Protein AF-0000000078515445 (afdb_homodimer)

Foldseek 3Di:
DPQPPPDPPDPPPCPPPDDDDDPPDPPPVPPDDDDDDAQLVLLLVQFVQSVCQQCVPDPNVVCCVVPVDGDDDDPDADPLLVVLLRCLSVVVVVPHDLEDELVSLLSNLQVCVVRVRLVSCLVSLVSHVVRYPDDQDLADDPSLLSLCLSCLSNVPFVSQFVSLFSCLQHPQFQDDSVPGPDPPLSSVVSLVLSQVLVVVVLVLLVVVLVCLVVPVDADDVCRSVQLNVQSQVLCVVVVCRPPHADPPRHRDGNLVVLVSQLPRDFDWDFDDDDPPCPPPPVTDTDDDCRRDSCNVSVPDDNIGGGDGSVVRVVD/DCPDCDDDPDPPPPPPPDDPDDPPDPPVVPPPDDDDDAQLVLLLVQFVQSVCQQCVPDPNVVCCVVPVDGDDDDPDADPLLVVLLRCLSVVVVVPHDLEDELVSLLSNLQVCVVRVRLVSCLVSLVSHVVRYPDDQDLADDPSLLSLCLSCLSNVPFVSQFVSLFSCLQHPQFQDDSVPRPDPPLSSVVSLVLSQVLVVVVLVLLVVVLVCLVVPVDADDVCRSVQLNVQSQVLCVVVVCRPPHADPPRHRDGNLVVLVSQLPRDFDWDFDDDDPPCPPPPVTDTDDDCRRDSCNVSVPDDNIGGGDGSVVRVVD

Structure (mmCIF, N/CA/C/O backbone):
data_AF-0000000078515445-model_v1
#
loop_
_entity.id
_entity.type
_entity.pdbx_description
1 polymer 'BTB domain-containing protein'
#
loop_
_atom_site.group_PDB
_atom_site.id
_atom_site.type_symbol
_atom_site.label_atom_id
_atom_site.label_alt_id
_atom_site.label_comp_id
_atom_site.label_asym_id
_atom_site.label_entity_id
_atom_site.label_seq_id
_atom_site.pdbx_PDB_ins_code
_atom_site.Cartn_x
_atom_site.Cartn_y
_atom_site.Cartn_z
_atom_site.occupancy
_atom_site.B_iso_or_equiv
_atom_site.auth_seq_id
_atom_site.auth_comp_id
_atom_site.auth_asym_id
_atom_site.auth_atom_id
_atom_site.pdbx_PDB_model_num
ATOM 1 N N . MET A 1 1 ? -31.531 -71.312 -23.906 1 16.8 1 MET A N 1
ATOM 2 C CA . MET A 1 1 ? -30.109 -71.25 -23.609 1 16.8 1 MET A CA 1
ATOM 3 C C . MET A 1 1 ? -29.281 -72 -24.641 1 16.8 1 MET A C 1
ATOM 5 O O . MET A 1 1 ? -28.094 -72.25 -24.438 1 16.8 1 MET A O 1
ATOM 9 N N . LYS A 1 2 ? -29.953 -72.25 -25.703 1 24.11 2 LYS A N 1
ATOM 10 C CA . LYS A 1 2 ? -29.422 -73.25 -26.609 1 24.11 2 LYS A CA 1
ATOM 11 C C . LYS A 1 2 ? -28.078 -72.812 -27.188 1 24.11 2 LYS A C 1
ATOM 13 O O . LYS A 1 2 ? -28.016 -71.875 -27.969 1 24.11 2 LYS A O 1
ATOM 18 N N . VAL A 1 3 ? -26.859 -72.688 -26.234 1 22.5 3 VAL A N 1
ATOM 19 C CA . VAL A 1 3 ? -25.594 -72.062 -26.547 1 22.5 3 VAL A CA 1
ATOM 20 C C . VAL A 1 3 ? -24.828 -72.875 -27.578 1 22.5 3 VAL A C 1
ATOM 22 O O . VAL A 1 3 ? -24.328 -73.938 -27.266 1 22.5 3 VAL A O 1
ATOM 25 N N . PRO A 1 4 ? -25.188 -73 -28.766 1 24.23 4 PRO A N 1
ATOM 26 C CA . PRO A 1 4 ? -24.453 -73.812 -29.734 1 24.23 4 PRO A CA 1
ATOM 27 C C . PRO A 1 4 ? -23.047 -73.25 -30.016 1 24.23 4 PRO A C 1
ATOM 29 O O . PRO A 1 4 ? -22.828 -72.062 -29.969 1 24.23 4 PRO A O 1
ATOM 32 N N . LEU A 1 5 ? -21.953 -74 -29.594 1 24.69 5 LEU A N 1
ATOM 33 C CA . LEU A 1 5 ? -20.516 -73.812 -29.656 1 24.69 5 LEU A CA 1
ATOM 34 C C . LEU A 1 5 ? -20.031 -73.688 -31.109 1 24.69 5 LEU A C 1
ATOM 36 O O . LEU A 1 5 ? -20.062 -74.688 -31.844 1 24.69 5 LEU A O 1
ATOM 40 N N . ILE A 1 6 ? -20.422 -72.625 -31.906 1 24.69 6 ILE A N 1
ATOM 41 C CA . ILE A 1 6 ? -19.984 -72.562 -33.312 1 24.69 6 ILE A CA 1
ATOM 42 C C . ILE A 1 6 ? -18.469 -72.5 -33.375 1 24.69 6 ILE A C 1
ATOM 44 O O . ILE A 1 6 ? -17.844 -71.75 -32.625 1 24.69 6 ILE A O 1
ATOM 48 N N . PRO A 1 7 ? -17.734 -73.438 -34.062 1 23.8 7 PRO A N 1
ATOM 49 C CA . PRO A 1 7 ? -16.266 -73.5 -34.188 1 23.8 7 PRO A CA 1
ATOM 50 C C . PRO A 1 7 ? -15.656 -72.188 -34.625 1 23.8 7 PRO A C 1
ATOM 52 O O . PRO A 1 7 ? -16.359 -71.312 -35.156 1 23.8 7 PRO A O 1
ATOM 55 N N . GLU A 1 8 ? -14.281 -71.938 -34.406 1 24.11 8 GLU A N 1
ATOM 56 C CA . GLU A 1 8 ? -13.297 -70.875 -34.5 1 24.11 8 GLU A CA 1
ATOM 57 C C . GLU A 1 8 ? -13.188 -70.312 -35.938 1 24.11 8 GLU A C 1
ATOM 59 O O . GLU A 1 8 ? -12.43 -70.812 -36.75 1 24.11 8 GLU A O 1
ATOM 64 N N . ALA A 1 9 ? -14.281 -70.188 -36.688 1 27.23 9 ALA A N 1
ATOM 65 C CA . ALA A 1 9 ? -14.055 -69.75 -38.062 1 27.23 9 ALA A CA 1
ATOM 66 C C . ALA A 1 9 ? -13.25 -68.438 -38.125 1 27.23 9 ALA A C 1
ATOM 68 O O . ALA A 1 9 ? -13.391 -67.562 -37.281 1 27.23 9 ALA A O 1
ATOM 69 N N . LEU A 1 10 ? -12.156 -68.375 -39.031 1 25.52 10 LEU A N 1
ATOM 70 C CA . LEU A 1 10 ? -11.086 -67.5 -39.438 1 25.52 10 LEU A CA 1
ATOM 71 C C . LEU A 1 10 ? -11.648 -66.125 -39.875 1 25.52 10 LEU A C 1
ATOM 73 O O . LEU A 1 10 ? -12.617 -66.062 -40.625 1 25.52 10 LEU A O 1
ATOM 77 N N . LEU A 1 11 ? -11.578 -65.062 -39.062 1 26.83 11 LEU A N 1
ATOM 78 C CA . LEU A 1 11 ? -11.891 -63.656 -39.25 1 26.83 11 LEU A CA 1
ATOM 79 C C . LEU A 1 11 ? -11.297 -63.125 -40.531 1 26.83 11 LEU A C 1
ATOM 81 O O . LEU A 1 11 ? -10.234 -62.5 -40.531 1 26.83 11 LEU A O 1
ATOM 85 N N . GLU A 1 12 ? -11.266 -64 -41.688 1 27.72 12 GLU A N 1
ATOM 86 C CA . GLU A 1 12 ? -10.594 -63.406 -42.844 1 27.72 12 GLU A CA 1
ATOM 87 C C . GLU A 1 12 ? -11.352 -62.188 -43.375 1 27.72 12 GLU A C 1
ATOM 89 O O . GLU A 1 12 ? -12.547 -62.281 -43.656 1 27.72 12 GLU A O 1
ATOM 94 N N . PRO A 1 13 ? -10.961 -60.969 -43.156 1 28.92 13 PRO A N 1
ATOM 95 C CA . PRO A 1 13 ? -11.594 -59.812 -43.812 1 28.92 13 PRO A CA 1
ATOM 96 C C . PRO A 1 13 ? -11.57 -59.875 -45.312 1 28.92 13 PRO A C 1
ATOM 98 O O . PRO A 1 13 ? -10.516 -60.094 -45.906 1 28.92 13 PRO A O 1
ATOM 101 N N . VAL A 1 14 ? -12.438 -60.469 -46 1 27.97 14 VAL A N 1
ATOM 102 C CA . VAL A 1 14 ? -12.492 -60.5 -47.469 1 27.97 14 VAL A CA 1
ATOM 103 C C . VAL A 1 14 ? -12.602 -59.094 -48.031 1 27.97 14 VAL A C 1
ATOM 105 O O . VAL A 1 14 ? -13.648 -58.438 -47.906 1 27.97 14 VAL A O 1
ATOM 108 N N . VAL A 1 15 ? -11.633 -58.25 -47.875 1 27.45 15 VAL A N 1
ATOM 109 C CA . VAL A 1 15 ? -11.719 -56.938 -48.5 1 27.45 15 VAL A CA 1
ATOM 110 C C . VAL A 1 15 ? -11.648 -57.062 -50 1 27.45 15 VAL A C 1
ATOM 112 O O . VAL A 1 15 ? -10.688 -57.625 -50.531 1 27.45 15 VAL A O 1
ATOM 115 N N . ALA A 1 16 ? -12.703 -57.281 -50.688 1 25.95 16 ALA A N 1
ATOM 116 C CA . ALA A 1 16 ? -12.836 -57.281 -52.125 1 25.95 16 ALA A CA 1
ATOM 117 C C . ALA A 1 16 ? -12.211 -56.031 -52.75 1 25.95 16 ALA A C 1
ATOM 119 O O . ALA A 1 16 ? -12.477 -54.906 -52.312 1 25.95 16 ALA A O 1
ATOM 120 N N . GLU A 1 17 ? -11.109 -56.125 -53.5 1 25.83 17 GLU A N 1
ATOM 121 C CA . GLU A 1 17 ? -10.32 -55.125 -54.219 1 25.83 17 GLU A CA 1
ATOM 122 C C . GLU A 1 17 ? -11.125 -54.5 -55.375 1 25.83 17 GLU A C 1
ATOM 124 O O . GLU A 1 17 ? -11.281 -55.125 -56.406 1 25.83 17 GLU A O 1
ATOM 129 N N . GLU A 1 18 ? -12.25 -53.906 -55.188 1 26.41 18 GLU A N 1
ATOM 130 C CA . GLU A 1 18 ? -12.891 -53.406 -56.375 1 26.41 18 GLU A CA 1
ATOM 131 C C . GLU A 1 18 ? -11.984 -52.438 -57.125 1 26.41 18 GLU A C 1
ATOM 133 O O . GLU A 1 18 ? -11.125 -51.781 -56.531 1 26.41 18 GLU A O 1
ATOM 138 N N . PRO A 1 19 ? -12.289 -52.156 -58.5 1 28.59 19 PRO A N 1
ATOM 139 C CA . PRO A 1 19 ? -11.453 -51.562 -59.531 1 28.59 19 PRO A CA 1
ATOM 140 C C . PRO A 1 19 ? -11.117 -50.094 -59.25 1 28.59 19 PRO A C 1
ATOM 142 O O . PRO A 1 19 ? -11.734 -49.469 -58.375 1 28.59 19 PRO A O 1
ATOM 145 N N . ALA A 1 20 ? -10.742 -49.25 -60.344 1 27.48 20 ALA A N 1
ATOM 146 C CA . ALA A 1 20 ? -9.758 -48.188 -60.594 1 27.48 20 ALA A CA 1
ATOM 147 C C . ALA A 1 20 ? -10.195 -46.875 -59.938 1 27.48 20 ALA A C 1
ATOM 149 O O . ALA A 1 20 ? -9.414 -46.25 -59.219 1 27.48 20 ALA A O 1
ATOM 150 N N . ALA A 1 21 ? -10.977 -45.969 -60.688 1 30.5 21 ALA A N 1
ATOM 151 C CA . ALA A 1 21 ? -10.688 -44.719 -61.375 1 30.5 21 ALA A CA 1
ATOM 152 C C . ALA A 1 21 ? -10.969 -43.5 -60.469 1 30.5 21 ALA A C 1
ATOM 154 O O . ALA A 1 21 ? -10.117 -42.625 -60.312 1 30.5 21 ALA A O 1
ATOM 155 N N . GLU A 1 22 ? -12.023 -42.625 -60.875 1 35.25 22 GLU A N 1
ATOM 156 C CA . GLU A 1 22 ? -12.18 -41.188 -60.75 1 35.25 22 GLU A CA 1
ATOM 157 C C . GLU A 1 22 ? -12.25 -40.75 -59.312 1 35.25 22 GLU A C 1
ATOM 159 O O . GLU A 1 22 ? -12.703 -41.5 -58.438 1 35.25 22 GLU A O 1
ATOM 164 N N . GLU A 1 23 ? -11.461 -39.562 -59.094 1 32.06 23 GLU A N 1
ATOM 165 C CA . GLU A 1 23 ? -11.227 -39.062 -57.75 1 32.06 23 GLU A CA 1
ATOM 166 C C . GLU A 1 23 ? -12.539 -38.875 -56.969 1 32.06 23 GLU A C 1
ATOM 168 O O . GLU A 1 23 ? -13.32 -37.969 -57.281 1 32.06 23 GLU A O 1
ATOM 173 N N . PRO A 1 24 ? -13.375 -39.781 -56.906 1 30.73 24 PRO A N 1
ATOM 174 C CA . PRO A 1 24 ? -14.688 -39.375 -56.375 1 30.73 24 PRO A CA 1
ATOM 175 C C . PRO A 1 24 ? -14.594 -38.406 -55.219 1 30.73 24 PRO A C 1
ATOM 177 O O . PRO A 1 24 ? -13.555 -38.312 -54.562 1 30.73 24 PRO A O 1
ATOM 180 N N . ALA A 1 25 ? -15.445 -37.344 -55.312 1 38.81 25 ALA A N 1
ATOM 181 C CA . ALA A 1 25 ? -15.773 -36.469 -54.188 1 38.81 25 ALA A CA 1
ATOM 182 C C . ALA A 1 25 ? -15.617 -37.219 -52.844 1 38.81 25 ALA A C 1
ATOM 184 O O . ALA A 1 25 ? -16.125 -38.312 -52.688 1 38.81 25 ALA A O 1
ATOM 185 N N . ALA A 1 26 ? -14.531 -36.656 -52.281 1 34.72 26 ALA A N 1
ATOM 186 C CA . ALA A 1 26 ? -14.188 -37.25 -50.969 1 34.72 26 ALA A CA 1
ATOM 187 C C . ALA A 1 26 ? -15.445 -37.656 -50.219 1 34.72 26 ALA A C 1
ATOM 189 O O . ALA A 1 26 ? -16.344 -36.875 -49.969 1 34.72 26 ALA A O 1
ATOM 190 N N . LYS A 1 27 ? -15.945 -38.844 -50.469 1 40.28 27 LYS A N 1
ATOM 191 C CA . LYS A 1 27 ? -17.078 -39.281 -49.688 1 40.28 27 LYS A CA 1
ATOM 192 C C . LYS A 1 27 ? -17 -38.75 -48.25 1 40.28 27 LYS A C 1
ATOM 194 O O . LYS A 1 27 ? -15.898 -38.594 -47.688 1 40.28 27 LYS A O 1
ATOM 199 N N . PRO A 1 28 ? -17.875 -37.75 -47.844 1 38.25 28 PRO A N 1
ATOM 200 C CA . PRO A 1 28 ? -17.766 -37.438 -46.438 1 38.25 28 PRO A CA 1
ATOM 201 C C . PRO A 1 28 ? -17.156 -38.562 -45.625 1 38.25 28 PRO A C 1
ATOM 203 O O . PRO A 1 28 ? -17.219 -39.75 -46 1 38.25 28 PRO A O 1
ATOM 206 N N . LEU A 1 29 ? -16 -38.375 -45.031 1 38.56 29 LEU A N 1
ATOM 207 C CA . LEU A 1 29 ? -15.516 -39.438 -44.125 1 38.56 29 LEU A CA 1
ATOM 208 C C . LEU A 1 29 ? -16.672 -40.312 -43.688 1 38.56 29 LEU A C 1
ATOM 210 O O . LEU A 1 29 ? -17.594 -39.875 -43 1 38.56 29 LEU A O 1
ATOM 214 N N . ASP A 1 30 ? -17.453 -40.969 -44.594 1 42.47 30 ASP A N 1
ATOM 215 C CA . ASP A 1 30 ? -18.453 -42 -44.375 1 42.47 30 ASP A CA 1
ATOM 216 C C . ASP A 1 30 ? -18.281 -42.656 -43.031 1 42.47 30 ASP A C 1
ATOM 218 O O . ASP A 1 30 ? -17.188 -43.125 -42.688 1 42.47 30 ASP A O 1
ATOM 222 N N . GLU A 1 31 ? -18.844 -42 -41.969 1 51.12 31 GLU A N 1
ATOM 223 C CA . GLU A 1 31 ? -18.938 -42.688 -40.688 1 51.12 31 GLU A CA 1
ATOM 224 C C . GLU A 1 31 ? -18.984 -44.188 -40.812 1 51.12 31 GLU A C 1
ATOM 226 O O . GLU A 1 31 ? -20.047 -44.75 -41.125 1 51.12 31 GLU A O 1
ATOM 231 N N . SER A 1 32 ? -18.031 -44.75 -41.562 1 64.5 32 SER A N 1
ATOM 232 C CA . SER A 1 32 ? -17.922 -46.188 -41.844 1 64.5 32 SER A CA 1
ATOM 233 C C . SER A 1 32 ? -18.281 -47 -40.594 1 64.5 32 SER A C 1
ATOM 235 O O . SER A 1 32 ? -17.812 -46.719 -39.5 1 64.5 32 SER A O 1
ATOM 237 N N . CYS A 1 33 ? -19.375 -47.469 -40.625 1 78.94 33 CYS A N 1
ATOM 238 C CA . CYS A 1 33 ? -19.844 -48.438 -39.625 1 78.94 33 CYS A CA 1
ATOM 239 C C . CYS A 1 33 ? -19.062 -49.719 -39.719 1 78.94 33 CYS A C 1
ATOM 241 O O . CYS A 1 33 ? -18.797 -50.219 -40.812 1 78.94 33 CYS A O 1
ATOM 243 N N . PHE A 1 34 ? -18.406 -50.031 -38.688 1 86.25 34 PHE A N 1
ATOM 244 C CA . PHE A 1 34 ? -17.688 -51.312 -38.562 1 86.25 34 PHE A CA 1
ATOM 245 C C . PHE A 1 34 ? -18.438 -52.281 -37.656 1 86.25 34 PHE A C 1
ATOM 247 O O . PHE A 1 34 ? -19.094 -51.844 -36.719 1 86.25 34 PHE A O 1
ATOM 254 N N . TYR A 1 35 ? -18.406 -53.5 -38.094 1 90.19 35 TYR A N 1
ATOM 255 C CA . TYR A 1 35 ? -18.984 -54.531 -37.25 1 90.19 35 TYR A CA 1
ATOM 256 C C . TYR A 1 35 ? -17.891 -55.5 -36.75 1 90.19 35 TYR A C 1
ATOM 258 O O . TYR A 1 35 ? -17.031 -55.938 -37.5 1 90.19 35 TYR A O 1
ATOM 266 N N . ILE A 1 36 ? -17.922 -55.688 -35.469 1 93.06 36 ILE A N 1
ATOM 267 C CA . ILE A 1 36 ? -16.953 -56.594 -34.844 1 93.06 36 ILE A CA 1
ATOM 268 C C . ILE A 1 36 ? -17.703 -57.688 -34.094 1 93.06 36 ILE A C 1
ATOM 270 O O . ILE A 1 36 ? -18.562 -57.406 -33.25 1 93.06 36 ILE A O 1
ATOM 274 N N . GLN A 1 37 ? -17.297 -58.906 -34.406 1 94.31 37 GLN A N 1
ATOM 275 C CA . GLN A 1 37 ? -17.891 -60 -33.688 1 94.31 37 GLN A CA 1
ATOM 276 C C . GLN A 1 37 ? -17.062 -60.375 -32.438 1 94.31 37 GLN A C 1
ATOM 278 O O . GLN A 1 37 ? -15.844 -60.562 -32.562 1 94.31 37 GLN A O 1
ATOM 283 N N . VAL A 1 38 ? -17.766 -60.469 -31.281 1 96.06 38 VAL A N 1
ATOM 284 C CA . VAL A 1 38 ? -17.078 -60.719 -30.031 1 96.06 38 VAL A CA 1
ATOM 285 C C . VAL A 1 38 ? -17.906 -61.688 -29.188 1 96.06 38 VAL A C 1
ATOM 287 O O . VAL A 1 38 ? -19.094 -61.875 -29.438 1 96.06 38 VAL A O 1
ATOM 290 N N . SER A 1 39 ? -17.172 -62.375 -28.234 1 96.12 39 SER A N 1
ATOM 291 C CA . SER A 1 39 ? -17.844 -63.25 -27.297 1 96.12 39 SER A CA 1
ATOM 292 C C . SER A 1 39 ? -18.531 -62.469 -26.188 1 96.12 39 SER A C 1
ATOM 294 O O . SER A 1 39 ? -17.875 -61.719 -25.453 1 96.12 39 SER A O 1
ATOM 296 N N . ALA A 1 40 ? -19.812 -62.656 -26.031 1 94.94 40 ALA A N 1
ATOM 297 C CA . ALA A 1 40 ? -20.562 -62 -24.953 1 94.94 40 ALA A CA 1
ATOM 298 C C . ALA A 1 40 ? -20.047 -62.469 -23.594 1 94.94 40 ALA A C 1
ATOM 300 O O . ALA A 1 40 ? -19.969 -61.656 -22.656 1 94.94 40 ALA A O 1
ATOM 301 N N . LYS A 1 41 ? -19.672 -63.656 -23.484 1 95.25 41 LYS A N 1
ATOM 302 C CA . LYS A 1 41 ? -19.203 -64.188 -22.219 1 95.25 41 LYS A CA 1
ATOM 303 C C . LYS A 1 41 ? -17.922 -63.5 -21.75 1 95.25 41 LYS A C 1
ATOM 305 O O . LYS A 1 41 ? -17.812 -63.125 -20.594 1 95.25 41 LYS A O 1
ATOM 310 N N . HIS A 1 42 ? -16.984 -63.375 -22.641 1 97.19 42 HIS A N 1
ATOM 311 C CA . HIS A 1 42 ? -15.734 -62.688 -22.312 1 97.19 42 HIS A CA 1
ATOM 312 C C . HIS A 1 42 ? -15.992 -61.25 -21.922 1 97.19 42 HIS A C 1
ATOM 314 O O . HIS A 1 42 ? -15.383 -60.719 -20.984 1 97.19 42 HIS A O 1
ATOM 320 N N . LEU A 1 43 ? -16.922 -60.625 -22.641 1 97.12 43 LEU A N 1
ATOM 321 C CA . LEU A 1 43 ? -17.266 -59.219 -22.344 1 97.12 43 LEU A CA 1
ATOM 322 C C . LEU A 1 43 ? -17.891 -59.094 -20.953 1 97.12 43 LEU A C 1
ATOM 324 O O . LEU A 1 43 ? -17.5 -58.25 -20.172 1 97.12 43 LEU A O 1
ATOM 328 N N . ILE A 1 44 ? -18.812 -59.969 -20.688 1 95.5 44 ILE A N 1
ATOM 329 C CA . ILE A 1 44 ? -19.531 -59.969 -19.406 1 95.5 44 ILE A CA 1
ATOM 330 C C . ILE A 1 44 ? -18.547 -60.188 -18.266 1 95.5 44 ILE A C 1
ATOM 332 O O . ILE A 1 44 ? -18.641 -59.531 -17.219 1 95.5 44 ILE A O 1
ATOM 336 N N . PHE A 1 45 ? -17.578 -61 -18.516 1 96.56 45 PHE A N 1
ATOM 337 C CA . PHE A 1 45 ? -16.625 -61.375 -17.484 1 96.56 45 PHE A CA 1
ATOM 338 C C . PHE A 1 45 ? -15.641 -60.25 -17.234 1 96.56 45 PHE A C 1
ATOM 340 O O . PHE A 1 45 ? -15.273 -59.969 -16.078 1 96.56 45 PHE A O 1
ATOM 347 N N . ALA A 1 46 ? -15.227 -59.562 -18.25 1 96.75 46 ALA A N 1
ATOM 348 C CA . ALA A 1 46 ? -14.125 -58.594 -18.188 1 96.75 46 ALA A CA 1
ATOM 349 C C . ALA A 1 46 ? -14.617 -57.219 -17.828 1 96.75 46 ALA A C 1
ATOM 351 O O . ALA A 1 46 ? -13.844 -56.375 -17.375 1 96.75 46 ALA A O 1
ATOM 352 N N . SER A 1 47 ? -15.875 -56.906 -18.016 1 97.5 47 SER A N 1
ATOM 353 C CA . SER A 1 47 ? -16.391 -55.531 -17.938 1 97.5 47 SER A CA 1
ATOM 354 C C . SER A 1 47 ? -17.719 -55.5 -17.203 1 97.5 47 SER A C 1
ATOM 356 O O . SER A 1 47 ? -18.688 -56.125 -17.609 1 97.5 47 SER A O 1
ATOM 358 N N . SER A 1 48 ? -17.812 -54.688 -16.188 1 95.94 48 SER A N 1
ATOM 359 C CA . SER A 1 48 ? -19.062 -54.531 -15.477 1 95.94 48 SER A CA 1
ATOM 360 C C . SER A 1 48 ? -20.094 -53.781 -16.344 1 95.94 48 SER A C 1
ATOM 362 O O . SER A 1 48 ? -21.297 -54 -16.203 1 95.94 48 SER A O 1
ATOM 364 N N . VAL A 1 49 ? -19.578 -52.969 -17.203 1 95.69 49 VAL A N 1
ATOM 365 C CA . VAL A 1 49 ? -20.469 -52.219 -18.094 1 95.69 49 VAL A CA 1
ATOM 366 C C . VAL A 1 49 ? -21.109 -53.156 -19.094 1 95.69 49 VAL A C 1
ATOM 368 O O . VAL A 1 49 ? -22.328 -53.156 -19.266 1 95.69 49 VAL A O 1
ATOM 371 N N . PHE A 1 50 ? -20.344 -53.938 -19.688 1 94.81 50 PHE A N 1
ATOM 372 C CA . PHE A 1 50 ? -20.875 -54.906 -20.641 1 94.81 50 PHE A CA 1
ATOM 373 C C . PHE A 1 50 ? -21.781 -55.938 -19.938 1 94.81 50 PHE A C 1
ATOM 375 O O . PHE A 1 50 ? -22.766 -56.406 -20.5 1 94.81 50 PHE A O 1
ATOM 382 N N . LYS A 1 51 ? -21.391 -56.25 -18.719 1 95.31 51 LYS A N 1
ATOM 383 C CA . LYS A 1 51 ? -22.266 -57.094 -17.938 1 95.31 51 LYS A CA 1
ATOM 384 C C . LYS A 1 51 ? -23.656 -56.5 -17.781 1 95.31 51 LYS A C 1
ATOM 386 O O . LYS A 1 51 ? -24.672 -57.156 -18 1 95.31 51 LYS A O 1
ATOM 391 N N . ARG A 1 52 ? -23.656 -55.281 -17.469 1 94.88 52 ARG A N 1
ATOM 392 C CA . ARG A 1 52 ? -24.922 -54.594 -17.297 1 94.88 52 ARG A CA 1
ATOM 393 C C . ARG A 1 52 ? -25.688 -54.5 -18.609 1 94.88 52 ARG A C 1
ATOM 395 O O . ARG A 1 52 ? -26.906 -54.719 -18.641 1 94.88 52 ARG A O 1
ATOM 402 N N . ILE A 1 53 ? -25.016 -54.219 -19.656 1 93.31 53 ILE A N 1
ATOM 403 C CA . ILE A 1 53 ? -25.641 -54.062 -20.969 1 93.31 53 ILE A CA 1
ATOM 404 C C . ILE A 1 53 ? -26.25 -55.406 -21.422 1 93.31 53 ILE A C 1
ATOM 406 O O . ILE A 1 53 ? -27.359 -55.438 -21.969 1 93.31 53 ILE A O 1
ATOM 410 N N . LEU A 1 54 ? -25.578 -56.531 -21.125 1 93.38 54 LEU A N 1
ATOM 411 C CA . LEU A 1 54 ? -25.922 -57.812 -21.734 1 93.38 54 LEU A CA 1
ATOM 412 C C . LEU A 1 54 ? -26.75 -58.656 -20.797 1 93.38 54 LEU A C 1
ATOM 414 O O . LEU A 1 54 ? -27.375 -59.656 -21.219 1 93.38 54 LEU A O 1
ATOM 418 N N . THR A 1 55 ? -26.734 -58.281 -19.516 1 91.12 55 THR A N 1
ATOM 419 C CA . THR A 1 55 ? -27.453 -59.125 -18.562 1 91.12 55 THR A CA 1
ATOM 420 C C . THR A 1 55 ? -28.422 -58.312 -17.734 1 91.12 55 THR A C 1
ATOM 422 O O . THR A 1 55 ? -29.219 -58.844 -16.969 1 91.12 55 THR A O 1
ATOM 425 N N . GLY A 1 56 ? -28.5 -56.969 -17.734 1 86.25 56 GLY A N 1
ATOM 426 C CA . GLY A 1 56 ? -29.203 -56.094 -16.812 1 86.25 56 GLY A CA 1
ATOM 427 C C . GLY A 1 56 ? -30.656 -55.875 -17.203 1 86.25 56 GLY A C 1
ATOM 428 O O . GLY A 1 56 ? -31.328 -55.031 -16.609 1 86.25 56 GLY A O 1
ATOM 429 N N . GLY A 1 57 ? -31.188 -56.5 -18.188 1 81.88 57 GLY A N 1
ATOM 430 C CA . GLY A 1 57 ? -32.594 -56.406 -18.484 1 81.88 57 GLY A CA 1
ATOM 431 C C . GLY A 1 57 ? -32.906 -55.406 -19.594 1 81.88 57 GLY A C 1
ATOM 432 O O . GLY A 1 57 ? -34.062 -55.219 -19.953 1 81.88 57 GLY A O 1
ATOM 433 N N . TRP A 1 58 ? -31.953 -54.812 -20.078 1 84.75 58 TRP A N 1
ATOM 434 C CA . TRP A 1 58 ? -32.125 -53.906 -21.188 1 84.75 58 TRP A CA 1
ATOM 435 C C . TRP A 1 58 ? -32.5 -54.625 -22.469 1 84.75 58 TRP A C 1
ATOM 437 O O . TRP A 1 58 ? -32.5 -55.875 -22.5 1 84.75 58 TRP A O 1
ATOM 447 N N . LYS A 1 59 ? -32.812 -53.812 -23.484 1 86.56 59 LYS A N 1
ATOM 448 C CA . LYS A 1 59 ? -33.219 -54.375 -24.766 1 86.56 59 LYS A CA 1
ATOM 449 C C . LYS A 1 59 ? -32.188 -55.344 -25.312 1 86.56 59 LYS A C 1
ATOM 451 O O . LYS A 1 59 ? -32.5 -56.406 -25.828 1 86.56 59 LYS A O 1
ATOM 456 N N . GLU A 1 60 ? -31.047 -54.969 -25.109 1 85.44 60 GLU A N 1
ATOM 457 C CA . GLU A 1 60 ? -29.953 -55.781 -25.594 1 85.44 60 GLU A CA 1
ATOM 458 C C . GLU A 1 60 ? -29.891 -57.125 -24.859 1 85.44 60 GLU A C 1
ATOM 460 O O . GLU A 1 60 ? -29.641 -58.156 -25.469 1 85.44 60 GLU A O 1
ATOM 465 N N . SER A 1 61 ? -30.094 -57.062 -23.562 1 86.81 61 SER A N 1
ATOM 466 C CA . SER A 1 61 ? -30.062 -58.281 -22.75 1 86.81 61 SER A CA 1
ATOM 467 C C . SER A 1 61 ? -31.156 -59.25 -23.156 1 86.81 61 SER A C 1
ATOM 469 O O . SER A 1 61 ? -30.922 -60.469 -23.25 1 86.81 61 SER A O 1
ATOM 471 N N . ILE A 1 62 ? -32.25 -58.719 -23.469 1 88.56 62 ILE A N 1
ATOM 472 C CA . ILE A 1 62 ? -33.375 -59.531 -23.875 1 88.56 62 ILE A CA 1
ATOM 473 C C . ILE A 1 62 ? -33.094 -60.219 -25.203 1 88.56 62 ILE A C 1
ATOM 475 O O . ILE A 1 62 ? -33.281 -61.406 -25.359 1 88.56 62 ILE A O 1
ATOM 479 N N . THR A 1 63 ? -32.625 -59.406 -26.094 1 89.25 63 THR A N 1
ATOM 480 C CA . THR A 1 63 ? -32.312 -59.938 -27.406 1 89.25 63 THR A CA 1
ATOM 481 C C . THR A 1 63 ? -31.234 -61.031 -27.312 1 89.25 63 THR A C 1
ATOM 483 O O . THR A 1 63 ? -31.328 -62.062 -27.969 1 89.25 63 THR A O 1
ATOM 486 N N . TYR A 1 64 ? -30.312 -60.781 -26.516 1 89.12 64 TYR A N 1
ATOM 487 C CA . TYR A 1 64 ? -29.219 -61.719 -26.344 1 89.12 64 TYR A CA 1
ATOM 488 C C . TYR A 1 64 ? -29.719 -63.031 -25.75 1 89.12 64 TYR A C 1
ATOM 490 O O . TYR A 1 64 ? -29.344 -64.125 -26.219 1 89.12 64 TYR A O 1
ATOM 498 N N . LEU A 1 65 ? -30.516 -62.969 -24.75 1 87.19 65 LEU A N 1
ATOM 499 C CA . LEU A 1 65 ? -31.062 -64.188 -24.125 1 87.19 65 LEU A CA 1
ATOM 500 C C . LEU A 1 65 ? -31.906 -65 -25.094 1 87.19 65 LEU A C 1
ATOM 502 O O . LEU A 1 65 ? -31.891 -66.188 -25.094 1 87.19 65 LEU A O 1
ATOM 506 N N . GLN A 1 66 ? -32.469 -64.25 -26 1 89.81 66 GLN A N 1
ATOM 507 C CA . GLN A 1 66 ? -33.406 -64.938 -26.922 1 89.81 66 GLN A CA 1
ATOM 508 C C . GLN A 1 66 ? -32.656 -65.5 -28.141 1 89.81 66 GLN A C 1
ATOM 510 O O . GLN A 1 66 ? -32.938 -66.625 -28.562 1 89.81 66 GLN A O 1
ATOM 515 N N . LYS A 1 67 ? -31.719 -64.75 -28.641 1 91.62 67 LYS A N 1
ATOM 516 C CA . LYS A 1 67 ? -31.141 -65.125 -29.938 1 91.62 67 LYS A CA 1
ATOM 517 C C . LYS A 1 67 ? -29.703 -65.625 -29.766 1 91.62 67 LYS A C 1
ATOM 519 O O . LYS A 1 67 ? -29.125 -66.188 -30.719 1 91.62 67 LYS A O 1
ATOM 524 N N . GLY A 1 68 ? -29.172 -65.438 -28.656 1 89.81 68 GLY A N 1
ATOM 525 C CA . GLY A 1 68 ? -27.797 -65.875 -28.422 1 89.81 68 GLY A CA 1
ATOM 526 C C . GLY A 1 68 ? -26.781 -64.812 -28.922 1 89.81 68 GLY A C 1
ATOM 527 O O . GLY A 1 68 ? -25.578 -65 -28.75 1 89.81 68 GLY A O 1
ATOM 528 N N . SER A 1 69 ? -27.266 -63.812 -29.703 1 91.69 69 SER A N 1
ATOM 529 C CA . SER A 1 69 ? -26.422 -62.719 -30.188 1 91.69 69 SER A CA 1
ATOM 530 C C . SER A 1 69 ? -27.172 -61.406 -30.188 1 91.69 69 SER A C 1
ATOM 532 O O . SER A 1 69 ? -28.406 -61.375 -30.25 1 91.69 69 SER A O 1
ATOM 534 N N . VAL A 1 70 ? -26.406 -60.344 -29.969 1 93.19 70 VAL A N 1
ATOM 535 C CA . VAL A 1 70 ? -27.016 -59.031 -29.984 1 93.19 70 VAL A CA 1
ATOM 536 C C . VAL A 1 70 ? -26.016 -58 -30.484 1 93.19 70 VAL A C 1
ATOM 538 O O . VAL A 1 70 ? -24.797 -58.188 -30.359 1 93.19 70 VAL A O 1
ATOM 541 N N . GLU A 1 71 ? -26.531 -56.938 -31.094 1 91.75 71 GLU A N 1
ATOM 542 C CA . GLU A 1 71 ? -25.688 -55.844 -31.547 1 91.75 71 GLU A CA 1
ATOM 543 C C . GLU A 1 71 ? -25.672 -54.688 -30.547 1 91.75 71 GLU A C 1
ATOM 545 O O . GLU A 1 71 ? -26.719 -54.25 -30.078 1 91.75 71 GLU A O 1
ATOM 550 N N . VAL A 1 72 ? -24.516 -54.406 -30.156 1 91.5 72 VAL A N 1
ATOM 551 C CA . VAL A 1 72 ? -24.297 -53.25 -29.297 1 91.5 72 VAL A CA 1
ATOM 552 C C . VAL A 1 72 ? -23.609 -52.156 -30.078 1 91.5 72 VAL A C 1
ATOM 554 O O . VAL A 1 72 ? -22.516 -52.375 -30.641 1 91.5 72 VAL A O 1
ATOM 557 N N . THR A 1 73 ? -24.156 -50.969 -30.094 1 90.44 73 THR A N 1
ATOM 558 C CA . THR A 1 73 ? -23.609 -49.844 -30.859 1 90.44 73 THR A CA 1
ATOM 559 C C . THR A 1 73 ? -22.672 -49 -30 1 90.44 73 THR A C 1
ATOM 561 O O . THR A 1 73 ? -22.953 -48.75 -28.828 1 90.44 73 THR A O 1
ATOM 564 N N . ALA A 1 74 ? -21.547 -48.719 -30.531 1 89.62 74 ALA A N 1
ATOM 565 C CA . ALA A 1 74 ? -20.594 -47.812 -29.922 1 89.62 74 ALA A CA 1
ATOM 566 C C . ALA A 1 74 ? -20.203 -46.688 -30.875 1 89.62 74 ALA A C 1
ATOM 568 O O . ALA A 1 74 ? -20.016 -46.906 -32.062 1 89.62 74 ALA A O 1
ATOM 569 N N . GLU A 1 75 ? -20.25 -45.469 -30.266 1 87.88 75 GLU A N 1
ATOM 570 C CA . GLU A 1 75 ? -19.938 -44.312 -31.094 1 87.88 75 GLU A CA 1
ATOM 571 C C . GLU A 1 75 ? -18.734 -43.531 -30.547 1 87.88 75 GLU A C 1
ATOM 573 O O . GLU A 1 75 ? -18.438 -43.625 -29.344 1 87.88 75 GLU A O 1
ATOM 578 N N . SER A 1 76 ? -17.953 -42.938 -31.406 1 87.38 76 SER A N 1
ATOM 579 C CA . SER A 1 76 ? -16.969 -41.906 -31.078 1 87.38 76 SER A CA 1
ATOM 580 C C . SER A 1 76 ? -15.648 -42.531 -30.625 1 87.38 76 SER A C 1
ATOM 582 O O . SER A 1 76 ? -14.727 -41.812 -30.234 1 87.38 76 SER A O 1
ATOM 584 N N . TRP A 1 77 ? -15.625 -43.938 -30.688 1 92.81 77 TRP A N 1
ATOM 585 C CA . TRP A 1 77 ? -14.367 -44.562 -30.281 1 92.81 77 TRP A CA 1
ATOM 586 C C . TRP A 1 77 ? -13.414 -44.688 -31.469 1 92.81 77 TRP A C 1
ATOM 588 O O . TRP A 1 77 ? -13.844 -44.906 -32.594 1 92.81 77 TRP A O 1
ATOM 598 N N . ASP A 1 78 ? -12.125 -44.5 -31.188 1 94.31 78 ASP A N 1
ATOM 599 C CA . ASP A 1 78 ? -11.102 -44.906 -32.156 1 94.31 78 ASP A CA 1
ATOM 600 C C . ASP A 1 78 ? -11.156 -46.438 -32.375 1 94.31 78 ASP A C 1
ATOM 602 O O . ASP A 1 78 ? -11.016 -47.219 -31.438 1 94.31 78 ASP A O 1
ATOM 606 N N . ILE A 1 79 ? -11.328 -46.812 -33.594 1 94.94 79 ILE A N 1
ATOM 607 C CA . ILE A 1 79 ? -11.609 -48.219 -33.906 1 94.94 79 ILE A CA 1
ATOM 608 C C . ILE A 1 79 ? -10.383 -49.094 -33.594 1 94.94 79 ILE A C 1
ATOM 610 O O . ILE A 1 79 ? -10.523 -50.188 -33.094 1 94.94 79 ILE A O 1
ATOM 614 N N . GLU A 1 80 ? -9.273 -48.594 -33.906 1 96 80 GLU A N 1
ATOM 615 C CA . GLU A 1 80 ? -8.07 -49.375 -33.625 1 96 80 GLU A CA 1
ATOM 616 C C . GLU A 1 80 ? -7.891 -49.594 -32.125 1 96 80 GLU A C 1
ATOM 618 O O . GLU A 1 80 ? -7.547 -50.688 -31.688 1 96 80 GLU A O 1
ATOM 623 N N . ALA A 1 81 ? -8.148 -48.594 -31.328 1 97.69 81 ALA A N 1
ATOM 624 C CA . ALA A 1 81 ? -8.055 -48.688 -29.875 1 97.69 81 ALA A CA 1
ATOM 625 C C . ALA A 1 81 ? -9.07 -49.656 -29.328 1 97.69 81 ALA A C 1
ATOM 627 O O . ALA A 1 81 ? -8.75 -50.469 -28.438 1 97.69 81 ALA A O 1
ATOM 628 N N . LEU A 1 82 ? -10.219 -49.594 -29.891 1 97.25 82 LEU A N 1
ATOM 629 C CA . LEU A 1 82 ? -11.266 -50.5 -29.453 1 97.25 82 LEU A CA 1
ATOM 630 C C . LEU A 1 82 ? -10.891 -51.969 -29.766 1 97.25 82 LEU A C 1
ATOM 632 O O . LEU A 1 82 ? -11.086 -52.844 -28.922 1 97.25 82 LEU A O 1
ATOM 636 N N . LEU A 1 83 ? -10.344 -52.156 -30.906 1 97.44 83 LEU A N 1
ATOM 637 C CA . LEU A 1 83 ? -9.945 -53.5 -31.312 1 97.44 83 LEU A CA 1
ATOM 638 C C . LEU A 1 83 ? -8.859 -54.062 -30.391 1 97.44 83 LEU A C 1
ATOM 640 O O . LEU A 1 83 ? -8.891 -55.219 -30.016 1 97.44 83 LEU A O 1
ATOM 644 N N . ILE A 1 84 ? -7.988 -53.25 -30.031 1 97.94 84 ILE A N 1
ATOM 645 C CA . ILE A 1 84 ? -6.926 -53.656 -29.109 1 97.94 84 ILE A CA 1
ATOM 646 C C . ILE A 1 84 ? -7.535 -54.094 -27.797 1 97.94 84 ILE A C 1
ATOM 648 O O . ILE A 1 84 ? -7.184 -55.156 -27.266 1 97.94 84 ILE A O 1
ATOM 652 N N . LEU A 1 85 ? -8.477 -53.344 -27.266 1 97.94 85 LEU A N 1
ATOM 653 C CA . LEU A 1 85 ? -9.117 -53.688 -26 1 97.94 85 LEU A CA 1
ATOM 654 C C . LEU A 1 85 ? -9.891 -54.969 -26.125 1 97.94 85 LEU A C 1
ATOM 656 O O . LEU A 1 85 ? -9.773 -55.844 -25.266 1 97.94 85 LEU A O 1
ATOM 660 N N . LEU A 1 86 ? -10.617 -55.125 -27.219 1 97.69 86 LEU A N 1
ATOM 661 C CA . LEU A 1 86 ? -11.43 -56.312 -27.406 1 97.69 86 LEU A CA 1
ATOM 662 C C . LEU A 1 86 ? -10.539 -57.562 -27.531 1 97.69 86 LEU A C 1
ATOM 664 O O . LEU A 1 86 ? -10.875 -58.625 -27 1 97.69 86 LEU A O 1
ATOM 668 N N . ARG A 1 87 ? -9.461 -57.375 -28.203 1 97.69 87 ARG A N 1
ATOM 669 C CA . ARG A 1 87 ? -8.523 -58.5 -28.328 1 97.69 87 ARG A CA 1
ATOM 670 C C . ARG A 1 87 ? -7.941 -58.844 -26.953 1 97.69 87 ARG A C 1
ATOM 672 O O . ARG A 1 87 ? -7.777 -60.031 -26.641 1 97.69 87 ARG A O 1
ATOM 679 N N . ALA A 1 88 ? -7.664 -57.906 -26.141 1 97.56 88 ALA A N 1
ATOM 680 C CA . ALA A 1 88 ? -7.152 -58.125 -24.797 1 97.56 88 ALA A CA 1
ATOM 681 C C . ALA A 1 88 ? -8.18 -58.875 -23.938 1 97.56 88 ALA A C 1
ATOM 683 O O . ALA A 1 88 ? -7.848 -59.812 -23.234 1 97.56 88 ALA A O 1
ATOM 684 N N . ILE A 1 89 ? -9.398 -58.438 -24.016 1 97.44 89 ILE A N 1
ATOM 685 C CA . ILE A 1 89 ? -10.492 -59.062 -23.266 1 97.44 89 ILE A CA 1
ATOM 686 C C . ILE A 1 89 ? -10.617 -60.531 -23.641 1 97.44 89 ILE A C 1
ATOM 688 O O . ILE A 1 89 ? -10.906 -61.375 -22.781 1 97.44 89 ILE A O 1
ATOM 692 N N . HIS A 1 90 ? -10.312 -60.844 -24.844 1 97.25 90 HIS A N 1
ATOM 693 C CA . HIS A 1 90 ? -10.469 -62.219 -25.359 1 97.25 90 HIS A CA 1
ATOM 694 C C . HIS A 1 90 ? -9.164 -63 -25.25 1 97.25 90 HIS A C 1
ATOM 696 O O . HIS A 1 90 ? -9.07 -64.125 -25.75 1 97.25 90 HIS A O 1
ATOM 702 N N . GLY A 1 91 ? -8.141 -62.375 -24.734 1 95.06 91 GLY A N 1
ATOM 703 C CA . GLY A 1 91 ? -6.875 -63.062 -24.516 1 95.06 91 GLY A CA 1
ATOM 704 C C . GLY A 1 91 ? -6.074 -63.25 -25.797 1 95.06 91 GLY A C 1
ATOM 705 O O . GLY A 1 91 ? -5.195 -64.125 -25.859 1 95.06 91 GLY A O 1
ATOM 706 N N . LYS A 1 92 ? -6.402 -62.5 -26.781 1 95.5 92 LYS A N 1
ATOM 707 C CA . LYS A 1 92 ? -5.695 -62.594 -28.062 1 95.5 92 LYS A CA 1
ATOM 708 C C . 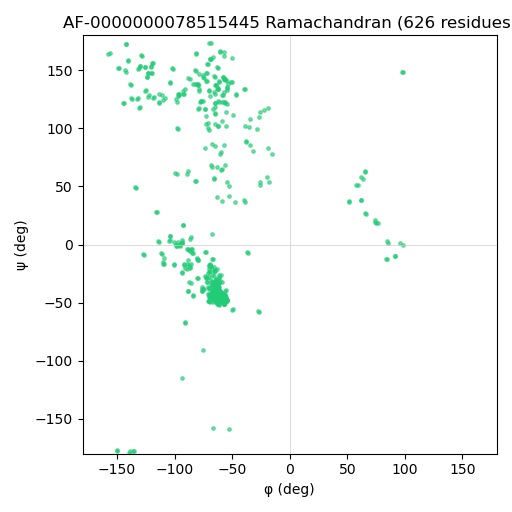LYS A 1 92 ? -4.496 -61.656 -28.094 1 95.5 92 LYS A C 1
ATOM 710 O O . LYS A 1 92 ? -4.359 -60.844 -29.016 1 95.5 92 LYS A O 1
ATOM 715 N N . TYR A 1 93 ? -3.58 -61.844 -27.234 1 93.12 93 TYR A N 1
ATOM 716 C CA . TYR A 1 93 ? -2.457 -60.938 -27.031 1 93.12 93 TYR A CA 1
ATOM 717 C C . TYR A 1 93 ? -1.489 -61 -28.219 1 93.12 93 TYR A C 1
ATOM 719 O O . TYR A 1 93 ? -0.792 -60.031 -28.5 1 93.12 93 TYR A O 1
ATOM 727 N N . TYR A 1 94 ? -1.512 -62.125 -28.953 1 93.44 94 TYR A N 1
ATOM 728 C CA . TYR A 1 94 ? -0.623 -62.25 -30.094 1 93.44 94 TYR A CA 1
ATOM 729 C C . TYR A 1 94 ? -1.016 -61.312 -31.219 1 93.44 94 TYR A C 1
ATOM 731 O O . TYR A 1 94 ? -0.206 -61.031 -32.094 1 93.44 94 TYR A O 1
ATOM 739 N N . GLU A 1 95 ? -2.215 -60.812 -31.188 1 95.25 95 GLU A N 1
ATOM 740 C CA . GLU A 1 95 ? -2.715 -59.938 -32.25 1 95.25 95 GLU A CA 1
ATOM 741 C C . GLU A 1 95 ? -2.604 -58.469 -31.828 1 95.25 95 GLU A C 1
ATOM 743 O O . GLU A 1 95 ? -2.926 -57.594 -32.625 1 95.25 95 GLU A O 1
ATOM 748 N N . ILE A 1 96 ? -2.145 -58.281 -30.672 1 96.69 96 ILE A N 1
ATOM 749 C CA . ILE A 1 96 ? -2.047 -56.906 -30.156 1 96.69 96 ILE A CA 1
ATOM 750 C C . ILE A 1 96 ? -0.636 -56.375 -30.375 1 96.69 96 ILE A C 1
ATOM 752 O O . ILE A 1 96 ? 0.348 -57.062 -30.062 1 96.69 96 ILE A O 1
ATOM 756 N N . PRO A 1 97 ? -0.571 -55.188 -30.969 1 97.19 97 PRO A N 1
ATOM 757 C CA . PRO A 1 97 ? 0.761 -54.594 -31.156 1 97.19 97 PRO A CA 1
ATOM 758 C C . PRO A 1 97 ? 1.521 -54.469 -29.828 1 97.19 97 PRO A C 1
ATOM 760 O O . PRO A 1 97 ? 0.942 -54.062 -28.812 1 97.19 97 PRO A O 1
ATOM 763 N N . ARG A 1 98 ? 2.797 -54.719 -29.859 1 96.56 98 ARG A N 1
ATOM 764 C CA . ARG A 1 98 ? 3.633 -54.656 -28.656 1 96.56 98 ARG A CA 1
ATOM 765 C C . ARG A 1 98 ? 4.133 -53.219 -28.422 1 96.56 98 ARG A C 1
ATOM 767 O O . ARG A 1 98 ? 4.641 -52.906 -27.344 1 96.56 98 ARG A O 1
ATOM 774 N N . LYS A 1 99 ? 4.102 -52.469 -29.469 1 97.06 99 LYS A N 1
ATOM 775 C CA . LYS A 1 99 ? 4.457 -51.062 -29.391 1 97.06 99 LYS A CA 1
ATOM 776 C C . LYS A 1 99 ? 3.273 -50.156 -29.766 1 97.06 99 LYS A C 1
ATOM 778 O O . LYS A 1 99 ? 2.629 -50.375 -30.797 1 97.06 99 LYS A O 1
ATOM 783 N N . LEU A 1 100 ? 2.979 -49.219 -28.844 1 97.75 100 LEU A N 1
ATOM 784 C CA . LEU A 1 100 ? 1.953 -48.219 -29.094 1 97.75 100 LEU A CA 1
ATOM 785 C C . LEU A 1 100 ? 2.521 -46.812 -28.953 1 97.75 100 LEU A C 1
ATOM 787 O O . LEU A 1 100 ? 3.48 -46.594 -28.203 1 97.75 100 LEU A O 1
ATOM 791 N N . THR A 1 101 ? 1.999 -45.906 -29.734 1 97.88 101 THR A N 1
ATOM 792 C CA . THR A 1 101 ? 2.275 -44.5 -29.438 1 97.88 101 THR A CA 1
ATOM 793 C C . THR A 1 101 ? 1.598 -44.062 -28.141 1 97.88 101 THR A C 1
ATOM 795 O O . THR A 1 101 ? 0.667 -44.75 -27.672 1 97.88 101 THR A O 1
ATOM 798 N N . LEU A 1 102 ? 2.088 -43.031 -27.609 1 98.31 102 LEU A N 1
ATOM 799 C CA . LEU A 1 102 ? 1.483 -42.469 -26.391 1 98.31 102 LEU A CA 1
ATOM 800 C C . LEU A 1 102 ? 0.009 -42.156 -26.609 1 98.31 102 LEU A C 1
ATOM 802 O O . LEU A 1 102 ? -0.832 -42.469 -25.766 1 98.31 102 LEU A O 1
ATOM 806 N N . GLU A 1 103 ? -0.339 -41.594 -27.703 1 98.19 103 GLU A N 1
ATOM 807 C CA . GLU A 1 103 ? -1.719 -41.25 -28.031 1 98.19 103 GLU A CA 1
ATOM 808 C C . GLU A 1 103 ? -2.6 -42.5 -28.109 1 98.19 103 GLU A C 1
ATOM 810 O O . GLU A 1 103 ? -3.695 -42.5 -27.547 1 98.19 103 GLU A O 1
ATOM 815 N N . MET A 1 104 ? -2.115 -43.5 -28.781 1 98.25 104 MET A N 1
ATOM 816 C CA . MET A 1 104 ? -2.881 -44.719 -28.891 1 98.25 104 MET A CA 1
ATOM 817 C C . MET A 1 104 ? -3.076 -45.375 -27.531 1 98.25 104 MET A C 1
ATOM 819 O O . MET A 1 104 ? -4.168 -45.844 -27.219 1 98.25 104 MET A O 1
ATOM 823 N N . LEU A 1 105 ? -2 -45.406 -26.844 1 98.38 105 LEU A N 1
ATOM 824 C CA . LEU A 1 105 ? -2.076 -45.969 -25.484 1 98.38 105 LEU A CA 1
ATOM 825 C C . LEU A 1 105 ? -3.117 -45.219 -24.656 1 98.38 105 LEU A C 1
ATOM 827 O O . LEU A 1 105 ? -3.904 -45.844 -23.938 1 98.38 105 LEU A O 1
ATOM 831 N N . ALA A 1 106 ? -3.131 -43.938 -24.719 1 98.19 106 ALA A N 1
ATOM 832 C CA . ALA A 1 106 ? -4.109 -43.094 -24.016 1 98.19 106 ALA A CA 1
ATOM 833 C C . ALA A 1 106 ? -5.531 -43.438 -24.453 1 98.19 106 ALA A C 1
ATOM 835 O O . ALA A 1 106 ? -6.438 -43.531 -23.625 1 98.19 106 ALA A O 1
ATOM 836 N N . LYS A 1 107 ? -5.738 -43.594 -25.688 1 98.12 107 LYS A N 1
ATOM 837 C CA . LYS A 1 107 ? -7.051 -43.906 -26.234 1 98.12 107 LYS A CA 1
ATOM 838 C C . LYS A 1 107 ? -7.531 -45.281 -25.703 1 98.12 107 LYS A C 1
ATOM 840 O O . LYS A 1 107 ? -8.688 -45.406 -25.297 1 98.12 107 LYS A O 1
ATOM 845 N N . VAL A 1 108 ? -6.664 -46.25 -25.75 1 98.38 108 VAL A N 1
ATOM 846 C CA . VAL A 1 108 ? -6.992 -47.562 -25.234 1 98.38 108 VAL A CA 1
ATOM 847 C C . VAL A 1 108 ? -7.395 -47.469 -23.766 1 98.38 108 VAL A C 1
ATOM 849 O O . VAL A 1 108 ? -8.391 -48.062 -23.344 1 98.38 108 VAL A O 1
ATOM 852 N N . ALA A 1 109 ? -6.605 -46.688 -23.062 1 98.06 109 ALA A N 1
ATOM 853 C CA . ALA A 1 109 ? -6.875 -46.5 -21.625 1 98.06 109 ALA A CA 1
ATOM 854 C C . ALA A 1 109 ? -8.234 -45.875 -21.406 1 98.06 109 ALA A C 1
ATOM 856 O O . ALA A 1 109 ? -8.961 -46.25 -20.484 1 98.06 109 ALA A O 1
ATOM 857 N N . VAL A 1 110 ? -8.625 -44.906 -22.188 1 98.06 110 VAL A N 1
ATOM 858 C CA . VAL A 1 110 ? -9.914 -44.219 -22.062 1 98.06 110 VAL A CA 1
ATOM 859 C C . VAL A 1 110 ? -11.047 -45.219 -22.25 1 98.06 110 VAL A C 1
ATOM 861 O O . VAL A 1 110 ? -12 -45.25 -21.453 1 98.06 110 VAL A O 1
ATOM 864 N N . ILE A 1 111 ? -10.953 -46 -23.219 1 97.88 111 ILE A N 1
ATOM 865 C CA . ILE A 1 111 ? -11.992 -46.969 -23.531 1 97.88 111 ILE A CA 1
ATOM 866 C C . ILE A 1 111 ? -12.07 -48 -22.406 1 97.88 111 ILE A C 1
ATOM 868 O O . ILE A 1 111 ? -13.164 -48.375 -21.953 1 97.88 111 ILE A O 1
ATOM 872 N N . ALA A 1 112 ? -10.969 -48.469 -22.031 1 98 112 ALA A N 1
ATOM 873 C CA . ALA A 1 112 ? -10.93 -49.469 -20.938 1 98 112 ALA A CA 1
ATOM 874 C C . ALA A 1 112 ? -11.547 -48.906 -19.672 1 98 112 ALA A C 1
ATOM 876 O O . ALA A 1 112 ? -12.258 -49.594 -18.953 1 98 112 ALA A O 1
ATOM 877 N N . ASP A 1 113 ? -11.227 -47.656 -19.391 1 96.94 113 ASP A N 1
ATOM 878 C CA . ASP A 1 113 ? -11.797 -46.969 -18.234 1 96.94 113 ASP A CA 1
ATOM 879 C C . ASP A 1 113 ? -13.32 -46.875 -18.344 1 96.94 113 ASP A C 1
ATOM 881 O O . ASP A 1 113 ? -14.039 -47.188 -17.391 1 96.94 113 ASP A O 1
ATOM 885 N N . TYR A 1 114 ? -13.781 -46.531 -19.469 1 96.56 114 TYR A N 1
ATOM 886 C CA . TYR A 1 114 ? -15.211 -46.375 -19.734 1 96.56 114 TYR A CA 1
ATOM 887 C C . TYR A 1 114 ? -15.93 -47.688 -19.531 1 96.56 114 TYR A C 1
ATOM 889 O O . TYR A 1 114 ? -17 -47.75 -18.906 1 96.56 114 TYR A O 1
ATOM 897 N N . TYR A 1 115 ? -15.344 -48.75 -19.984 1 96.88 115 TYR A N 1
ATOM 898 C CA . TYR A 1 115 ? -15.992 -50.031 -19.922 1 96.88 115 TYR A CA 1
ATOM 899 C C . TYR A 1 115 ? -15.578 -50.781 -18.656 1 96.88 115 TYR A C 1
ATOM 901 O O . TYR A 1 115 ? -15.945 -51.969 -18.469 1 96.88 115 TYR A O 1
ATOM 909 N N . GLU A 1 116 ? -14.773 -50.188 -17.844 1 97.25 116 GLU A N 1
ATOM 910 C CA . GLU A 1 116 ? -14.375 -50.719 -16.547 1 97.25 116 GLU A CA 1
ATOM 911 C C . GLU A 1 116 ? -13.695 -52.094 -16.703 1 97.25 116 GLU A C 1
ATOM 913 O O . GLU A 1 116 ? -14.062 -53.031 -16.031 1 97.25 116 GLU A O 1
ATOM 918 N N . CYS A 1 117 ? -12.781 -52.125 -17.516 1 96.56 117 CYS A N 1
ATOM 919 C CA . CYS A 1 117 ? -12.07 -53.406 -17.734 1 96.56 117 CYS A CA 1
ATOM 920 C C . CYS A 1 117 ? -10.562 -53.156 -17.75 1 96.56 117 CYS A C 1
ATOM 922 O O . CYS A 1 117 ? -9.852 -53.719 -18.594 1 96.56 117 CYS A O 1
ATOM 924 N N . ASN A 1 118 ? -10.078 -52.5 -16.828 1 95.19 118 ASN A N 1
ATOM 925 C CA . ASN A 1 118 ? -8.664 -52.125 -16.703 1 95.19 118 ASN A CA 1
ATOM 926 C C . ASN A 1 118 ? -7.793 -53.375 -16.547 1 95.19 118 ASN A C 1
ATOM 928 O O . ASN A 1 118 ? -6.66 -53.406 -17.047 1 95.19 118 ASN A O 1
ATOM 932 N N . GLU A 1 119 ? -8.336 -54.375 -15.984 1 94.81 119 GLU A N 1
ATOM 933 C CA . GLU A 1 119 ? -7.578 -55.594 -15.695 1 94.81 119 GLU A CA 1
ATOM 934 C C . GLU A 1 119 ? -7.176 -56.312 -16.984 1 94.81 119 GLU A C 1
ATOM 936 O O . GLU A 1 119 ? -6.156 -57 -17.016 1 94.81 119 GLU A O 1
ATOM 941 N N . ALA A 1 120 ? -7.984 -56.062 -18 1 95.44 120 ALA A N 1
ATOM 942 C CA . ALA A 1 120 ? -7.715 -56.719 -19.281 1 95.44 120 ALA A CA 1
ATOM 943 C C . ALA A 1 120 ? -6.391 -56.219 -19.875 1 95.44 120 ALA A C 1
ATOM 945 O O . ALA A 1 120 ? -5.777 -56.938 -20.688 1 95.44 120 ALA A O 1
ATOM 946 N N . LEU A 1 121 ? -5.977 -55.125 -19.422 1 96.44 121 LEU A N 1
ATOM 947 C CA . LEU A 1 121 ? -4.789 -54.531 -20 1 96.44 121 LEU A CA 1
ATOM 948 C C . LEU A 1 121 ? -3.557 -54.812 -19.156 1 96.44 121 LEU A C 1
ATOM 950 O O . LEU A 1 121 ? -2.447 -54.375 -19.5 1 96.44 121 LEU A O 1
ATOM 954 N N . TYR A 1 122 ? -3.656 -55.5 -18.109 1 94 122 TYR A N 1
ATOM 955 C CA . TYR A 1 122 ? -2.625 -55.688 -17.094 1 94 122 TYR A CA 1
ATOM 956 C C . TYR A 1 122 ? -1.383 -56.344 -17.703 1 94 122 TYR A C 1
ATOM 958 O O . TYR A 1 122 ? -0.259 -55.906 -17.438 1 94 122 TYR A O 1
ATOM 966 N N . ILE A 1 123 ? -1.594 -57.281 -18.547 1 92.69 123 ILE A N 1
ATOM 967 C CA . ILE A 1 123 ? -0.51 -58.062 -19.109 1 92.69 123 ILE A CA 1
ATOM 968 C C . ILE A 1 123 ? 0.319 -57.219 -20.062 1 92.69 123 ILE A C 1
ATOM 970 O O . ILE A 1 123 ? 1.548 -57.312 -20.094 1 92.69 123 ILE A O 1
ATOM 974 N N . MET A 1 124 ? -0.363 -56.406 -20.766 1 96.31 124 MET A N 1
ATOM 975 C CA . MET A 1 124 ? 0.305 -55.656 -21.828 1 96.31 124 MET A CA 1
ATOM 976 C C . MET A 1 124 ? 0.896 -54.375 -21.281 1 96.31 124 MET A C 1
ATOM 978 O O . MET A 1 124 ? 1.766 -53.75 -21.906 1 96.31 124 MET A O 1
ATOM 982 N N . LYS A 1 125 ? 0.466 -53.969 -20.156 1 95.75 125 LYS A N 1
ATOM 983 C CA . LYS A 1 125 ? 0.815 -52.688 -19.578 1 95.75 125 LYS A CA 1
ATOM 984 C C . LYS A 1 125 ? 2.324 -52.438 -19.594 1 95.75 125 LYS A C 1
ATOM 986 O O . LYS A 1 125 ? 2.809 -51.5 -20.188 1 95.75 125 LYS A O 1
ATOM 991 N N . ASP A 1 126 ? 3.096 -53.344 -19.016 1 95.44 126 ASP A N 1
ATOM 992 C CA . ASP A 1 126 ? 4.539 -53.188 -18.875 1 95.44 126 ASP A CA 1
ATOM 993 C C . ASP A 1 126 ? 5.227 -53.219 -20.234 1 95.44 126 ASP A C 1
ATOM 995 O O . ASP A 1 126 ? 6.191 -52.469 -20.469 1 95.44 126 ASP A O 1
ATOM 999 N N . ILE A 1 127 ? 4.68 -54.031 -21.109 1 96.69 127 ILE A N 1
ATOM 1000 C CA . ILE A 1 127 ? 5.234 -54.125 -22.453 1 96.69 127 ILE A CA 1
ATOM 1001 C C . ILE A 1 127 ? 5.09 -52.781 -23.156 1 96.69 127 ILE A C 1
ATOM 1003 O O . ILE A 1 127 ? 6.055 -52.25 -23.734 1 96.69 127 ILE A O 1
ATOM 1007 N N . TRP A 1 128 ? 3.887 -52.219 -23.109 1 97.69 128 TRP A N 1
ATOM 1008 C CA . TRP A 1 128 ? 3.617 -50.969 -23.781 1 97.69 128 TRP A CA 1
ATOM 1009 C C . TRP A 1 128 ? 4.426 -49.812 -23.156 1 97.69 128 TRP A C 1
ATOM 1011 O O . TRP A 1 128 ? 5.043 -49.031 -23.875 1 97.69 128 TRP A O 1
ATOM 1021 N N . ILE A 1 129 ? 4.531 -49.781 -21.828 1 96.81 129 ILE A N 1
ATOM 1022 C CA . ILE A 1 129 ? 5.195 -48.688 -21.109 1 96.81 129 ILE A CA 1
ATOM 1023 C C . ILE A 1 129 ? 6.695 -48.75 -21.391 1 96.81 129 ILE A C 1
ATOM 1025 O O . ILE A 1 129 ? 7.312 -47.719 -21.672 1 96.81 129 ILE A O 1
ATOM 1029 N N . ASN A 1 130 ? 7.246 -49.875 -21.375 1 95.62 130 ASN A N 1
ATOM 1030 C CA . ASN A 1 130 ? 8.68 -50.031 -21.594 1 95.62 130 ASN A CA 1
ATOM 1031 C C . ASN A 1 130 ? 9.078 -49.75 -23.031 1 95.62 130 ASN A C 1
ATOM 1033 O O . ASN A 1 130 ? 10.227 -49.406 -23.312 1 95.62 130 ASN A O 1
ATOM 1037 N N . ASN A 1 131 ? 8.117 -49.844 -23.922 1 96.25 131 ASN A N 1
ATOM 1038 C CA . ASN A 1 131 ? 8.438 -49.656 -25.328 1 96.25 131 ASN A CA 1
ATOM 1039 C C . ASN A 1 131 ? 7.969 -48.281 -25.844 1 96.25 131 ASN A C 1
ATOM 1041 O O . ASN A 1 131 ? 8.07 -48 -27.031 1 96.25 131 ASN A O 1
ATOM 1045 N N . LEU A 1 132 ? 7.426 -47.5 -24.938 1 95.81 132 LEU A N 1
ATOM 1046 C CA . LEU A 1 132 ? 7.016 -46.156 -25.328 1 95.81 132 LEU A CA 1
ATOM 1047 C C . LEU A 1 132 ? 8.227 -45.312 -25.719 1 95.81 132 LEU A C 1
ATOM 1049 O O . LEU A 1 132 ? 9.188 -45.219 -24.953 1 95.81 132 LEU A O 1
ATOM 1053 N N . GLU A 1 133 ? 8.172 -44.688 -26.859 1 93.88 133 GLU A N 1
ATOM 1054 C CA . GLU A 1 133 ? 9.266 -43.844 -27.344 1 93.88 133 GLU A CA 1
ATOM 1055 C C . GLU A 1 133 ? 9.148 -42.438 -26.797 1 93.88 133 GLU A C 1
ATOM 1057 O O . GLU A 1 133 ? 10.156 -41.75 -26.609 1 93.88 133 GLU A O 1
ATOM 1062 N N . GLU A 1 134 ? 7.934 -41.969 -26.609 1 95.38 134 GLU A N 1
ATOM 1063 C CA . GLU A 1 134 ? 7.691 -40.594 -26.125 1 95.38 134 GLU A CA 1
ATOM 1064 C C . GLU A 1 134 ? 8.016 -40.469 -24.641 1 95.38 134 GLU A C 1
ATOM 1066 O O . GLU A 1 134 ? 7.414 -41.156 -23.812 1 95.38 134 GLU A O 1
ATOM 1071 N N . ASN A 1 135 ? 8.977 -39.656 -24.359 1 96.19 135 ASN A N 1
ATOM 1072 C CA . ASN A 1 135 ? 9.297 -39.344 -22.969 1 96.19 135 ASN A CA 1
ATOM 1073 C C . ASN A 1 135 ? 8.367 -38.281 -22.406 1 96.19 135 ASN A C 1
ATOM 1075 O O . ASN A 1 135 ? 7.617 -37.656 -23.156 1 96.19 135 ASN A O 1
ATOM 1079 N N . ILE A 1 136 ? 8.414 -38.219 -21.078 1 97.19 136 ILE A N 1
ATOM 1080 C CA . ILE A 1 136 ? 7.652 -37.156 -20.438 1 97.19 136 ILE A CA 1
ATOM 1081 C C . ILE A 1 136 ? 8.242 -35.781 -20.844 1 97.19 136 ILE A C 1
ATOM 1083 O O . ILE A 1 136 ? 9.414 -35.531 -20.578 1 97.19 136 ILE A O 1
ATOM 1087 N N . PRO A 1 137 ? 7.422 -34.938 -21.438 1 97.12 137 PRO A N 1
ATOM 1088 C CA . PRO A 1 137 ? 7.961 -33.688 -21.922 1 97.12 137 PRO A CA 1
ATOM 1089 C C . PRO A 1 137 ? 8.32 -32.719 -20.781 1 97.12 137 PRO A C 1
ATOM 1091 O O . PRO A 1 137 ? 7.695 -32.75 -19.719 1 97.12 137 PRO A O 1
ATOM 1094 N N . ALA A 1 138 ? 9.219 -31.859 -21.094 1 95 138 ALA A N 1
ATOM 1095 C CA . ALA A 1 138 ? 9.617 -30.812 -20.156 1 95 138 ALA A CA 1
ATOM 1096 C C . ALA A 1 138 ? 8.812 -29.531 -20.391 1 95 138 ALA A C 1
ATOM 1098 O O . ALA A 1 138 ? 9.039 -28.516 -19.734 1 95 138 ALA A O 1
ATOM 1099 N N . THR A 1 139 ? 7.898 -29.594 -21.328 1 95.5 139 THR A N 1
ATOM 1100 C CA . THR A 1 139 ? 7.039 -28.453 -21.641 1 95.5 139 THR A CA 1
ATOM 1101 C C . THR A 1 139 ? 5.57 -28.812 -21.438 1 95.5 139 THR A C 1
ATOM 1103 O O . THR A 1 139 ? 5.203 -29.984 -21.422 1 95.5 139 THR A O 1
ATOM 1106 N N . TYR A 1 140 ? 4.871 -27.781 -21.156 1 95.31 140 TYR A N 1
ATOM 1107 C CA . TYR A 1 140 ? 3.43 -27.984 -21.047 1 95.31 140 TYR A CA 1
ATOM 1108 C C . TYR A 1 140 ? 2.805 -28.234 -22.422 1 95.31 140 TYR A C 1
ATOM 1110 O O . TYR A 1 140 ? 2.662 -27.312 -23.219 1 95.31 140 TYR A O 1
ATOM 1118 N N . SER A 1 141 ? 2.486 -29.469 -22.672 1 95.56 141 SER A N 1
ATOM 1119 C CA . SER A 1 141 ? 2.057 -29.891 -24 1 95.56 141 SER A CA 1
ATOM 1120 C C . SER A 1 141 ? 0.952 -30.938 -23.922 1 95.56 141 SER A C 1
ATOM 1122 O O . SER A 1 141 ? 0.608 -31.406 -22.828 1 95.56 141 SER A O 1
ATOM 1124 N N . ARG A 1 142 ? 0.432 -31.219 -25.094 1 95.19 142 ARG A N 1
ATOM 1125 C CA . ARG A 1 142 ? -0.571 -32.281 -25.188 1 95.19 142 ARG A CA 1
ATOM 1126 C C . ARG A 1 142 ? -0.018 -33.594 -24.688 1 95.19 142 ARG A C 1
ATOM 1128 O O . ARG A 1 142 ? -0.69 -34.312 -23.938 1 95.19 142 ARG A O 1
ATOM 1135 N N . ASP A 1 143 ? 1.21 -33.875 -25.078 1 96.94 143 ASP A N 1
ATOM 1136 C CA . ASP A 1 143 ? 1.84 -35.125 -24.672 1 96.94 143 ASP A CA 1
ATOM 1137 C C . ASP A 1 143 ? 1.976 -35.188 -23.141 1 96.94 143 ASP A C 1
ATOM 1139 O O . ASP A 1 143 ? 1.879 -36.281 -22.562 1 96.94 143 ASP A O 1
ATOM 1143 N N . LEU A 1 144 ? 2.184 -34.094 -22.547 1 98 144 LEU A N 1
ATOM 1144 C CA . LEU A 1 144 ? 2.291 -34.062 -21.094 1 98 144 LEU A CA 1
ATOM 1145 C C . LEU A 1 144 ? 0.979 -34.5 -20.453 1 98 144 LEU A C 1
ATOM 1147 O O . LEU A 1 144 ? 0.979 -35.281 -19.516 1 98 144 LEU A O 1
ATOM 1151 N N . VAL A 1 145 ? -0.093 -34.031 -20.984 1 97.31 145 VAL A N 1
ATOM 1152 C CA . VAL A 1 145 ? -1.409 -34.375 -20.438 1 97.31 145 VAL A CA 1
ATOM 1153 C C . VAL A 1 145 ? -1.717 -35.844 -20.703 1 97.31 145 VAL A C 1
ATOM 1155 O O . VAL A 1 145 ? -2.309 -36.5 -19.859 1 97.31 145 VAL A O 1
ATOM 1158 N N . LEU A 1 146 ? -1.321 -36.312 -21.844 1 98.12 146 LEU A N 1
ATOM 1159 C CA . LEU A 1 146 ? -1.498 -37.75 -22.141 1 98.12 146 LEU A CA 1
ATOM 1160 C C . LEU A 1 146 ? -0.729 -38.594 -21.141 1 98.12 146 LEU A C 1
ATOM 1162 O O . LEU A 1 146 ? -1.242 -39.625 -20.672 1 98.12 146 LEU A O 1
ATOM 1166 N N . TRP A 1 147 ? 0.431 -38.188 -20.875 1 98.12 147 TRP A N 1
ATOM 1167 C CA . TRP A 1 147 ? 1.224 -38.906 -19.891 1 98.12 147 TRP A CA 1
ATOM 1168 C C . TRP A 1 147 ? 0.548 -38.875 -18.516 1 98.12 147 TRP A C 1
ATOM 1170 O O . TRP A 1 147 ? 0.609 -39.844 -17.766 1 98.12 147 TRP A O 1
ATOM 1180 N N . LEU A 1 148 ? -0.039 -37.719 -18.172 1 98.19 148 LEU A N 1
ATOM 1181 C CA . LEU A 1 148 ? -0.769 -37.625 -16.922 1 98.19 148 LEU A CA 1
ATOM 1182 C C . LEU A 1 148 ? -1.878 -38.656 -16.844 1 98.19 148 LEU A C 1
ATOM 1184 O O . LEU A 1 148 ? -1.991 -39.406 -15.852 1 98.19 148 LEU A O 1
ATOM 1188 N N . TRP A 1 149 ? -2.621 -38.781 -17.875 1 97.88 149 TRP A N 1
ATOM 1189 C CA . TRP A 1 149 ? -3.701 -39.75 -17.953 1 97.88 149 TRP A CA 1
ATOM 1190 C C . TRP A 1 149 ? -3.152 -41.188 -17.875 1 97.88 149 TRP A C 1
ATOM 1192 O O . TRP A 1 149 ? -3.605 -41.969 -17.062 1 97.88 149 TRP A O 1
ATOM 1202 N N . VAL A 1 150 ? -2.18 -41.469 -18.656 1 97.81 150 VAL A N 1
ATOM 1203 C CA . VAL A 1 150 ? -1.618 -42.812 -18.781 1 97.81 150 VAL A CA 1
ATOM 1204 C C . VAL A 1 150 ? -1.006 -43.25 -17.453 1 97.81 150 VAL A C 1
ATOM 1206 O O . VAL A 1 150 ? -1.222 -44.375 -16.984 1 97.81 150 VAL A O 1
ATOM 1209 N N . SER A 1 151 ? -0.31 -42.344 -16.844 1 97.38 151 SER A N 1
ATOM 1210 C CA . SER A 1 151 ? 0.342 -42.688 -15.586 1 97.38 151 SER A CA 1
ATOM 1211 C C . SER A 1 151 ? -0.677 -42.844 -14.461 1 97.38 151 SER A C 1
ATOM 1213 O O . SER A 1 151 ? -0.487 -43.656 -13.562 1 97.38 151 SER A O 1
ATOM 1215 N N . TRP A 1 152 ? -1.754 -42.094 -14.5 1 97.06 152 TRP A N 1
ATOM 1216 C CA . TRP A 1 152 ? -2.83 -42.25 -13.523 1 97.06 152 TRP A CA 1
ATOM 1217 C C . TRP A 1 152 ? -3.594 -43.562 -13.742 1 97.06 152 TRP A C 1
ATOM 1219 O O . TRP A 1 152 ? -3.764 -44.344 -12.805 1 97.06 152 TRP A O 1
ATOM 1229 N N . PHE A 1 153 ? -3.969 -43.812 -14.953 1 96.94 153 PHE A N 1
ATOM 1230 C CA . PHE A 1 153 ? -4.773 -44.969 -15.289 1 96.94 153 PHE A CA 1
ATOM 1231 C C . PHE A 1 153 ? -4.02 -46.25 -14.984 1 96.94 153 PHE A C 1
ATOM 1233 O O . PHE A 1 153 ? -4.559 -47.156 -14.336 1 96.94 153 PHE A O 1
ATOM 1240 N N . PHE A 1 154 ? -2.738 -46.312 -15.43 1 97 154 PHE A N 1
ATOM 1241 C CA . PHE A 1 154 ? -1.959 -47.562 -15.305 1 97 154 PHE A CA 1
ATOM 1242 C C . PHE A 1 154 ? -1.238 -47.594 -13.961 1 97 154 PHE A C 1
ATOM 1244 O O . PHE A 1 154 ? -0.505 -48.531 -13.68 1 97 154 PHE A O 1
ATOM 1251 N N . GLN A 1 155 ? -1.331 -46.531 -13.148 1 95.5 155 GLN A N 1
ATOM 1252 C CA . GLN A 1 155 ? -0.756 -46.5 -11.812 1 95.5 155 GLN A CA 1
ATOM 1253 C C . GLN A 1 155 ? 0.763 -46.625 -11.859 1 95.5 155 GLN A C 1
ATOM 1255 O O . GLN A 1 155 ? 1.335 -47.5 -11.195 1 95.5 155 GLN A O 1
ATOM 1260 N N . LEU A 1 156 ? 1.328 -45.688 -12.609 1 96.38 156 LEU A N 1
ATOM 1261 C CA . LEU A 1 156 ? 2.779 -45.594 -12.734 1 96.38 156 LEU A CA 1
ATOM 1262 C C . LEU A 1 156 ? 3.35 -44.562 -11.797 1 96.38 156 LEU A C 1
ATOM 1264 O O . LEU A 1 156 ? 3.367 -43.375 -12.125 1 96.38 156 LEU A O 1
ATOM 1268 N N . PRO A 1 157 ? 3.885 -44.938 -10.664 1 96.62 157 PRO A N 1
ATOM 1269 C CA . PRO A 1 157 ? 4.195 -43.969 -9.609 1 96.62 157 PRO A CA 1
ATOM 1270 C C . PRO A 1 157 ? 5.23 -42.938 -10.039 1 96.62 157 PRO A C 1
ATOM 1272 O O . PRO A 1 157 ? 5.023 -41.75 -9.852 1 96.62 157 PRO A O 1
ATOM 1275 N N . SER A 1 158 ? 6.379 -43.375 -10.594 1 96.81 158 SER A N 1
ATOM 1276 C CA . SER A 1 158 ? 7.453 -42.469 -10.961 1 96.81 158 SER A CA 1
ATOM 1277 C C . SER A 1 158 ? 7.004 -41.5 -12.047 1 96.81 158 SER A C 1
ATOM 1279 O O . SER A 1 158 ? 7.25 -40.281 -11.953 1 96.81 158 SER A O 1
ATOM 1281 N N . GLN A 1 159 ? 6.309 -42.062 -13.078 1 97.5 159 GLN A N 1
ATOM 1282 C CA . GLN A 1 159 ? 5.844 -41.219 -14.18 1 97.5 159 GLN A CA 1
ATOM 1283 C C . GLN A 1 159 ? 4.758 -40.25 -13.719 1 97.5 159 GLN A C 1
ATOM 1285 O O . GLN A 1 159 ? 4.703 -39.094 -14.172 1 97.5 159 GLN A O 1
ATOM 1290 N N . PHE A 1 160 ? 3.941 -40.719 -12.789 1 97.94 160 PHE A N 1
ATOM 1291 C CA . PHE A 1 160 ? 2.871 -39.875 -12.258 1 97.94 160 PHE A CA 1
ATOM 1292 C C . PHE A 1 160 ? 3.441 -38.688 -11.469 1 97.94 160 PHE A C 1
ATOM 1294 O O . PHE A 1 160 ? 3.02 -37.562 -11.656 1 97.94 160 PHE A O 1
ATOM 1301 N N . GLU A 1 161 ? 4.355 -39 -10.664 1 98.19 161 GLU A N 1
ATOM 1302 C CA . GLU A 1 161 ? 5.012 -37.938 -9.875 1 98.19 161 GLU A CA 1
ATOM 1303 C C . GLU A 1 161 ? 5.691 -36.906 -10.773 1 98.19 161 GLU A C 1
ATOM 1305 O O . GLU A 1 161 ? 5.527 -35.719 -10.578 1 98.19 161 GLU A O 1
ATOM 1310 N N . ALA A 1 162 ? 6.434 -37.406 -11.719 1 98.12 162 ALA A N 1
ATOM 1311 C CA . ALA A 1 162 ? 7.148 -36.531 -12.633 1 98.12 162 ALA A CA 1
ATOM 1312 C C . ALA A 1 162 ? 6.176 -35.688 -13.453 1 98.12 162 ALA A C 1
ATOM 1314 O O . ALA A 1 162 ? 6.379 -34.5 -13.617 1 98.12 162 ALA A O 1
ATOM 1315 N N . THR A 1 163 ? 5.125 -36.281 -13.922 1 98.38 163 THR A N 1
ATOM 1316 C CA . THR A 1 163 ? 4.176 -35.594 -14.789 1 98.38 163 THR A CA 1
ATOM 1317 C C . THR A 1 163 ? 3.381 -34.562 -14.008 1 98.38 163 THR A C 1
ATOM 1319 O O . THR A 1 163 ? 3.213 -33.438 -14.461 1 98.38 163 THR A O 1
ATOM 1322 N N . THR A 1 164 ? 2.932 -34.906 -12.805 1 98.38 164 THR A N 1
ATOM 1323 C CA . THR A 1 164 ? 2.186 -33.969 -12 1 98.38 164 THR A CA 1
ATOM 1324 C C . THR A 1 164 ? 3.07 -32.781 -11.609 1 98.38 164 THR A C 1
ATOM 1326 O O . THR A 1 164 ? 2.617 -31.641 -11.594 1 98.38 164 THR A O 1
ATOM 1329 N N . SER A 1 165 ? 4.297 -33.062 -11.289 1 98.69 165 SER A N 1
ATOM 1330 C CA . SER A 1 165 ? 5.242 -31.984 -10.992 1 98.69 165 SER A CA 1
ATOM 1331 C C . SER A 1 165 ? 5.344 -30.984 -12.141 1 98.69 165 SER A C 1
ATOM 1333 O O . SER A 1 165 ? 5.211 -29.781 -11.945 1 98.69 165 SER A O 1
ATOM 1335 N N . THR A 1 166 ? 5.547 -31.531 -13.305 1 98.69 166 THR A N 1
ATOM 1336 C CA . THR A 1 166 ? 5.719 -30.688 -14.484 1 98.69 166 THR A CA 1
ATOM 1337 C C . THR A 1 166 ? 4.438 -29.922 -14.797 1 98.69 166 THR A C 1
ATOM 1339 O O . THR A 1 166 ? 4.477 -28.719 -15.062 1 98.69 166 THR A O 1
ATOM 1342 N N . VAL A 1 167 ? 3.293 -30.547 -14.711 1 98.56 167 VAL A N 1
ATOM 1343 C CA . VAL A 1 167 ? 2.014 -29.906 -14.992 1 98.56 167 VAL A CA 1
ATOM 1344 C C . VAL A 1 167 ? 1.78 -28.766 -14.008 1 98.56 167 VAL A C 1
ATOM 1346 O O . VAL A 1 167 ? 1.468 -27.641 -14.414 1 98.56 167 VAL A O 1
ATOM 1349 N N . MET A 1 168 ? 2.006 -29 -12.695 1 98.62 168 MET A N 1
ATOM 1350 C CA . MET A 1 168 ? 1.76 -28 -11.656 1 98.62 168 MET A CA 1
ATOM 1351 C C . MET A 1 168 ? 2.709 -26.812 -11.812 1 98.62 168 MET A C 1
ATOM 1353 O O . MET A 1 168 ? 2.324 -25.672 -11.562 1 98.62 168 MET A O 1
ATOM 1357 N N . SER A 1 169 ? 3.918 -27.094 -12.234 1 98.75 169 SER A N 1
ATOM 1358 C CA . SER A 1 169 ? 4.953 -26.078 -12.289 1 98.75 169 SER A CA 1
ATOM 1359 C C . SER A 1 169 ? 4.809 -25.203 -13.539 1 98.75 169 SER A C 1
ATOM 1361 O O . SER A 1 169 ? 5.152 -24.031 -13.523 1 98.75 169 SER A O 1
ATOM 1363 N N . LEU A 1 170 ? 4.23 -25.828 -14.617 1 98.5 170 LEU A N 1
ATOM 1364 C CA . LEU A 1 170 ? 4.309 -25.141 -15.906 1 98.5 170 LEU A CA 1
ATOM 1365 C C . LEU A 1 170 ? 2.936 -24.625 -16.328 1 98.5 170 LEU A C 1
ATOM 1367 O O . LEU A 1 170 ? 2.836 -23.781 -17.219 1 98.5 170 LEU A O 1
ATOM 1371 N N . SER A 1 171 ? 1.877 -25.125 -15.719 1 97.88 171 SER A N 1
ATOM 1372 C CA . SER A 1 171 ? 0.561 -24.625 -16.109 1 97.88 171 SER A CA 1
ATOM 1373 C C . SER A 1 171 ? 0.424 -23.141 -15.812 1 97.88 171 SER A C 1
ATOM 1375 O O . SER A 1 171 ? 0.763 -22.672 -14.727 1 97.88 171 SER A O 1
ATOM 1377 N N . GLU A 1 172 ? -0.096 -22.359 -16.75 1 97 172 GLU A N 1
ATOM 1378 C CA . GLU A 1 172 ? -0.247 -20.922 -16.594 1 97 172 GLU A CA 1
ATOM 1379 C C . GLU A 1 172 ? -1.622 -20.562 -16.031 1 97 172 GLU A C 1
ATOM 1381 O O . GLU A 1 172 ? -1.839 -19.438 -15.57 1 97 172 GLU A O 1
ATOM 1386 N N . ASN A 1 173 ? -2.469 -21.516 -16.141 1 97.44 173 ASN A N 1
ATOM 1387 C CA . ASN A 1 173 ? -3.844 -21.359 -15.672 1 97.44 173 ASN A CA 1
ATOM 1388 C C . ASN A 1 173 ? -4.324 -22.562 -14.891 1 97.44 173 ASN A C 1
ATOM 1390 O O . ASN A 1 173 ? -3.551 -23.5 -14.633 1 97.44 173 ASN A O 1
ATOM 1394 N N . VAL A 1 174 ? -5.57 -22.469 -14.508 1 97.69 174 VAL A N 1
ATOM 1395 C CA . VAL A 1 174 ? -6.18 -23.594 -13.797 1 97.69 174 VAL A CA 1
ATOM 1396 C C . VAL A 1 174 ? -6.023 -24.875 -14.609 1 97.69 174 VAL A C 1
ATOM 1398 O O . VAL A 1 174 ? -6.246 -24.875 -15.82 1 97.69 174 VAL A O 1
ATOM 1401 N N . ILE A 1 175 ? -5.641 -25.922 -13.922 1 97.88 175 ILE A N 1
ATOM 1402 C CA . ILE A 1 175 ? -5.414 -27.203 -14.555 1 97.88 175 ILE A CA 1
ATOM 1403 C C . ILE A 1 175 ? -6.754 -27.906 -14.812 1 97.88 175 ILE A C 1
ATOM 1405 O O . ILE A 1 175 ? -7.609 -27.953 -13.93 1 97.88 175 ILE A O 1
ATOM 1409 N N . HIS A 1 176 ? -6.863 -28.391 -16.031 1 95.25 176 HIS A N 1
ATOM 1410 C CA . HIS A 1 176 ? -8.055 -29.125 -16.422 1 95.25 176 HIS A CA 1
ATOM 1411 C C . HIS A 1 176 ? -7.695 -30.469 -17.031 1 95.25 176 HIS A C 1
ATOM 1413 O O . HIS A 1 176 ? -6.531 -30.719 -17.359 1 95.25 176 HIS A O 1
ATOM 1419 N N . ALA A 1 177 ? -8.656 -31.359 -17.094 1 92.44 177 ALA A N 1
ATOM 1420 C CA . ALA A 1 177 ? -8.438 -32.719 -17.562 1 92.44 177 ALA A CA 1
ATOM 1421 C C . ALA A 1 177 ? -8.492 -32.812 -19.078 1 92.44 177 ALA A C 1
ATOM 1423 O O . ALA A 1 177 ? -8.18 -33.844 -19.672 1 92.44 177 ALA A O 1
ATOM 1424 N N . TRP A 1 178 ? -8.859 -31.766 -19.828 1 91.25 178 TRP A N 1
ATOM 1425 C CA . TRP A 1 178 ? -8.898 -31.641 -21.281 1 91.25 178 TRP A CA 1
ATOM 1426 C C . TRP A 1 178 ? -9.664 -32.781 -21.906 1 91.25 178 TRP A C 1
ATOM 1428 O O . TRP A 1 178 ? -9.203 -33.406 -22.875 1 91.25 178 TRP A O 1
ATOM 1438 N N . GLY A 1 179 ? -10.711 -33.25 -21.297 1 91.75 179 GLY A N 1
ATOM 1439 C CA . GLY A 1 179 ? -11.57 -34.281 -21.859 1 91.75 179 GLY A CA 1
ATOM 1440 C C . GLY A 1 179 ? -11.156 -35.688 -21.469 1 91.75 179 GLY A C 1
ATOM 1441 O O . GLY A 1 179 ? -11.859 -36.656 -21.75 1 91.75 179 GLY A O 1
ATOM 1442 N N . LEU A 1 180 ? -10.047 -35.875 -20.875 1 96.25 180 LEU A N 1
ATOM 1443 C CA . LEU A 1 180 ? -9.602 -37.156 -20.406 1 96.25 180 LEU A CA 1
ATOM 1444 C C . LEU A 1 180 ? -10.227 -37.5 -19.047 1 96.25 180 LEU A C 1
ATOM 1446 O O . LEU A 1 180 ? -10.531 -36.594 -18.266 1 96.25 180 LEU A O 1
ATOM 1450 N N . PRO A 1 181 ? -10.438 -38.781 -18.797 1 96.38 181 PRO A N 1
ATOM 1451 C CA . PRO A 1 181 ? -11.109 -39.156 -17.562 1 96.38 181 PRO A CA 1
ATOM 1452 C C . PRO A 1 181 ? -10.164 -39.188 -16.359 1 96.38 181 PRO A C 1
ATOM 1454 O O . PRO A 1 181 ? -10.125 -40.188 -15.633 1 96.38 181 PRO A O 1
ATOM 1457 N N . ILE A 1 182 ? -9.523 -38.156 -16.156 1 95.5 182 ILE A N 1
ATOM 1458 C CA . ILE A 1 182 ? -8.711 -38.031 -14.945 1 95.5 182 ILE A CA 1
ATOM 1459 C C . ILE A 1 182 ? -9.609 -37.656 -13.758 1 95.5 182 ILE A C 1
ATOM 1461 O O . ILE A 1 182 ? -10.492 -36.812 -13.891 1 95.5 182 ILE A O 1
ATOM 1465 N N . SER A 1 183 ? -9.328 -38.281 -12.688 1 93.81 183 SER A N 1
ATOM 1466 C CA . SER A 1 183 ? -10.164 -38.094 -11.508 1 93.81 183 SER A CA 1
ATOM 1467 C C . SER A 1 183 ? -10.203 -36.625 -11.094 1 93.81 183 SER A C 1
ATOM 1469 O O . SER A 1 183 ? -9.188 -35.938 -11.133 1 93.81 183 SER A O 1
ATOM 1471 N N . ASP A 1 184 ? -11.383 -36.125 -10.586 1 94.75 184 ASP A N 1
ATOM 1472 C CA . ASP A 1 184 ? -11.539 -34.781 -10.07 1 94.75 184 ASP A CA 1
ATOM 1473 C C . ASP A 1 184 ? -10.664 -34.562 -8.836 1 94.75 184 ASP A C 1
ATOM 1475 O O . ASP A 1 184 ? -10.203 -33.438 -8.594 1 94.75 184 ASP A O 1
ATOM 1479 N N . LYS A 1 185 ? -10.477 -35.562 -8.172 1 95.38 185 LYS A N 1
ATOM 1480 C CA . LYS A 1 185 ? -9.633 -35.469 -6.984 1 95.38 185 LYS A CA 1
ATOM 1481 C C . LYS A 1 185 ? -8.195 -35.125 -7.355 1 95.38 185 LYS A C 1
ATOM 1483 O O . LYS A 1 185 ? -7.582 -34.25 -6.727 1 95.38 185 LYS A O 1
ATOM 1488 N N . VAL A 1 186 ? -7.703 -35.781 -8.383 1 97.06 186 VAL A N 1
ATOM 1489 C CA . VAL A 1 186 ? -6.34 -35.531 -8.844 1 97.06 186 VAL A CA 1
ATOM 1490 C C . VAL A 1 186 ? -6.215 -34.094 -9.359 1 97.06 186 VAL A C 1
ATOM 1492 O O . VAL A 1 186 ? -5.293 -33.375 -8.984 1 97.06 186 VAL A O 1
ATOM 1495 N N . ILE A 1 187 ? -7.168 -33.688 -10.164 1 97.5 187 ILE A N 1
ATOM 1496 C CA . ILE A 1 187 ? -7.172 -32.375 -10.742 1 97.5 187 ILE A CA 1
ATOM 1497 C C . ILE A 1 187 ? -7.266 -31.312 -9.641 1 97.5 187 ILE A C 1
ATOM 1499 O O . ILE A 1 187 ? -6.531 -30.328 -9.648 1 97.5 187 ILE A O 1
ATOM 1503 N N . GLY A 1 188 ? -8.148 -31.562 -8.727 1 97.25 188 GLY A N 1
ATOM 1504 C CA . GLY A 1 188 ? -8.305 -30.656 -7.602 1 97.25 188 GLY A CA 1
ATOM 1505 C C . GLY A 1 188 ? -7.051 -30.516 -6.766 1 97.25 188 GLY A C 1
ATOM 1506 O O . GLY A 1 188 ? -6.668 -29.406 -6.387 1 97.25 188 GLY A O 1
ATOM 1507 N N . LEU A 1 189 ? -6.434 -31.609 -6.488 1 97.75 189 LEU A N 1
ATOM 1508 C CA . LEU A 1 189 ? -5.215 -31.594 -5.691 1 97.75 189 LEU A CA 1
ATOM 1509 C C . LEU A 1 189 ? -4.09 -30.875 -6.414 1 97.75 189 LEU A C 1
ATOM 1511 O O . LEU A 1 189 ? -3.328 -30.125 -5.793 1 97.75 189 LEU A O 1
ATOM 1515 N N . MET A 1 190 ? -3.945 -31.062 -7.656 1 98.25 190 MET A N 1
ATOM 1516 C CA . MET A 1 190 ? -2.92 -30.375 -8.43 1 98.25 190 MET A CA 1
ATOM 1517 C C . MET A 1 190 ? -3.127 -28.859 -8.383 1 98.25 190 MET A C 1
ATOM 1519 O O . MET A 1 190 ? -2.174 -28.109 -8.188 1 98.25 190 MET A O 1
ATOM 1523 N N . ASN A 1 191 ? -4.355 -28.484 -8.57 1 98.56 191 ASN A N 1
ATOM 1524 C CA . ASN A 1 191 ? -4.648 -27.047 -8.523 1 98.56 191 ASN A CA 1
ATOM 1525 C C . ASN A 1 191 ? -4.371 -26.469 -7.145 1 98.56 191 ASN A C 1
ATOM 1527 O O . ASN A 1 191 ? -3.836 -25.359 -7.027 1 98.56 191 ASN A O 1
ATOM 1531 N N . LYS A 1 192 ? -4.738 -27.172 -6.137 1 98.31 192 LYS A N 1
ATOM 1532 C CA . LYS A 1 192 ? -4.461 -26.719 -4.773 1 98.31 192 LYS A CA 1
ATOM 1533 C C . LYS A 1 192 ? -2.961 -26.547 -4.547 1 98.31 192 LYS A C 1
ATOM 1535 O O . LYS A 1 192 ? -2.527 -25.516 -4.02 1 98.31 192 LYS A O 1
ATOM 1540 N N . ARG A 1 193 ? -2.17 -27.516 -4.98 1 98.5 193 ARG A N 1
ATOM 1541 C CA . ARG A 1 193 ? -0.722 -27.469 -4.801 1 98.5 193 ARG A CA 1
ATOM 1542 C C . ARG A 1 193 ? -0.104 -26.344 -5.621 1 98.5 193 ARG A C 1
ATOM 1544 O O . ARG A 1 193 ? 0.79 -25.641 -5.145 1 98.5 193 ARG A O 1
ATOM 1551 N N . ARG A 1 194 ? -0.529 -26.219 -6.789 1 98.69 194 ARG A N 1
ATOM 1552 C CA . ARG A 1 194 ? -0.065 -25.141 -7.648 1 98.69 194 ARG A CA 1
ATOM 1553 C C . ARG A 1 194 ? -0.322 -23.781 -7.004 1 98.69 194 ARG A C 1
ATOM 1555 O O . ARG A 1 194 ? 0.584 -22.953 -6.91 1 98.69 194 ARG A O 1
ATOM 1562 N N . GLU A 1 195 ? -1.531 -23.578 -6.586 1 98.69 195 GLU A N 1
ATOM 1563 C CA . GLU A 1 195 ? -1.913 -22.312 -5.977 1 98.69 195 GLU A CA 1
ATOM 1564 C C . GLU A 1 195 ? -1.12 -22.047 -4.703 1 98.69 195 GLU A C 1
ATOM 1566 O O . GLU A 1 195 ? -0.668 -20.922 -4.465 1 98.69 195 GLU A O 1
ATOM 1571 N N . GLU A 1 196 ? -0.984 -23.078 -3.908 1 98.5 196 GLU A N 1
ATOM 1572 C CA . GLU A 1 196 ? -0.23 -22.953 -2.666 1 98.5 196 GLU A CA 1
ATOM 1573 C C . GLU A 1 196 ? 1.224 -22.578 -2.939 1 98.5 196 GLU A C 1
ATOM 1575 O O . GLU A 1 196 ? 1.787 -21.719 -2.262 1 98.5 196 GLU A O 1
ATOM 1580 N N . ALA A 1 197 ? 1.804 -23.234 -3.885 1 98.62 197 ALA A N 1
ATOM 1581 C CA . ALA A 1 197 ? 3.205 -22.984 -4.211 1 98.62 197 ALA A CA 1
ATOM 1582 C C . ALA A 1 197 ? 3.412 -21.547 -4.68 1 98.62 197 ALA A C 1
ATOM 1584 O O . ALA A 1 197 ? 4.324 -20.859 -4.215 1 98.62 197 ALA A O 1
ATOM 1585 N N . ILE A 1 198 ? 2.619 -21.078 -5.551 1 98.56 198 ILE A N 1
ATOM 1586 C CA . ILE A 1 198 ? 2.729 -19.719 -6.074 1 98.56 198 ILE A CA 1
ATOM 1587 C C . ILE A 1 198 ? 2.453 -18.703 -4.957 1 98.56 198 ILE A C 1
ATOM 1589 O O . ILE A 1 198 ? 3.197 -17.734 -4.789 1 98.56 198 ILE A O 1
ATOM 1593 N N . ASN A 1 199 ? 1.378 -18.969 -4.223 1 98.38 199 ASN A N 1
ATOM 1594 C CA . ASN A 1 199 ? 1.036 -18.094 -3.105 1 98.38 199 ASN A CA 1
ATOM 1595 C C . ASN A 1 199 ? 2.191 -17.969 -2.117 1 98.38 199 ASN A C 1
ATOM 1597 O O . ASN A 1 199 ? 2.5 -16.875 -1.651 1 98.38 199 ASN A O 1
ATOM 1601 N N . ASN A 1 200 ? 2.77 -19.094 -1.795 1 98.25 200 ASN A N 1
ATOM 1602 C CA . ASN A 1 200 ? 3.881 -19.109 -0.851 1 98.25 200 ASN A CA 1
ATOM 1603 C C . ASN A 1 200 ? 5.051 -18.266 -1.357 1 98.25 200 ASN A C 1
ATOM 1605 O O . ASN A 1 200 ? 5.695 -17.562 -0.58 1 98.25 200 ASN A O 1
ATOM 1609 N N . LEU A 1 201 ? 5.324 -18.375 -2.6 1 98.25 201 LEU A N 1
ATOM 1610 C CA . LEU A 1 201 ? 6.41 -17.594 -3.186 1 98.25 201 LEU A CA 1
ATOM 1611 C C . LEU A 1 201 ? 6.094 -16.109 -3.137 1 98.25 201 LEU A C 1
ATOM 1613 O O . LEU A 1 201 ? 6.953 -15.297 -2.775 1 98.25 201 LEU A O 1
ATOM 1617 N N . VAL A 1 202 ? 4.898 -15.719 -3.477 1 98.25 202 VAL A N 1
ATOM 1618 C CA . VAL A 1 202 ? 4.465 -14.32 -3.441 1 98.25 202 VAL A CA 1
ATOM 1619 C C . VAL A 1 202 ? 4.547 -13.789 -2.014 1 98.25 202 VAL A C 1
ATOM 1621 O O . VAL A 1 202 ? 5.055 -12.695 -1.781 1 98.25 202 VAL A O 1
ATOM 1624 N N . ILE A 1 203 ? 4.09 -14.57 -1.086 1 98 203 ILE A N 1
ATOM 1625 C CA . ILE A 1 203 ? 4.125 -14.203 0.324 1 98 203 ILE A CA 1
ATOM 1626 C C . ILE A 1 203 ? 5.57 -14.016 0.773 1 98 203 ILE A C 1
ATOM 1628 O O . ILE A 1 203 ? 5.887 -13.062 1.491 1 98 203 ILE A O 1
ATOM 1632 N N . LEU A 1 204 ? 6.406 -14.922 0.359 1 98.19 204 LEU A N 1
ATOM 1633 C CA . LEU A 1 204 ? 7.82 -14.844 0.708 1 98.19 204 LEU A CA 1
ATOM 1634 C C . LEU A 1 204 ? 8.414 -13.508 0.277 1 98.19 204 LEU A C 1
ATOM 1636 O O . LEU A 1 204 ? 9.133 -12.867 1.047 1 98.19 204 LEU A O 1
ATOM 1640 N N . LEU A 1 205 ? 8.172 -13.07 -0.904 1 98.31 205 LEU A N 1
ATOM 1641 C CA . LEU A 1 205 ? 8.688 -11.812 -1.424 1 98.31 205 LEU A CA 1
ATOM 1642 C C . LEU A 1 205 ? 8.188 -10.633 -0.595 1 98.31 205 LEU A C 1
ATOM 1644 O O . LEU A 1 205 ? 8.969 -9.773 -0.19 1 98.31 205 LEU A O 1
ATOM 1648 N N . HIS A 1 206 ? 6.926 -10.617 -0.35 1 98.06 206 HIS A N 1
ATOM 1649 C CA . HIS A 1 206 ? 6.328 -9.523 0.409 1 98.06 206 HIS A CA 1
ATOM 1650 C C . HIS A 1 206 ? 6.824 -9.523 1.852 1 98.06 206 HIS A C 1
ATOM 1652 O O . HIS A 1 206 ? 7.062 -8.461 2.428 1 98.06 206 HIS A O 1
ATOM 1658 N N . GLN A 1 207 ? 6.949 -10.688 2.445 1 98 207 GLN A N 1
ATOM 1659 C CA . GLN A 1 207 ? 7.461 -10.789 3.809 1 98 207 GLN A CA 1
ATOM 1660 C C . GLN A 1 207 ? 8.914 -10.328 3.885 1 98 207 GLN A C 1
ATOM 1662 O O . GLN A 1 207 ? 9.328 -9.719 4.871 1 98 207 GLN A O 1
ATOM 1667 N N . THR A 1 208 ? 9.648 -10.719 2.906 1 98 208 THR A N 1
ATOM 1668 C CA . THR A 1 208 ? 11.039 -10.273 2.844 1 98 208 THR A CA 1
ATOM 1669 C C . THR A 1 208 ? 11.117 -8.758 2.756 1 98 208 THR A C 1
ATOM 1671 O O . THR A 1 208 ? 11.93 -8.133 3.447 1 98 208 THR A O 1
ATOM 1674 N N . ARG A 1 209 ? 10.336 -8.133 1.933 1 97.19 209 ARG A N 1
ATOM 1675 C CA . ARG A 1 209 ? 10.242 -6.684 1.841 1 97.19 209 ARG A CA 1
ATOM 1676 C C . ARG A 1 209 ? 9.93 -6.066 3.199 1 97.19 209 ARG A C 1
ATOM 1678 O O . ARG A 1 209 ? 10.57 -5.094 3.609 1 97.19 209 ARG A O 1
ATOM 1685 N N . GLU A 1 210 ? 8.938 -6.648 3.865 1 96.88 210 GLU A N 1
ATOM 1686 C CA . GLU A 1 210 ? 8.516 -6.148 5.172 1 96.88 210 GLU A CA 1
ATOM 1687 C C . GLU A 1 210 ? 9.641 -6.258 6.195 1 96.88 210 GLU A C 1
ATOM 1689 O O . GLU A 1 210 ? 9.789 -5.395 7.059 1 96.88 210 GLU A O 1
ATOM 1694 N N . ALA A 1 211 ? 10.359 -7.285 6.082 1 97.5 211 ALA A N 1
ATOM 1695 C CA . ALA A 1 211 ? 11.477 -7.484 7.004 1 97.5 211 ALA A CA 1
ATOM 1696 C C . ALA A 1 211 ? 12.539 -6.406 6.828 1 97.5 211 ALA A C 1
ATOM 1698 O O . ALA A 1 211 ? 13.156 -5.965 7.801 1 97.5 211 ALA A O 1
ATOM 1699 N N . PHE A 1 212 ? 12.773 -5.977 5.629 1 97.38 212 PHE A N 1
ATOM 1700 C CA . PHE A 1 212 ? 13.758 -4.934 5.367 1 97.38 212 PHE A CA 1
ATOM 1701 C C . PHE A 1 212 ? 13.273 -3.588 5.898 1 97.38 212 PHE A C 1
ATOM 1703 O O . PHE A 1 212 ? 14.031 -2.85 6.523 1 97.38 212 PHE A O 1
ATOM 1710 N N . ILE A 1 213 ? 12.031 -3.229 5.656 1 95.31 213 ILE A N 1
ATOM 1711 C CA . ILE A 1 213 ? 11.523 -1.922 6.062 1 95.31 213 ILE A CA 1
ATOM 1712 C C . ILE A 1 213 ? 11.453 -1.849 7.586 1 95.31 213 ILE A C 1
ATOM 1714 O O . ILE A 1 213 ? 11.648 -0.782 8.172 1 95.31 213 ILE A O 1
ATOM 1718 N N . SER A 1 214 ? 11.195 -2.947 8.281 1 95 214 SER A N 1
ATOM 1719 C CA . SER A 1 214 ? 11.148 -2.982 9.742 1 95 214 SER A CA 1
ATOM 1720 C C . SER A 1 214 ? 12.547 -3.068 10.336 1 95 214 SER A C 1
ATOM 1722 O O . SER A 1 214 ? 12.711 -2.994 11.562 1 95 214 SER A O 1
ATOM 1724 N N . ARG A 1 215 ? 13.469 -3.33 9.531 1 93.62 215 ARG A N 1
ATOM 1725 C CA . ARG A 1 215 ? 14.875 -3.404 9.906 1 93.62 215 ARG A CA 1
ATOM 1726 C C . ARG A 1 215 ? 15.172 -4.68 10.688 1 93.62 215 ARG A C 1
ATOM 1728 O O . ARG A 1 215 ? 16.141 -4.738 11.445 1 93.62 215 ARG A O 1
ATOM 1735 N N . SER A 1 216 ? 14.32 -5.652 10.57 1 95.31 216 SER A N 1
ATOM 1736 C CA . SER A 1 216 ? 14.609 -6.969 11.133 1 95.31 216 SER A CA 1
ATOM 1737 C C . SER A 1 216 ? 15.547 -7.758 10.227 1 95.31 216 SER A C 1
ATOM 1739 O O . SER A 1 216 ? 16.125 -8.766 10.648 1 95.31 216 SER A O 1
ATOM 1741 N N . ARG A 1 217 ? 15.719 -7.273 8.984 1 94.75 217 ARG A N 1
ATOM 1742 C CA . ARG A 1 217 ? 16.688 -7.797 8.023 1 94.75 217 ARG A CA 1
ATOM 1743 C C . ARG A 1 217 ? 17.594 -6.691 7.5 1 94.75 217 ARG A C 1
ATOM 1745 O O . ARG A 1 217 ? 17.188 -5.527 7.43 1 94.75 217 ARG A O 1
ATOM 1752 N N . GLY A 1 218 ? 18.75 -7.074 7.125 1 93.5 218 GLY A N 1
ATOM 1753 C CA . GLY A 1 218 ? 19.766 -6.102 6.758 1 93.5 218 GLY A CA 1
ATOM 1754 C C . GLY A 1 218 ? 20.75 -5.816 7.883 1 93.5 218 GLY A C 1
ATOM 1755 O O . GLY A 1 218 ? 20.375 -5.805 9.055 1 93.5 218 GLY A O 1
ATOM 1756 N N . CYS A 1 219 ? 21.938 -5.512 7.621 1 94.38 219 CYS A N 1
ATOM 1757 C CA . CYS A 1 219 ? 22.969 -5.387 8.641 1 94.38 219 CYS A CA 1
ATOM 1758 C C . CYS A 1 219 ? 23.094 -3.947 9.117 1 94.38 219 CYS A C 1
ATOM 1760 O O . CYS A 1 219 ? 23.594 -3.691 10.211 1 94.38 219 CYS A O 1
ATOM 1762 N N . ASN A 1 220 ? 22.734 -2.963 8.383 1 94.75 220 ASN A N 1
ATOM 1763 C CA . ASN A 1 220 ? 22.703 -1.552 8.75 1 94.75 220 ASN A CA 1
ATOM 1764 C C . ASN A 1 220 ? 21.609 -0.805 7.992 1 94.75 220 ASN A C 1
ATOM 1766 O O . ASN A 1 220 ? 20.844 -1.41 7.238 1 94.75 220 ASN A O 1
ATOM 1770 N N . PHE A 1 221 ? 21.547 0.431 8.211 1 96.25 221 PHE A N 1
ATOM 1771 C CA . PHE A 1 221 ? 20.5 1.255 7.629 1 96.25 221 PHE A CA 1
ATOM 1772 C C . PHE A 1 221 ? 20.578 1.243 6.109 1 96.25 221 PHE A C 1
ATOM 1774 O O . PHE A 1 221 ? 19.562 1.069 5.434 1 96.25 221 PHE A O 1
ATOM 1781 N N . GLU A 1 222 ? 21.719 1.404 5.52 1 96.12 222 GLU A N 1
ATOM 1782 C CA . GLU A 1 222 ? 21.922 1.447 4.074 1 96.12 222 GLU A CA 1
ATOM 1783 C C . GLU A 1 222 ? 21.578 0.105 3.432 1 96.12 222 GLU A C 1
ATOM 1785 O O . GLU A 1 222 ? 20.969 0.059 2.365 1 96.12 222 GLU A O 1
ATOM 1790 N N . CYS A 1 223 ? 22 -0.91 4.121 1 96.69 223 CYS A N 1
ATOM 1791 C CA . CYS A 1 223 ? 21.719 -2.246 3.604 1 96.69 223 CYS A CA 1
ATOM 1792 C C . CYS A 1 223 ? 20.219 -2.496 3.518 1 96.69 223 CYS A C 1
ATOM 1794 O O . CYS A 1 223 ? 19.703 -2.9 2.469 1 96.69 223 CYS A O 1
ATOM 1796 N N . SER A 1 224 ? 19.484 -2.258 4.641 1 97.5 224 SER A N 1
ATOM 1797 C CA . SER A 1 224 ? 18.031 -2.436 4.656 1 97.5 224 SER A CA 1
ATOM 1798 C C . SER A 1 224 ? 17.359 -1.555 3.613 1 97.5 224 SER A C 1
ATOM 1800 O O . SER A 1 224 ? 16.453 -2.008 2.895 1 97.5 224 SER A O 1
ATOM 1802 N N . SER A 1 225 ? 17.812 -0.33 3.545 1 97.69 225 SER A N 1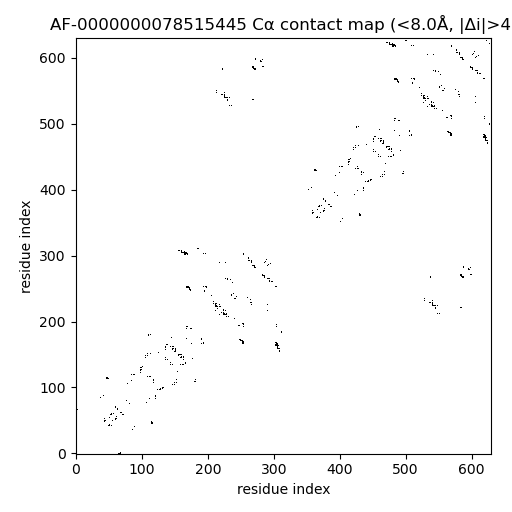
ATOM 1803 C CA . SER A 1 225 ? 17.25 0.619 2.594 1 97.69 225 SER A CA 1
ATOM 1804 C C . SER A 1 225 ? 17.453 0.153 1.157 1 97.69 225 SER A C 1
ATOM 1806 O O . SER A 1 225 ? 16.5 0.1 0.373 1 97.69 225 SER A O 1
ATOM 1808 N N . MET A 1 226 ? 18.672 -0.231 0.835 1 97.69 226 MET A N 1
ATOM 1809 C CA . MET A 1 226 ? 19.047 -0.623 -0.519 1 97.69 226 MET A CA 1
ATOM 1810 C C . MET A 1 226 ? 18.281 -1.861 -0.964 1 97.69 226 MET A C 1
ATOM 1812 O O . MET A 1 226 ? 17.719 -1.887 -2.059 1 97.69 226 MET A O 1
ATOM 1816 N N . MET A 1 227 ? 18.219 -2.797 -0.074 1 98.19 227 MET A N 1
ATOM 1817 C CA . MET A 1 227 ? 17.625 -4.074 -0.443 1 98.19 227 MET A CA 1
ATOM 1818 C C . MET A 1 227 ? 16.109 -3.963 -0.513 1 98.19 227 MET A C 1
ATOM 1820 O O . MET A 1 227 ? 15.469 -4.574 -1.377 1 98.19 227 MET A O 1
ATOM 1824 N N . TYR A 1 228 ? 15.523 -3.223 0.391 1 98.25 228 TYR A N 1
ATOM 1825 C CA . TYR A 1 228 ? 14.094 -2.953 0.296 1 98.25 228 TYR A CA 1
ATOM 1826 C C . TYR A 1 228 ? 13.75 -2.293 -1.034 1 98.25 228 TYR A C 1
ATOM 1828 O O . TYR A 1 228 ? 12.82 -2.719 -1.725 1 98.25 228 TYR A O 1
ATOM 1836 N N . GLY A 1 229 ? 14.461 -1.281 -1.3 1 98.19 229 GLY A N 1
ATOM 1837 C CA . GLY A 1 229 ? 14.203 -0.558 -2.533 1 98.19 229 GLY A CA 1
ATOM 1838 C C . GLY A 1 229 ? 14.391 -1.407 -3.775 1 98.19 229 GLY A C 1
ATOM 1839 O O . GLY A 1 229 ? 13.531 -1.438 -4.656 1 98.19 229 GLY A O 1
ATOM 1840 N N . ALA A 1 230 ? 15.484 -2.078 -3.859 1 98.25 230 ALA A N 1
ATOM 1841 C CA . ALA A 1 230 ? 15.797 -2.908 -5.02 1 98.25 230 ALA A CA 1
ATOM 1842 C C . ALA A 1 230 ? 14.742 -3.998 -5.215 1 98.25 230 ALA A C 1
ATOM 1844 O O . ALA A 1 230 ? 14.273 -4.223 -6.332 1 98.25 230 ALA A O 1
ATOM 1845 N N . LEU A 1 231 ? 14.445 -4.648 -4.102 1 98.31 231 LEU A N 1
ATOM 1846 C CA . LEU A 1 231 ? 13.453 -5.711 -4.188 1 98.31 231 LEU A CA 1
ATOM 1847 C C . LEU A 1 231 ? 12.109 -5.16 -4.664 1 98.31 231 LEU A C 1
ATOM 1849 O O . LEU A 1 231 ? 11.453 -5.766 -5.516 1 98.31 231 LEU A O 1
ATOM 1853 N N . THR A 1 232 ? 11.734 -4.047 -4.117 1 98.06 232 THR A N 1
ATOM 1854 C CA . THR A 1 232 ? 10.469 -3.424 -4.48 1 98.06 232 THR A CA 1
ATOM 1855 C C . THR A 1 232 ? 10.445 -3.062 -5.961 1 98.06 232 THR A C 1
ATOM 1857 O O . THR A 1 232 ? 9.461 -3.318 -6.656 1 98.06 232 THR A O 1
ATOM 1860 N N . ILE A 1 233 ? 11.477 -2.506 -6.449 1 97.69 233 ILE A N 1
ATOM 1861 C CA . ILE A 1 233 ? 11.57 -2.107 -7.848 1 97.69 233 ILE A CA 1
ATOM 1862 C C . ILE A 1 233 ? 11.477 -3.342 -8.742 1 97.69 233 ILE A C 1
ATOM 1864 O O . ILE A 1 233 ? 10.75 -3.34 -9.742 1 97.69 233 ILE A O 1
ATOM 1868 N N . GLN A 1 234 ? 12.164 -4.406 -8.406 1 97.81 234 GLN A N 1
ATOM 1869 C CA . GLN A 1 234 ? 12.133 -5.645 -9.172 1 97.81 234 GLN A CA 1
ATOM 1870 C C . GLN A 1 234 ? 10.734 -6.254 -9.172 1 97.81 234 GLN A C 1
ATOM 1872 O O . GLN A 1 234 ? 10.234 -6.691 -10.211 1 97.81 234 GLN A O 1
ATOM 1877 N N . MET A 1 235 ? 10.125 -6.254 -8.023 1 97.69 235 MET A N 1
ATOM 1878 C CA . MET A 1 235 ? 8.773 -6.789 -7.906 1 97.69 235 MET A CA 1
ATOM 1879 C C . MET A 1 235 ? 7.789 -5.969 -8.734 1 97.69 235 MET A C 1
ATOM 1881 O O . MET A 1 235 ? 6.883 -6.523 -9.359 1 97.69 235 MET A O 1
ATOM 1885 N N . GLN A 1 236 ? 7.969 -4.68 -8.68 1 95.94 236 GLN A N 1
ATOM 1886 C CA . GLN A 1 236 ? 7.102 -3.807 -9.461 1 95.94 236 GLN A CA 1
ATOM 1887 C C . GLN A 1 236 ? 7.25 -4.082 -10.953 1 95.94 236 GLN A C 1
ATOM 1889 O O . GLN A 1 236 ? 6.258 -4.211 -11.672 1 95.94 236 GLN A O 1
ATOM 1894 N N . SER A 1 237 ? 8.406 -4.203 -11.438 1 94.94 237 SER A N 1
ATOM 1895 C CA . SER A 1 237 ? 8.688 -4.434 -12.852 1 94.94 237 SER A CA 1
ATOM 1896 C C . SER A 1 237 ? 8.172 -5.797 -13.305 1 94.94 237 SER A C 1
ATOM 1898 O O . SER A 1 237 ? 7.938 -6.02 -14.492 1 94.94 237 SER A O 1
ATOM 1900 N N . SER A 1 238 ? 7.984 -6.711 -12.367 1 95.94 238 SER A N 1
ATOM 1901 C CA . SER A 1 238 ? 7.559 -8.07 -12.68 1 95.94 238 SER A CA 1
ATOM 1902 C C . SER A 1 238 ? 6.086 -8.281 -12.344 1 95.94 238 SER A C 1
ATOM 1904 O O . SER A 1 238 ? 5.613 -9.414 -12.289 1 95.94 238 SER A O 1
ATOM 1906 N N . ASP A 1 239 ? 5.367 -7.195 -11.969 1 95.44 239 ASP A N 1
ATOM 1907 C CA . ASP A 1 239 ? 3.943 -7.211 -11.656 1 95.44 239 ASP A CA 1
ATOM 1908 C C . ASP A 1 239 ? 3.648 -8.117 -10.469 1 95.44 239 ASP A C 1
ATOM 1910 O O . ASP A 1 239 ? 2.674 -8.875 -10.484 1 95.44 239 ASP A O 1
ATOM 1914 N N . LEU A 1 240 ? 4.555 -8.07 -9.516 1 97.12 240 LEU A N 1
ATOM 1915 C CA . LEU A 1 240 ? 4.41 -8.906 -8.328 1 97.12 240 LEU A CA 1
ATOM 1916 C C . LEU A 1 240 ? 4.113 -8.055 -7.102 1 97.12 240 LEU A C 1
ATOM 1918 O O . LEU A 1 240 ? 3.826 -8.586 -6.027 1 97.12 240 LEU A O 1
ATOM 1922 N N . LEU A 1 241 ? 4.199 -6.723 -7.277 1 96 241 LEU A N 1
ATOM 1923 C CA . LEU A 1 241 ? 4.078 -5.812 -6.145 1 96 241 LEU A CA 1
ATOM 1924 C C . LEU A 1 241 ? 2.627 -5.395 -5.934 1 96 241 LEU A C 1
ATOM 1926 O O . LEU A 1 241 ? 2.031 -5.699 -4.898 1 96 241 LEU A O 1
ATOM 1930 N N . SER A 1 242 ? 2.064 -4.637 -6.867 1 92.56 242 SER A N 1
ATOM 1931 C CA . SER A 1 242 ? 0.689 -4.152 -6.801 1 92.56 242 SER A CA 1
ATOM 1932 C C . SER A 1 242 ? 0.044 -4.129 -8.18 1 92.56 242 SER A C 1
ATOM 1934 O O . SER A 1 242 ? 0.592 -3.541 -9.117 1 92.56 242 SER A O 1
ATOM 1936 N N . PRO A 1 243 ? -1.097 -4.863 -8.328 1 94.31 243 PRO A N 1
ATOM 1937 C CA . PRO A 1 243 ? -1.757 -5.668 -7.297 1 94.31 243 PRO A CA 1
ATOM 1938 C C . PRO A 1 243 ? -1.02 -6.973 -7.004 1 94.31 243 PRO A C 1
ATOM 1940 O O . PRO A 1 243 ? -0.384 -7.539 -7.895 1 94.31 243 PRO A O 1
ATOM 1943 N N . LYS A 1 244 ? -1.051 -7.32 -5.742 1 95.94 244 LYS A N 1
ATOM 1944 C CA . LYS A 1 244 ? -0.524 -8.625 -5.352 1 95.94 244 LYS A CA 1
ATOM 1945 C C . LYS A 1 244 ? -1.243 -9.75 -6.086 1 95.94 244 LYS A C 1
ATOM 1947 O O . LYS A 1 244 ? -2.475 -9.781 -6.141 1 95.94 244 LYS A O 1
ATOM 1952 N N . PRO A 1 245 ? -0.51 -10.625 -6.691 1 96.75 245 PRO A N 1
ATOM 1953 C CA . PRO A 1 245 ? -1.178 -11.75 -7.348 1 96.75 245 PRO A CA 1
ATOM 1954 C C . PRO A 1 245 ? -2.059 -12.555 -6.395 1 96.75 245 PRO A C 1
ATOM 1956 O O . PRO A 1 245 ? -1.689 -12.766 -5.234 1 96.75 245 PRO A O 1
ATOM 1959 N N . GLU A 1 246 ? -3.207 -12.984 -6.996 1 97 246 GLU A N 1
ATOM 1960 C CA . GLU A 1 246 ? -4.152 -13.75 -6.184 1 97 246 GLU A CA 1
ATOM 1961 C C . GLU A 1 246 ? -4.578 -15.031 -6.891 1 97 246 GLU A C 1
ATOM 1963 O O . GLU A 1 246 ? -4.555 -15.109 -8.117 1 97 246 GLU A O 1
ATOM 1968 N N . ALA A 1 247 ? -4.945 -16 -6.055 1 96.88 247 ALA A N 1
ATOM 1969 C CA . ALA A 1 247 ? -5.473 -17.25 -6.605 1 96.88 247 ALA A CA 1
ATOM 1970 C C . ALA A 1 247 ? -6.672 -16.984 -7.508 1 96.88 247 ALA A C 1
ATOM 1972 O O . ALA A 1 247 ? -7.477 -16.094 -7.238 1 96.88 247 ALA A O 1
ATOM 1973 N N . PRO A 1 248 ? -6.855 -17.766 -8.703 1 97.5 248 PRO A N 1
ATOM 1974 C CA . PRO A 1 248 ? -6.129 -19 -9.023 1 97.5 248 PRO A CA 1
ATOM 1975 C C . PRO A 1 248 ? -4.879 -18.75 -9.859 1 97.5 248 PRO A C 1
ATOM 1977 O O . PRO A 1 248 ? -4.371 -19.656 -10.516 1 97.5 248 PRO A O 1
ATOM 1980 N N . PHE A 1 249 ? -4.379 -17.422 -9.898 1 97.81 249 PHE A N 1
ATOM 1981 C CA . PHE A 1 249 ? -3.121 -16.984 -10.5 1 97.81 249 PHE A CA 1
ATOM 1982 C C . PHE A 1 249 ? -3.143 -17.188 -12.008 1 97.81 249 PHE A C 1
ATOM 1984 O O . PHE A 1 249 ? -2.291 -17.891 -12.555 1 97.81 249 PHE A O 1
ATOM 1991 N N . PRO A 1 250 ? -4.086 -16.469 -12.656 1 96.88 250 PRO A N 1
ATOM 1992 C CA . PRO A 1 250 ? -4.156 -16.562 -14.109 1 96.88 250 PRO A CA 1
ATOM 1993 C C . PRO A 1 250 ? -2.9 -16.016 -14.797 1 96.88 250 PRO A C 1
ATOM 1995 O O . PRO A 1 250 ? -2.348 -15 -14.375 1 96.88 250 PRO A O 1
ATOM 1998 N N . ASN A 1 251 ? -2.432 -16.75 -15.82 1 96.25 251 ASN A N 1
ATOM 1999 C CA . ASN A 1 251 ? -1.305 -16.359 -16.656 1 96.25 251 ASN A CA 1
ATOM 2000 C C . ASN A 1 251 ? -0.001 -16.328 -15.867 1 96.25 251 ASN A C 1
ATOM 2002 O O . ASN A 1 251 ? 0.862 -15.477 -16.125 1 96.25 251 ASN A O 1
ATOM 2006 N N . LEU A 1 252 ? 0.036 -17.109 -14.836 1 97.12 252 LEU A N 1
ATOM 2007 C CA . LEU A 1 252 ? 1.227 -17.203 -14 1 97.12 252 LEU A CA 1
ATOM 2008 C C . LEU A 1 252 ? 1.592 -18.672 -13.75 1 97.12 252 LEU A C 1
ATOM 2010 O O . LEU A 1 252 ? 0.733 -19.469 -13.383 1 97.12 252 LEU A O 1
ATOM 2014 N N . ASN A 1 253 ? 2.76 -19.062 -14.016 1 96.88 253 ASN A N 1
ATOM 2015 C CA . ASN A 1 253 ? 3.189 -20.406 -13.656 1 96.88 253 ASN A CA 1
ATOM 2016 C C . ASN A 1 253 ? 4.383 -20.375 -12.703 1 96.88 253 ASN A C 1
ATOM 2018 O O . ASN A 1 253 ? 5.137 -19.406 -12.672 1 96.88 253 ASN A O 1
ATOM 2022 N N . TYR A 1 254 ? 4.547 -21.406 -11.977 1 98.5 254 TYR A N 1
ATOM 2023 C CA . TYR A 1 254 ? 5.473 -21.453 -10.852 1 98.5 254 TYR A CA 1
ATOM 2024 C C . TYR A 1 254 ? 6.918 -21.422 -11.328 1 98.5 254 TYR A C 1
ATOM 2026 O O . TYR A 1 254 ? 7.746 -20.703 -10.781 1 98.5 254 TYR A O 1
ATOM 2034 N N . LYS A 1 255 ? 7.219 -22.156 -12.305 1 98.25 255 LYS A N 1
ATOM 2035 C CA . LYS A 1 255 ? 8.594 -22.281 -12.773 1 98.25 255 LYS A CA 1
ATOM 2036 C C . LYS A 1 255 ? 9.117 -20.938 -13.266 1 98.25 255 LYS A C 1
ATOM 2038 O O . LYS A 1 255 ? 10.195 -20.484 -12.852 1 98.25 255 LYS A O 1
ATOM 2043 N N . TYR A 1 256 ? 8.398 -20.312 -14.109 1 96.31 256 TYR A N 1
ATOM 2044 C CA . TYR A 1 256 ? 8.852 -19.047 -14.672 1 96.31 256 TYR A CA 1
ATOM 2045 C C . TYR A 1 256 ? 8.906 -17.953 -13.594 1 96.31 256 TYR A C 1
ATOM 2047 O O . TYR A 1 256 ? 9.781 -17.094 -13.617 1 96.31 256 TYR A O 1
ATOM 2055 N N . LEU A 1 257 ? 7.918 -17.969 -12.727 1 97.81 257 LEU A N 1
ATOM 2056 C CA . LEU A 1 257 ? 7.938 -17.047 -11.602 1 97.81 257 LEU A CA 1
ATOM 2057 C C . LEU A 1 257 ? 9.219 -17.203 -10.789 1 97.81 257 LEU A C 1
ATOM 2059 O O . LEU A 1 257 ? 9.875 -16.203 -10.469 1 97.81 257 LEU A O 1
ATOM 2063 N N . THR A 1 258 ? 9.562 -18.422 -10.469 1 97.81 258 THR A N 1
ATOM 2064 C CA . THR A 1 258 ? 10.781 -18.703 -9.711 1 97.81 258 THR A CA 1
ATOM 2065 C C . THR A 1 258 ? 12.008 -18.219 -10.461 1 97.81 258 THR A C 1
ATOM 2067 O O . THR A 1 258 ? 12.883 -17.562 -9.883 1 97.81 258 THR A O 1
ATOM 2070 N N . GLN A 1 259 ? 12.039 -18.5 -11.68 1 96.75 259 GLN A N 1
ATOM 2071 C CA . GLN A 1 259 ? 13.172 -18.094 -12.492 1 96.75 259 GLN A CA 1
ATOM 2072 C C . GLN A 1 259 ? 13.281 -16.578 -12.562 1 96.75 259 GLN A C 1
ATOM 2074 O O . GLN A 1 259 ? 14.375 -16.016 -12.531 1 96.75 259 GLN A O 1
ATOM 2079 N N . ASN A 1 260 ? 12.156 -15.977 -12.766 1 97 260 ASN A N 1
ATOM 2080 C CA . ASN A 1 260 ? 12.117 -14.516 -12.766 1 97 260 ASN A CA 1
ATOM 2081 C C . ASN A 1 260 ? 12.695 -13.938 -11.477 1 97 260 ASN A C 1
ATOM 2083 O O . ASN A 1 260 ? 13.555 -13.055 -11.516 1 97 260 ASN A O 1
ATOM 2087 N N . VAL A 1 261 ? 12.281 -14.445 -10.32 1 97.69 261 VAL A N 1
ATOM 2088 C CA . VAL A 1 261 ? 12.719 -13.969 -9.016 1 97.69 261 VAL A CA 1
ATOM 2089 C C . VAL A 1 261 ? 14.219 -14.203 -8.859 1 97.69 261 VAL A C 1
ATOM 2091 O O . VAL A 1 261 ? 14.945 -13.32 -8.383 1 97.69 261 VAL A O 1
ATOM 2094 N N . LEU A 1 262 ? 14.656 -15.312 -9.312 1 96.38 262 LEU A N 1
ATOM 2095 C CA . LEU A 1 262 ? 16.078 -15.648 -9.203 1 96.38 262 LEU A CA 1
ATOM 2096 C C . LEU A 1 262 ? 16.906 -14.773 -10.133 1 96.38 262 LEU A C 1
ATOM 2098 O O . LEU A 1 262 ? 18.125 -14.672 -9.969 1 96.38 262 LEU A O 1
ATOM 2102 N N . SER A 1 263 ? 16.297 -14.156 -11.078 1 96.12 263 SER A N 1
ATOM 2103 C CA . SER A 1 263 ? 16.984 -13.305 -12.031 1 96.12 263 SER A CA 1
ATOM 2104 C C . SER A 1 263 ? 16.938 -11.836 -11.602 1 96.12 263 SER A C 1
ATOM 2106 O O . SER A 1 263 ? 17.422 -10.961 -12.32 1 96.12 263 SER A O 1
ATOM 2108 N N . PHE A 1 264 ? 16.312 -11.547 -10.508 1 97.38 264 PHE A N 1
ATOM 2109 C CA . PHE A 1 264 ? 16.297 -10.188 -10 1 97.38 264 PHE A CA 1
ATOM 2110 C C . PHE A 1 264 ? 17.703 -9.617 -9.93 1 97.38 264 PHE A C 1
ATOM 2112 O O . PHE A 1 264 ? 18.641 -10.312 -9.531 1 97.38 264 PHE A O 1
ATOM 2119 N N . THR A 1 265 ?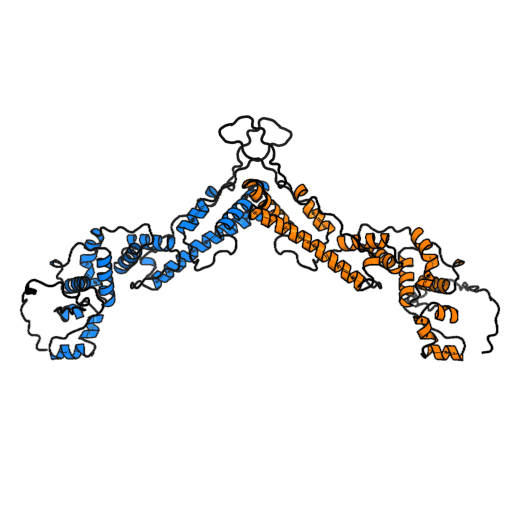 17.828 -8.375 -10.281 1 96.62 265 THR A N 1
ATOM 2120 C CA . THR A 1 265 ? 19.109 -7.695 -10.195 1 96.62 265 THR A CA 1
ATOM 2121 C C . THR A 1 265 ? 19.406 -7.258 -8.758 1 96.62 265 THR A C 1
ATOM 2123 O O . THR A 1 265 ? 18.656 -6.473 -8.18 1 96.62 265 THR A O 1
ATOM 2126 N N . SER A 1 266 ? 20.484 -7.832 -8.219 1 96.44 266 SER A N 1
ATOM 2127 C CA . SER A 1 266 ? 20.938 -7.363 -6.918 1 96.44 266 SER A CA 1
ATOM 2128 C C . SER A 1 266 ? 21.734 -6.066 -7.047 1 96.44 266 SER A C 1
ATOM 2130 O O . SER A 1 266 ? 22.578 -5.93 -7.941 1 96.44 266 SER A O 1
ATOM 2132 N N . PRO A 1 267 ? 21.469 -5.141 -6.145 1 96.06 267 PRO A N 1
ATOM 2133 C CA . PRO A 1 267 ? 22.203 -3.877 -6.219 1 96.06 267 PRO A CA 1
ATOM 2134 C C . PRO A 1 267 ? 23.672 -4.02 -5.793 1 96.06 267 PRO A C 1
ATOM 2136 O O . PRO A 1 267 ? 23.984 -4.848 -4.934 1 96.06 267 PRO A O 1
ATOM 2139 N N . ARG A 1 268 ? 24.531 -3.229 -6.406 1 94.25 268 ARG A N 1
ATOM 2140 C CA . ARG A 1 268 ? 25.938 -3.18 -6.066 1 94.25 268 ARG A CA 1
ATOM 2141 C C . ARG A 1 268 ? 26.312 -1.829 -5.465 1 94.25 268 ARG A C 1
ATOM 2143 O O . ARG A 1 268 ? 26.094 -0.787 -6.086 1 94.25 268 ARG A O 1
ATOM 2150 N N . TRP A 1 269 ? 26.875 -1.828 -4.23 1 92.25 269 TRP A N 1
ATOM 2151 C CA . TRP A 1 269 ? 27.25 -0.595 -3.547 1 92.25 269 TRP A CA 1
ATOM 2152 C C . TRP A 1 269 ? 28.312 -0.865 -2.482 1 92.25 269 TRP A C 1
ATOM 2154 O O . TRP A 1 269 ? 28.625 -2.021 -2.184 1 92.25 269 TRP A O 1
ATOM 2164 N N . SER A 1 270 ? 28.938 0.202 -2.055 1 90.69 270 SER A N 1
ATOM 2165 C CA . SER A 1 270 ? 29.969 0.098 -1.031 1 90.69 270 SER A CA 1
ATOM 2166 C C . SER A 1 270 ? 29.75 1.112 0.086 1 90.69 270 SER A C 1
ATOM 2168 O O . SER A 1 270 ? 29.031 2.102 -0.1 1 90.69 270 SER A O 1
ATOM 2170 N N . VAL A 1 271 ? 30.234 0.733 1.268 1 83.56 271 VAL A N 1
ATOM 2171 C CA . VAL A 1 271 ? 30.234 1.668 2.389 1 83.56 271 VAL A CA 1
ATOM 2172 C C . VAL A 1 271 ? 31.375 2.68 2.207 1 83.56 271 VAL A C 1
ATOM 2174 O O . VAL A 1 271 ? 32.531 2.301 1.986 1 83.56 271 VAL A O 1
ATOM 2177 N N . PRO A 1 272 ? 30.969 3.916 2.213 1 80.19 272 PRO A N 1
ATOM 2178 C CA . PRO A 1 272 ? 32.031 4.898 2.039 1 80.19 272 PRO A CA 1
ATOM 2179 C C . PRO A 1 272 ? 33.031 4.902 3.199 1 80.19 272 PRO A C 1
ATOM 2181 O O . PRO A 1 272 ? 32.688 4.555 4.324 1 80.19 272 PRO A O 1
ATOM 2184 N N . PRO A 1 273 ? 34.344 5.148 2.807 1 69.25 273 PRO A N 1
ATOM 2185 C CA . PRO A 1 273 ? 35.344 5.23 3.875 1 69.25 273 PRO A CA 1
ATOM 2186 C C . PRO A 1 273 ? 35.062 6.371 4.852 1 69.25 273 PRO A C 1
ATOM 2188 O O . PRO A 1 273 ? 34.406 7.348 4.5 1 69.25 273 PRO A O 1
ATOM 2191 N N . ILE A 1 274 ? 35.281 6.129 6.152 1 60.84 274 ILE A N 1
ATOM 2192 C CA . ILE A 1 274 ? 35.188 7.199 7.141 1 60.84 274 ILE A CA 1
ATOM 2193 C C . ILE A 1 274 ? 36.125 8.336 6.773 1 60.84 274 ILE A C 1
ATOM 2195 O O . ILE A 1 274 ? 37.219 8.094 6.227 1 60.84 274 ILE A O 1
ATOM 2199 N N . GLU A 1 275 ? 35.625 9.531 6.598 1 57.53 275 GLU A N 1
ATOM 2200 C CA . GLU A 1 275 ? 36.344 10.727 6.152 1 57.53 275 GLU A CA 1
ATOM 2201 C C . GLU A 1 275 ? 37.812 10.664 6.539 1 57.53 275 GLU A C 1
ATOM 2203 O O . GLU A 1 275 ? 38.688 11.102 5.781 1 57.53 275 GLU A O 1
ATOM 2208 N N . HIS A 1 276 ? 38.062 10.516 7.824 1 52.81 276 HIS A N 1
ATOM 2209 C CA . HIS A 1 276 ? 39.438 10.875 8.219 1 52.81 276 HIS A CA 1
ATOM 2210 C C . HIS A 1 276 ? 40.438 9.938 7.574 1 52.81 276 HIS A C 1
ATOM 2212 O O . HIS A 1 276 ? 41.656 10.219 7.59 1 52.81 276 HIS A O 1
ATOM 2218 N N . PHE A 1 277 ? 40.125 8.773 7.371 1 50.16 277 PHE A N 1
ATOM 2219 C CA . PHE A 1 277 ? 41.219 7.973 6.848 1 50.16 277 PHE A CA 1
ATOM 2220 C C . PHE A 1 277 ? 41.125 7.836 5.332 1 50.16 277 PHE A C 1
ATOM 2222 O O . PHE A 1 277 ? 40.406 6.973 4.828 1 50.16 277 PHE A O 1
ATOM 2229 N N . ARG A 1 278 ? 41.188 8.953 4.707 1 47.81 278 ARG A N 1
ATOM 2230 C CA . ARG A 1 278 ? 41.281 9.023 3.252 1 47.81 278 ARG A CA 1
ATOM 2231 C C . ARG A 1 278 ? 42.125 7.898 2.691 1 47.81 278 ARG A C 1
ATOM 2233 O O . ARG A 1 278 ? 42.531 7.938 1.526 1 47.81 278 ARG A O 1
ATOM 2240 N N . GLY A 1 279 ? 42.719 7.172 3.537 1 43.09 279 GLY A N 1
ATOM 2241 C CA . GLY A 1 279 ? 43.625 6.254 2.861 1 43.09 279 GLY A CA 1
ATOM 2242 C C . GLY A 1 279 ? 42.906 5.32 1.896 1 43.09 279 GLY A C 1
ATOM 2243 O O . GLY A 1 279 ? 41.688 5.285 1.851 1 43.09 279 GLY A O 1
ATOM 2244 N N . TYR A 1 280 ? 43.656 4.66 1.038 1 46.94 280 TYR A N 1
ATOM 2245 C CA . TYR A 1 280 ? 43.438 3.633 0.03 1 46.94 280 TYR A CA 1
ATOM 2246 C C . TYR A 1 280 ? 42.406 2.613 0.527 1 46.94 280 TYR A C 1
ATOM 2248 O O . TYR A 1 280 ? 42.781 1.618 1.157 1 46.94 280 TYR A O 1
ATOM 2256 N N . ALA A 1 281 ? 41.406 3.143 1.253 1 48.62 281 ALA A N 1
ATOM 2257 C CA . ALA A 1 281 ? 40.594 2.006 1.691 1 48.62 281 ALA A CA 1
ATOM 2258 C C . ALA A 1 281 ? 40 1.271 0.5 1 48.62 281 ALA A C 1
ATOM 2260 O O . ALA A 1 281 ? 39.469 1.899 -0.426 1 48.62 281 ALA A O 1
ATOM 2261 N N . THR A 1 282 ? 40.5 0.217 0.105 1 51.84 282 THR A N 1
ATOM 2262 C CA . THR A 1 282 ? 39.938 -0.722 -0.857 1 51.84 282 THR A CA 1
ATOM 2263 C C . THR A 1 282 ? 38.406 -0.852 -0.664 1 51.84 282 THR A C 1
ATOM 2265 O O . THR A 1 282 ? 37.938 -1.208 0.421 1 51.84 282 THR A O 1
ATOM 2268 N N . THR A 1 283 ? 37.594 0.007 -1.339 1 60 283 THR A N 1
ATOM 2269 C CA . THR A 1 283 ? 36.156 -0.078 -1.16 1 60 283 THR A CA 1
ATOM 2270 C C . THR A 1 283 ? 35.594 -1.342 -1.812 1 60 283 THR A C 1
ATOM 2272 O O . THR A 1 283 ? 35.844 -1.604 -2.988 1 60 283 THR A O 1
ATOM 2275 N N . TYR A 1 284 ? 35.344 -2.334 -1.031 1 74.5 284 TYR A N 1
ATOM 2276 C CA . TYR A 1 284 ? 34.719 -3.57 -1.477 1 74.5 284 TYR A CA 1
ATOM 2277 C C . TYR A 1 284 ? 33.188 -3.428 -1.505 1 74.5 284 TYR A C 1
ATOM 2279 O O . TYR A 1 284 ? 32.625 -2.605 -0.782 1 74.5 284 TYR A O 1
ATOM 2287 N N . THR A 1 285 ? 32.688 -4.008 -2.623 1 86.12 285 THR A N 1
ATOM 2288 C CA . THR A 1 285 ? 31.25 -4.121 -2.684 1 86.12 285 THR A CA 1
ATOM 2289 C C . THR A 1 285 ? 30.688 -4.66 -1.367 1 86.12 285 THR A C 1
ATOM 2291 O O . THR A 1 285 ? 31.266 -5.574 -0.772 1 86.12 285 THR A O 1
ATOM 2294 N N . HIS A 1 286 ? 29.75 -3.996 -0.846 1 90.06 286 HIS A N 1
ATOM 2295 C CA . HIS A 1 286 ? 29.094 -4.465 0.372 1 90.06 286 HIS A CA 1
ATOM 2296 C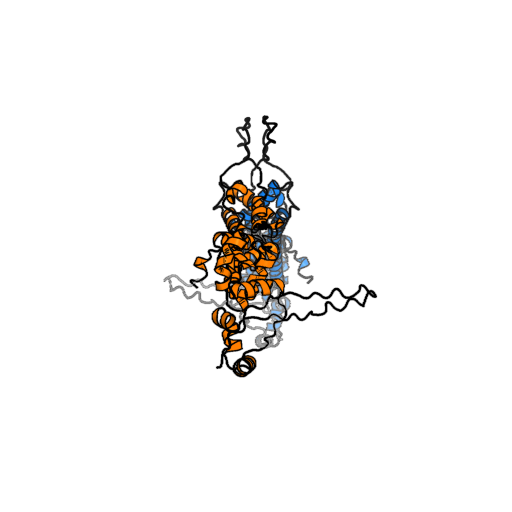 C . HIS A 1 286 ? 28.562 -5.883 0.204 1 90.06 286 HIS A C 1
ATOM 2298 O O . HIS A 1 286 ? 27.844 -6.176 -0.755 1 90.06 286 HIS A O 1
ATOM 2304 N N . GLU A 1 287 ? 29.062 -6.73 1.074 1 90.31 287 GLU A N 1
ATOM 2305 C CA . GLU A 1 287 ? 28.609 -8.117 1.052 1 90.31 287 GLU A CA 1
ATOM 2306 C C . GLU A 1 287 ? 28.188 -8.586 2.443 1 90.31 287 GLU A C 1
ATOM 2308 O O . GLU A 1 287 ? 28.922 -8.383 3.418 1 90.31 287 GLU A O 1
ATOM 2313 N N . CYS A 1 288 ? 26.969 -8.938 2.604 1 92.62 288 CYS A N 1
ATOM 2314 C CA . CYS A 1 288 ? 26.422 -9.602 3.785 1 92.62 288 CYS A CA 1
ATOM 2315 C C . CYS A 1 288 ? 25.422 -10.68 3.393 1 92.62 288 CYS A C 1
ATOM 2317 O O . CYS A 1 288 ? 25.25 -10.969 2.209 1 92.62 288 CYS A O 1
ATOM 2319 N N . SER A 1 289 ? 24.828 -11.352 4.336 1 91.5 289 SER A N 1
ATOM 2320 C CA . SER A 1 289 ? 23.922 -12.453 4.051 1 91.5 289 SER A CA 1
ATOM 2321 C C . SER A 1 289 ? 22.656 -11.961 3.348 1 91.5 289 SER A C 1
ATOM 2323 O O . SER A 1 289 ? 21.922 -12.758 2.756 1 91.5 289 SER A O 1
ATOM 2325 N N . ASN A 1 290 ? 22.438 -10.656 3.334 1 93.88 290 ASN A N 1
ATOM 2326 C CA . ASN A 1 290 ? 21.203 -10.094 2.781 1 93.88 290 ASN A CA 1
ATOM 2327 C C . ASN A 1 290 ? 21.469 -9.273 1.524 1 93.88 290 ASN A C 1
ATOM 2329 O O . ASN A 1 290 ? 20.547 -8.703 0.94 1 93.88 290 ASN A O 1
ATOM 2333 N N . SER A 1 291 ? 22.656 -9.188 1.075 1 91.62 291 SER A N 1
ATOM 2334 C CA . SER A 1 291 ? 23.047 -8.18 0.087 1 91.62 291 SER A CA 1
ATOM 2335 C C . SER A 1 291 ? 22.75 -8.664 -1.331 1 91.62 291 SER A C 1
ATOM 2337 O O . SER A 1 291 ? 22.938 -7.922 -2.295 1 91.62 291 SER A O 1
ATOM 2339 N N . SER A 1 292 ? 22.266 -9.945 -1.474 1 94.31 292 SER A N 1
ATOM 2340 C CA . SER A 1 292 ? 22.031 -10.508 -2.801 1 94.31 292 SER A CA 1
ATOM 2341 C C . SER A 1 292 ? 20.719 -11.289 -2.84 1 94.31 292 SER A C 1
ATOM 2343 O O . SER A 1 292 ? 20.453 -12.109 -1.963 1 94.31 292 SER A O 1
ATOM 2345 N N . PHE A 1 293 ? 19.969 -11.078 -3.959 1 96.31 293 PHE A N 1
ATOM 2346 C CA . PHE A 1 293 ? 18.703 -11.789 -4.105 1 96.31 293 PHE A CA 1
ATOM 2347 C C . PHE A 1 293 ? 18.938 -13.266 -4.402 1 96.31 293 PHE A C 1
ATOM 2349 O O . PHE A 1 293 ? 18.141 -14.117 -4.004 1 96.31 293 PHE A O 1
ATOM 2356 N N . THR A 1 294 ? 20.078 -13.516 -5.047 1 92.81 294 THR A N 1
ATOM 2357 C CA . THR A 1 294 ? 20.438 -14.898 -5.328 1 92.81 294 THR A CA 1
ATOM 2358 C C . THR A 1 294 ? 20.609 -15.688 -4.031 1 92.81 294 THR A C 1
ATOM 2360 O O . THR A 1 294 ? 20.188 -16.844 -3.934 1 92.81 294 THR A O 1
ATOM 2363 N N . SER A 1 295 ? 21.203 -15.023 -3.074 1 92.81 295 SER A N 1
ATOM 2364 C CA . SER A 1 295 ? 21.406 -15.672 -1.783 1 92.81 295 SER A CA 1
ATOM 2365 C C . SER A 1 295 ? 20.125 -15.727 -0.977 1 92.81 295 SER A C 1
ATOM 2367 O O . SER A 1 295 ? 19.797 -16.75 -0.368 1 92.81 295 SER A O 1
ATOM 2369 N N . LEU A 1 296 ? 19.359 -14.727 -0.986 1 95.56 296 LEU A N 1
ATOM 2370 C CA . LEU A 1 296 ? 18.125 -14.617 -0.198 1 95.56 296 LEU A CA 1
ATOM 2371 C C . LEU A 1 296 ? 17.094 -15.641 -0.651 1 95.56 296 LEU A C 1
ATOM 2373 O O . LEU A 1 296 ? 16.344 -16.172 0.169 1 95.56 296 LEU A O 1
ATOM 2377 N N . PHE A 1 297 ? 17.094 -15.922 -1.967 1 96.81 297 PHE A N 1
ATOM 2378 C CA . PHE A 1 297 ? 16.047 -16.797 -2.518 1 96.81 297 PHE A CA 1
ATOM 2379 C C . PHE A 1 297 ? 16.656 -18.078 -3.072 1 96.81 297 PHE A C 1
ATOM 2381 O O . PHE A 1 297 ? 16.094 -18.703 -3.971 1 96.81 297 PHE A O 1
ATOM 2388 N N . ALA A 1 298 ? 17.797 -18.422 -2.461 1 93.69 298 ALA A N 1
ATOM 2389 C CA . ALA A 1 298 ? 18.578 -19.547 -2.943 1 93.69 298 ALA A CA 1
ATOM 2390 C C . ALA A 1 298 ? 17.828 -20.859 -2.779 1 93.69 298 ALA A C 1
ATOM 2392 O O . ALA A 1 298 ? 18.047 -21.812 -3.529 1 93.69 298 ALA A O 1
ATOM 2393 N N . ASP A 1 299 ? 16.859 -20.984 -1.897 1 94.69 299 ASP A N 1
ATOM 2394 C CA . ASP A 1 299 ? 16.172 -22.234 -1.565 1 94.69 299 ASP A CA 1
ATOM 2395 C C . ASP A 1 299 ? 14.992 -22.484 -2.498 1 94.69 299 ASP A C 1
ATOM 2397 O O . ASP A 1 299 ? 14.375 -23.547 -2.453 1 94.69 299 ASP A O 1
ATOM 2401 N N . LEU A 1 300 ? 14.703 -21.562 -3.35 1 96.56 300 LEU A N 1
ATOM 2402 C CA . LEU A 1 300 ? 13.586 -21.75 -4.273 1 96.56 300 LEU A CA 1
ATOM 2403 C C . LEU A 1 300 ? 13.906 -22.812 -5.312 1 96.56 300 LEU A C 1
ATOM 2405 O O . LEU A 1 300 ? 15 -22.828 -5.875 1 96.56 300 LEU A O 1
ATOM 2409 N N . LYS A 1 301 ? 12.922 -23.688 -5.461 1 96 301 LYS A N 1
ATOM 2410 C CA . LYS A 1 301 ? 13.055 -24.734 -6.469 1 96 301 LYS A CA 1
ATOM 2411 C C . LYS A 1 301 ? 12.242 -24.406 -7.715 1 96 301 LYS A C 1
ATOM 2413 O O . LYS A 1 301 ? 11.164 -23.812 -7.625 1 96 301 LYS A O 1
ATOM 2418 N N . ASP A 1 302 ? 12.688 -24.891 -8.805 1 95.62 302 ASP A N 1
ATOM 2419 C CA . ASP A 1 302 ? 12.047 -24.594 -10.078 1 95.62 302 ASP A CA 1
ATOM 2420 C C . ASP A 1 302 ? 10.727 -25.344 -10.219 1 95.62 302 ASP A C 1
ATOM 2422 O O . ASP A 1 302 ? 9.82 -24.891 -10.93 1 95.62 302 ASP A O 1
ATOM 2426 N N . TYR A 1 303 ? 10.711 -26.484 -9.516 1 97.94 303 TYR A N 1
ATOM 2427 C CA . TYR A 1 303 ? 9.547 -27.328 -9.742 1 97.94 303 TYR A CA 1
ATOM 2428 C C . TYR A 1 303 ? 8.82 -27.625 -8.438 1 97.94 303 TYR A C 1
ATOM 2430 O O . TYR A 1 303 ? 9.461 -27.797 -7.395 1 97.94 303 TYR A O 1
ATOM 2438 N N . ILE A 1 304 ? 7.547 -27.688 -8.57 1 98.44 304 ILE A N 1
ATOM 2439 C CA . ILE A 1 304 ? 6.711 -28.188 -7.48 1 98.44 304 ILE A CA 1
ATOM 2440 C C . ILE A 1 304 ? 6.879 -29.703 -7.352 1 98.44 304 ILE A C 1
ATOM 2442 O O . ILE A 1 304 ? 6.965 -30.422 -8.359 1 98.44 304 ILE A O 1
ATOM 2446 N N . GLY A 1 305 ? 6.914 -30.172 -6.145 1 98.06 305 GLY A N 1
ATOM 2447 C CA . GLY A 1 305 ? 6.977 -31.625 -5.953 1 98.06 305 GLY A CA 1
ATOM 2448 C C . GLY A 1 305 ? 5.758 -32.344 -6.496 1 98.06 305 GLY A C 1
ATOM 2449 O O . GLY A 1 305 ? 4.625 -31.891 -6.305 1 98.06 305 GLY A O 1
ATOM 2450 N N . GLY A 1 306 ? 5.988 -33.406 -7.207 1 98.19 306 GLY A N 1
ATOM 2451 C CA . GLY A 1 306 ? 4.906 -34.188 -7.809 1 98.19 306 GLY A CA 1
ATOM 2452 C C . GLY A 1 306 ? 4.031 -34.875 -6.789 1 98.19 306 GLY A C 1
ATOM 2453 O O . GLY A 1 306 ? 4.434 -35.062 -5.637 1 98.19 306 GLY A O 1
ATOM 2454 N N . LEU A 1 307 ? 2.859 -35.25 -7.242 1 97.75 307 LEU A N 1
ATOM 2455 C CA . LEU A 1 307 ? 1.934 -35.969 -6.383 1 97.75 307 LEU A CA 1
ATOM 2456 C C . LEU A 1 307 ? 2.334 -37.438 -6.277 1 97.75 307 LEU A C 1
ATOM 2458 O O . LEU A 1 307 ? 2.814 -38.031 -7.25 1 97.75 307 LEU A O 1
ATOM 2462 N N . GLU A 1 308 ? 2.076 -38 -5.129 1 96.75 308 GLU A N 1
ATOM 2463 C CA . GLU A 1 308 ? 2.271 -39.438 -4.918 1 96.75 308 GLU A CA 1
ATOM 2464 C C . GLU A 1 308 ? 0.964 -40.188 -5.094 1 96.75 308 GLU A C 1
ATOM 2466 O O . GLU A 1 308 ? -0.035 -39.875 -4.441 1 96.75 308 GLU A O 1
ATOM 2471 N N . LEU A 1 309 ? 1.006 -41.25 -5.918 1 93.56 309 LEU A N 1
ATOM 2472 C CA . LEU A 1 309 ? -0.185 -42 -6.262 1 93.56 309 LEU A CA 1
ATOM 2473 C C . LEU A 1 309 ? -0.846 -42.562 -5.008 1 93.56 309 LEU A C 1
ATOM 2475 O O . LEU A 1 309 ? -2.07 -42.531 -4.871 1 93.56 309 LEU A O 1
ATOM 2479 N N . ASN A 1 310 ? -0.033 -43.125 -4.09 1 87 310 ASN A N 1
ATOM 2480 C CA . ASN A 1 310 ? -0.533 -43.812 -2.902 1 87 310 ASN A CA 1
ATOM 2481 C C . ASN A 1 310 ? -1.184 -42.812 -1.928 1 87 310 ASN A C 1
ATOM 2483 O O . ASN A 1 310 ? -1.939 -43.25 -1.044 1 87 310 ASN A O 1
ATOM 2487 N N . SER A 1 311 ? -0.872 -41.562 -2.092 1 81.62 311 SER A N 1
ATOM 2488 C CA . SER A 1 311 ? -1.396 -40.562 -1.17 1 81.62 311 SER A CA 1
ATOM 2489 C C . SER A 1 311 ? -2.77 -40.094 -1.612 1 81.62 311 SER A C 1
ATOM 2491 O O . SER A 1 311 ? -3.463 -39.406 -0.856 1 81.62 311 SER A O 1
ATOM 2493 N N . ILE A 1 312 ? -3.139 -40.312 -2.752 1 81.06 312 ILE A N 1
ATOM 2494 C CA . ILE A 1 312 ? -4.398 -39.781 -3.283 1 81.06 312 ILE A CA 1
ATOM 2495 C C . ILE A 1 312 ? -5.543 -40.719 -2.873 1 81.06 312 ILE A C 1
ATOM 2497 O O . ILE A 1 312 ? -6.656 -40.25 -2.607 1 81.06 312 ILE A O 1
ATOM 2501 N N . ASP A 1 313 ? -5.508 -42.062 -2.918 1 63.72 313 ASP A N 1
ATOM 2502 C CA . ASP A 1 313 ? -6.57 -43 -2.557 1 63.72 313 ASP A CA 1
ATOM 2503 C C . ASP A 1 313 ? -6.949 -42.844 -1.084 1 63.72 313 ASP A C 1
ATOM 2505 O O . ASP A 1 313 ? -8.062 -43.188 -0.688 1 63.72 313 ASP A O 1
ATOM 2509 N N . SER A 1 314 ? -6 -42.344 -0.166 1 45.41 314 SER A N 1
ATOM 2510 C CA . SER A 1 314 ? -6.328 -42.281 1.256 1 45.41 314 SER A CA 1
ATOM 2511 C C . SER A 1 314 ? -7.316 -41.156 1.556 1 45.41 314 SER A C 1
ATOM 2513 O O . SER A 1 314 ? -7.684 -40.938 2.713 1 45.41 314 SER A O 1
ATOM 2515 N N . PHE A 1 315 ? -7.652 -40.344 0.671 1 37.06 315 PHE A N 1
ATOM 2516 C CA . PHE A 1 315 ? -8.727 -39.438 1.043 1 37.06 315 PHE A CA 1
ATOM 2517 C C . PHE A 1 315 ? -10.07 -39.938 0.529 1 37.06 315 PHE A C 1
ATOM 2519 O O . PHE A 1 315 ? -10.133 -40.594 -0.514 1 37.06 315 PHE A O 1
ATOM 2526 N N . MET B 1 1 ? -40.219 68 28.016 1 16.28 1 MET B N 1
ATOM 2527 C CA . MET B 1 1 ? -39.031 67.188 28.234 1 16.28 1 MET B CA 1
ATOM 2528 C C . MET B 1 1 ? -38.062 67.938 29.156 1 16.28 1 MET B C 1
ATOM 2530 O O . MET B 1 1 ? -37.281 68.812 28.688 1 16.28 1 MET B O 1
ATOM 2534 N N . LYS B 1 2 ? -38.531 68.438 30.297 1 24.83 2 LYS B N 1
ATOM 2535 C CA . LYS B 1 2 ? -37.938 69.625 30.875 1 24.83 2 LYS B CA 1
ATOM 2536 C C . LYS B 1 2 ? -36.531 69.375 31.359 1 24.83 2 LYS B C 1
ATOM 2538 O O . LYS B 1 2 ? -36.312 68.562 32.25 1 24.83 2 LYS B O 1
ATOM 2543 N N . VAL B 1 3 ? -35.406 69.062 30.297 1 22.27 3 VAL B N 1
ATOM 2544 C CA . VAL B 1 3 ? -34.062 68.625 30.547 1 22.27 3 VAL B CA 1
ATOM 2545 C C . VAL B 1 3 ? -33.312 69.625 31.375 1 22.27 3 VAL B C 1
ATOM 2547 O O . VAL B 1 3 ? -33.031 70.75 30.922 1 22.27 3 VAL B O 1
ATOM 2550 N N . PRO B 1 4 ? -33.469 69.688 32.625 1 25 4 PRO B N 1
ATOM 2551 C CA . PRO B 1 4 ? -32.781 70.625 33.531 1 25 4 PRO B CA 1
ATOM 2552 C C . PRO B 1 4 ? -31.297 70.25 33.719 1 25 4 PRO B C 1
ATOM 2554 O O . PRO B 1 4 ? -30.938 69.062 33.656 1 25 4 PRO B O 1
ATOM 2557 N N . LEU B 1 5 ? -30.266 70.938 33.25 1 24.41 5 LEU B N 1
ATOM 2558 C CA . LEU B 1 5 ? -28.812 70.875 33.188 1 24.41 5 LEU B CA 1
ATOM 2559 C C . LEU B 1 5 ? -28.219 70.75 34.594 1 24.41 5 LEU B C 1
ATOM 2561 O O . LEU B 1 5 ? -28.234 71.688 35.375 1 24.41 5 LEU B O 1
ATOM 2565 N N . ILE B 1 6 ? -28.406 69.562 35.344 1 24.81 6 ILE B N 1
ATOM 2566 C CA . ILE B 1 6 ? -27.844 69.562 36.719 1 24.81 6 ILE B CA 1
ATOM 2567 C C . ILE B 1 6 ? -26.328 69.562 36.625 1 24.81 6 ILE B C 1
ATOM 2569 O O . ILE B 1 6 ? -25.734 68.812 35.844 1 24.81 6 ILE B O 1
ATOM 2573 N N . PRO B 1 7 ? -25.516 70.5 37.312 1 23.97 7 PRO B N 1
ATOM 2574 C CA . PRO B 1 7 ? -24.062 70.688 37.25 1 23.97 7 PRO B CA 1
ATOM 2575 C C . PRO B 1 7 ? -23.281 69.375 37.625 1 23.97 7 PRO B C 1
ATOM 2577 O O . PRO B 1 7 ? -23.844 68.5 38.219 1 23.97 7 PRO B O 1
ATOM 2580 N N . GLU B 1 8 ? -21.875 69.25 37.344 1 24.08 8 GLU B N 1
ATOM 2581 C CA . GLU B 1 8 ? -20.766 68.312 37.281 1 24.08 8 GLU B CA 1
ATOM 2582 C C . GLU B 1 8 ? -20.438 67.688 38.656 1 24.08 8 GLU B C 1
ATOM 2584 O O . GLU B 1 8 ? -19.688 68.312 39.406 1 24.08 8 GLU B O 1
ATOM 2589 N N . ALA B 1 9 ? -21.391 67.312 39.469 1 28.78 9 ALA B N 1
ATOM 2590 C CA . ALA B 1 9 ? -20.984 66.875 40.812 1 28.78 9 ALA B CA 1
ATOM 2591 C C . ALA B 1 9 ? -20 65.75 40.75 1 28.78 9 ALA B C 1
ATOM 2593 O O . ALA B 1 9 ? -20.125 64.875 39.875 1 28.78 9 ALA B O 1
ATOM 2594 N N . LEU B 1 10 ? -18.797 65.75 41.5 1 26.69 10 LEU B N 1
ATOM 2595 C CA . LEU B 1 10 ? -17.547 65.062 41.75 1 26.69 10 LEU B CA 1
ATOM 2596 C C . LEU B 1 10 ? -17.812 63.625 42.219 1 26.69 10 LEU B C 1
ATOM 2598 O O . LEU B 1 10 ? -18.641 63.406 43.125 1 26.69 10 LEU B O 1
ATOM 2602 N N . LEU B 1 11 ? -17.609 62.594 41.438 1 26.28 11 LEU B N 1
ATOM 2603 C CA . LEU B 1 11 ? -17.688 61.125 41.656 1 26.28 11 LEU B CA 1
ATOM 2604 C C . LEU B 1 11 ? -16.859 60.688 42.844 1 26.28 11 LEU B C 1
ATOM 2606 O O . LEU B 1 11 ? -15.664 60.406 42.719 1 26.28 11 LEU B O 1
ATOM 2610 N N . GLU B 1 12 ? -16.891 61.5 44.062 1 27.61 12 GLU B N 1
ATOM 2611 C CA . GLU B 1 12 ? -16 61.031 45.125 1 27.61 12 GLU B CA 1
ATOM 2612 C C . GLU B 1 12 ? -16.406 59.656 45.656 1 27.61 12 GLU B C 1
ATOM 2614 O O . GLU B 1 12 ? -17.578 59.469 46.031 1 27.61 12 GLU B O 1
ATOM 2619 N N . PRO B 1 13 ? -15.664 58.562 45.469 1 28.98 13 PRO B N 1
ATOM 2620 C CA . PRO B 1 13 ? -15.969 57.25 46.031 1 28.98 13 PRO B CA 1
ATOM 2621 C C . PRO B 1 13 ? -15.891 57.25 47.562 1 28.98 13 PRO B C 1
ATOM 2623 O O . PRO B 1 13 ? -14.875 57.656 48.125 1 28.98 13 PRO B O 1
ATOM 2626 N N . VAL B 1 14 ? -16.844 57.594 48.344 1 27.7 14 VAL B N 1
ATOM 2627 C CA . VAL B 1 14 ? -16.797 57.562 49.812 1 27.7 14 VAL B CA 1
ATOM 2628 C C . VAL B 1 14 ? -16.562 56.125 50.281 1 27.7 14 VAL B C 1
ATOM 2630 O O . VAL B 1 14 ? -17.422 55.25 50.125 1 27.7 14 VAL B O 1
ATOM 2633 N N . VAL B 1 15 ? -15.328 55.594 50.219 1 27.52 15 VAL B N 1
ATOM 2634 C CA . VAL B 1 15 ? -15.016 54.25 50.719 1 27.52 15 VAL B CA 1
ATOM 2635 C C . VAL B 1 15 ? -15 54.281 52.25 1 27.52 15 VAL B C 1
ATOM 2637 O O . VAL B 1 15 ? -14.211 55 52.875 1 27.52 15 VAL B O 1
ATOM 2640 N N . ALA B 1 16 ? -16.094 54.188 52.938 1 25.92 16 ALA B N 1
ATOM 2641 C CA . ALA B 1 16 ? -16.156 54.094 54.375 1 25.92 16 ALA B CA 1
ATOM 2642 C C . ALA B 1 16 ? -15.336 52.938 54.906 1 25.92 16 ALA B C 1
ATOM 2644 O O . ALA B 1 16 ? -15.391 51.812 54.344 1 25.92 16 ALA B O 1
ATOM 2645 N N . GLU B 1 17 ? -14.266 53.156 55.656 1 26.19 17 GLU B N 1
ATOM 2646 C CA . GLU B 1 17 ? -13.289 52.25 56.281 1 26.19 17 GLU B CA 1
ATOM 2647 C C . GLU B 1 17 ? -13.938 51.406 57.344 1 26.19 17 GLU B C 1
ATOM 2649 O O . GLU B 1 17 ? -14.188 51.875 58.469 1 26.19 17 GLU B O 1
ATOM 2654 N N . GLU B 1 18 ? -14.938 50.656 57.156 1 27.95 18 GLU B N 1
ATOM 2655 C CA . GLU B 1 18 ? -15.461 49.969 58.344 1 27.95 18 GLU B CA 1
ATOM 2656 C C . GLU B 1 18 ? -14.43 49.031 58.938 1 27.95 18 GLU B C 1
ATOM 2658 O O . GLU B 1 18 ? -13.547 48.531 58.219 1 27.95 18 GLU B O 1
ATOM 2663 N N . PRO B 1 19 ? -14.492 48.781 60.25 1 30.25 19 PRO B N 1
ATOM 2664 C CA . PRO B 1 19 ? -13.555 48.094 61.156 1 30.25 19 PRO B CA 1
ATOM 2665 C C . PRO B 1 19 ? -13.344 46.625 60.812 1 30.25 19 PRO B C 1
ATOM 2667 O O . PRO B 1 19 ? -14.188 46.031 60.125 1 30.25 19 PRO B O 1
ATOM 2670 N N . ALA B 1 20 ? -12.117 46 61.156 1 30.66 20 ALA B N 1
ATOM 2671 C CA . ALA B 1 20 ? -11.406 44.781 60.781 1 30.66 20 ALA B CA 1
ATOM 2672 C C . ALA B 1 20 ? -12.156 43.531 61.281 1 30.66 20 ALA B C 1
ATOM 2674 O O . ALA B 1 20 ? -11.547 42.594 61.781 1 30.66 20 ALA B O 1
ATOM 2675 N N . ALA B 1 21 ? -13.391 43.594 61.812 1 31.67 21 ALA B N 1
ATOM 2676 C CA . ALA B 1 21 ? -13.695 42.5 62.719 1 31.67 21 ALA B CA 1
ATOM 2677 C C . ALA B 1 21 ? -13.438 41.156 62.062 1 31.67 21 ALA B C 1
ATOM 2679 O O . ALA B 1 21 ? -13.273 41.062 60.844 1 31.67 21 ALA B O 1
ATOM 2680 N N . GLU B 1 22 ? -14.086 40 62.594 1 35.84 22 GLU B N 1
ATOM 2681 C CA . GLU B 1 22 ? -13.992 38.531 62.562 1 35.84 22 GLU B CA 1
ATOM 2682 C C . GLU B 1 22 ? -13.992 38 61.156 1 35.84 22 GLU B C 1
ATOM 2684 O O . GLU B 1 22 ? -14.57 38.625 60.25 1 35.84 22 GLU B O 1
ATOM 2689 N N . GLU B 1 23 ? -13.047 36.938 60.969 1 31.47 23 GLU B N 1
ATOM 2690 C CA . GLU B 1 23 ? -12.68 36.5 59.625 1 31.47 23 GLU B CA 1
ATOM 2691 C C . GLU B 1 23 ? -13.914 36.125 58.812 1 31.47 23 GLU B C 1
ATOM 2693 O O . GLU B 1 23 ? -14.578 35.125 59.125 1 31.47 23 GLU B O 1
ATOM 2698 N N . PRO B 1 24 ? -14.852 36.938 58.688 1 30.55 24 PRO B N 1
ATOM 2699 C CA . PRO B 1 24 ? -16.109 36.406 58.156 1 30.55 24 PRO B CA 1
ATOM 2700 C C . PRO B 1 24 ? -15.898 35.375 57.031 1 30.55 24 PRO B C 1
ATOM 2702 O O . PRO B 1 24 ? -14.844 35.375 56.406 1 30.55 24 PRO B O 1
ATOM 2705 N N . ALA B 1 25 ? -16.641 34.219 57.125 1 35.62 25 ALA B N 1
ATOM 2706 C CA . ALA B 1 25 ? -16.828 33.25 56.062 1 35.62 25 ALA B CA 1
ATOM 2707 C C . ALA B 1 25 ? -16.672 33.938 54.688 1 35.62 25 ALA B C 1
ATOM 2709 O O . ALA B 1 25 ? -17.125 35.062 54.5 1 35.62 25 ALA B O 1
ATOM 2710 N N . ALA B 1 26 ? -15.531 33.375 54.125 1 34.62 26 ALA B N 1
ATOM 2711 C CA . ALA B 1 26 ? -15.211 33.938 52.812 1 34.62 26 ALA B CA 1
ATOM 2712 C C . ALA B 1 26 ? -16.469 34.344 52.062 1 34.62 26 ALA B C 1
ATOM 2714 O O . ALA B 1 26 ? -17.375 33.531 51.844 1 34.62 26 ALA B O 1
ATOM 2715 N N . LYS B 1 27 ? -17 35.469 52.375 1 39.34 27 LYS B N 1
ATOM 2716 C CA . LYS B 1 27 ? -18.172 35.875 51.594 1 39.34 27 LYS B CA 1
ATOM 2717 C C . LYS B 1 27 ? -18.125 35.281 50.188 1 39.34 27 LYS B C 1
ATOM 2719 O O . LYS B 1 27 ? -17.047 35.25 49.562 1 39.34 27 LYS B O 1
ATOM 2724 N N . PRO B 1 28 ? -18.859 34.125 49.875 1 38.47 28 PRO B N 1
ATOM 2725 C CA . PRO B 1 28 ? -18.812 33.75 48.469 1 38.47 28 PRO B CA 1
ATOM 2726 C C . PRO B 1 28 ? -18.375 34.906 47.562 1 38.47 28 PRO B C 1
ATOM 2728 O O . PRO B 1 28 ? -18.516 36.062 47.938 1 38.47 28 PRO B O 1
ATOM 2731 N N . LEU B 1 29 ? -17.234 34.75 46.875 1 38.88 29 LEU B N 1
ATOM 2732 C CA . LEU B 1 29 ? -16.953 35.812 45.906 1 38.88 29 LEU B CA 1
ATOM 2733 C C . LEU B 1 29 ? -18.219 36.594 45.594 1 38.88 29 LEU B C 1
ATOM 2735 O O . LEU B 1 29 ? -19.172 36.062 45.031 1 38.88 29 LEU B O 1
ATOM 2739 N N . ASP B 1 30 ? -18.938 37.125 46.594 1 42.22 30 ASP B N 1
ATOM 2740 C CA . ASP B 1 30 ? -20.062 38.062 46.531 1 42.22 30 ASP B CA 1
ATOM 2741 C C . ASP B 1 30 ? -20.141 38.719 45.156 1 42.22 30 ASP B C 1
ATOM 2743 O O . ASP B 1 30 ? -19.172 39.344 44.688 1 42.22 30 ASP B O 1
ATOM 2747 N N . GLU B 1 31 ? -20.688 37.938 44.156 1 51.22 31 GLU B N 1
ATOM 2748 C CA . GLU B 1 31 ? -21 38.562 42.875 1 51.22 31 GLU B CA 1
ATOM 2749 C C . GLU B 1 31 ? -21.266 40.062 43.031 1 51.22 31 GLU B C 1
ATOM 2751 O O . GLU B 1 31 ? -22.344 40.469 43.469 1 51.22 31 GLU B O 1
ATOM 2756 N N . SER B 1 32 ? -20.297 40.719 43.656 1 64.75 32 SER B N 1
ATOM 2757 C CA . SER B 1 32 ? -20.375 42.156 43.875 1 64.75 32 SER B CA 1
ATOM 2758 C C . SER B 1 32 ? -21.062 42.875 42.719 1 64.75 32 SER B C 1
ATOM 2760 O O . SER B 1 32 ? -20.766 42.594 41.562 1 64.75 32 SER B O 1
ATOM 2762 N N . CYS B 1 33 ? -22.172 43.156 42.938 1 79.44 33 CYS B N 1
ATOM 2763 C CA . CYS B 1 33 ? -22.953 44 42.031 1 79.44 33 CYS B CA 1
ATOM 2764 C C . CYS B 1 33 ? -22.422 45.406 42 1 79.44 33 CYS B C 1
ATOM 2766 O O . CYS B 1 33 ? -22.094 45.969 43.062 1 79.44 33 CYS B O 1
ATOM 2768 N N . PHE B 1 34 ? -21.984 45.781 40.906 1 86.31 34 PHE B N 1
ATOM 2769 C CA . PHE B 1 34 ? -21.531 47.156 40.719 1 86.31 34 PHE B CA 1
ATOM 2770 C C . PHE B 1 34 ? -22.547 47.969 39.938 1 86.31 34 PHE B C 1
ATOM 2772 O O . PHE B 1 34 ? -23.25 47.438 39.094 1 86.31 34 PHE B O 1
ATOM 2779 N N . TYR B 1 35 ? -22.703 49.188 40.406 1 90.31 35 TYR B N 1
ATOM 2780 C CA . TYR B 1 35 ? -23.562 50.125 39.656 1 90.31 35 TYR B CA 1
ATOM 2781 C C . TYR B 1 35 ? -22.734 51.219 39.031 1 90.31 35 TYR B C 1
ATOM 2783 O O . TYR B 1 35 ? -21.891 51.844 39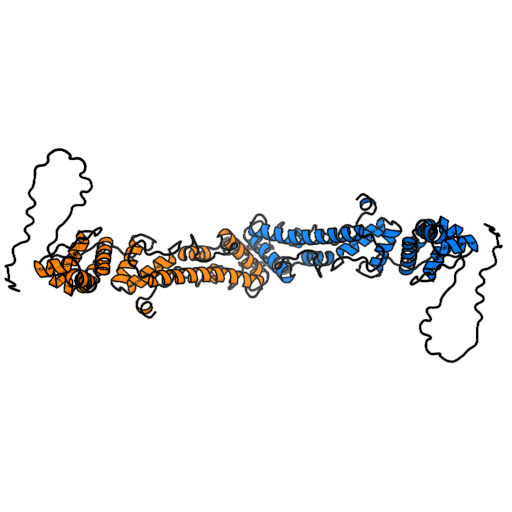.688 1 90.31 35 TYR B O 1
ATOM 2791 N N . ILE B 1 36 ? -22.938 51.406 37.781 1 93.19 36 ILE B N 1
ATOM 2792 C CA . ILE B 1 36 ? -22.234 52.438 37.031 1 93.19 36 ILE B CA 1
ATOM 2793 C C . ILE B 1 36 ? -23.25 53.375 36.375 1 93.19 36 ILE B C 1
ATOM 2795 O O . ILE B 1 36 ? -24.141 52.938 35.656 1 93.19 36 ILE B O 1
ATOM 2799 N N . GLN B 1 37 ? -23.047 54.656 36.656 1 94.38 37 GLN B N 1
ATOM 2800 C CA . GLN B 1 37 ? -23.922 55.625 36.031 1 94.38 37 GLN B CA 1
ATOM 2801 C C . GLN B 1 37 ? -23.312 56.125 34.719 1 94.38 37 GLN B C 1
ATOM 2803 O O . GLN B 1 37 ? -22.141 56.531 34.656 1 94.38 37 GLN B O 1
ATOM 2808 N N . VAL B 1 38 ? -24.172 56.062 33.625 1 96.12 38 VAL B N 1
ATOM 2809 C CA . VAL B 1 38 ? -23.688 56.438 32.312 1 96.12 38 VAL B CA 1
ATOM 2810 C C . VAL B 1 38 ? -24.781 57.219 31.578 1 96.12 38 VAL B C 1
ATOM 2812 O O . VAL B 1 38 ? -25.938 57.188 31.969 1 96.12 38 VAL B O 1
ATOM 2815 N N . SER B 1 39 ? -24.297 58 30.562 1 96.12 39 SER B N 1
ATOM 2816 C CA . SER B 1 39 ? -25.234 58.75 29.719 1 96.12 39 SER B CA 1
ATOM 2817 C C . SER B 1 39 ? -25.891 57.844 28.703 1 96.12 39 SER B C 1
ATOM 2819 O O . SER B 1 39 ? -25.219 57.219 27.875 1 96.12 39 SER B O 1
ATOM 2821 N N . ALA B 1 40 ? -27.188 57.781 28.703 1 95 40 ALA B N 1
ATOM 2822 C CA . ALA B 1 40 ? -27.922 57 27.719 1 95 40 ALA B CA 1
ATOM 2823 C C . ALA B 1 40 ? -27.672 57.531 26.312 1 95 40 ALA B C 1
ATOM 2825 O O . ALA B 1 40 ? -27.594 56.75 25.359 1 95 40 ALA B O 1
ATOM 2826 N N . LYS B 1 41 ? -27.547 58.781 26.172 1 95.31 41 LYS B N 1
ATOM 2827 C CA . LYS B 1 41 ? -27.328 59.406 24.875 1 95.31 41 LYS B CA 1
ATOM 2828 C C . LYS B 1 41 ? -26.016 58.938 24.25 1 95.31 41 LYS B C 1
ATOM 2830 O O . LYS B 1 41 ? -25.969 58.562 23.062 1 95.31 41 LYS B O 1
ATOM 2835 N N . HIS B 1 42 ? -24.969 58.969 25 1 97.19 42 HIS B N 1
ATOM 2836 C CA . HIS B 1 42 ? -23.672 58.5 24.516 1 97.19 42 HIS B CA 1
ATOM 2837 C C . HIS B 1 42 ? -23.719 57.031 24.156 1 97.19 42 HIS B C 1
ATOM 2839 O O . HIS B 1 42 ? -23.141 56.625 23.141 1 97.19 42 HIS B O 1
ATOM 2845 N N . LEU B 1 43 ? -24.422 56.25 24.953 1 97.12 43 LEU B N 1
ATOM 2846 C CA . LEU B 1 43 ? -24.547 54.812 24.688 1 97.12 43 LEU B CA 1
ATOM 2847 C C . LEU B 1 43 ? -25.297 54.562 23.391 1 97.12 43 LEU B C 1
ATOM 2849 O O . LEU B 1 43 ? -24.875 53.781 22.562 1 97.12 43 LEU B O 1
ATOM 2853 N N . ILE B 1 44 ? -26.406 55.25 23.25 1 95.5 44 ILE B N 1
ATOM 2854 C CA . ILE B 1 44 ? -27.25 55.094 22.078 1 95.5 44 ILE B CA 1
ATOM 2855 C C . ILE B 1 44 ? -26.484 55.5 20.812 1 95.5 44 ILE B C 1
ATOM 2857 O O . ILE B 1 44 ? -26.594 54.844 19.781 1 95.5 44 ILE B O 1
ATOM 2861 N N . PHE B 1 45 ? -25.641 56.469 20.953 1 96.56 45 PHE B N 1
ATOM 2862 C CA . PHE B 1 45 ? -24.906 56.969 19.812 1 96.56 45 PHE B CA 1
ATOM 2863 C C . PHE B 1 45 ? -23.766 56.031 19.422 1 96.56 45 PHE B C 1
ATOM 2865 O O . PHE B 1 45 ? -23.5 55.844 18.234 1 96.56 45 PHE B O 1
ATOM 2872 N N . ALA B 1 46 ? -23.125 55.438 20.375 1 96.81 46 ALA B N 1
ATOM 2873 C CA . ALA B 1 46 ? -21.891 54.719 20.156 1 96.81 46 ALA B CA 1
ATOM 2874 C C . ALA B 1 46 ? -22.156 53.25 19.859 1 96.81 46 ALA B C 1
ATOM 2876 O O . ALA B 1 46 ? -21.312 52.531 19.297 1 96.81 46 ALA B O 1
ATOM 2877 N N . SER B 1 47 ? -23.312 52.719 20.219 1 97.5 47 SER B N 1
ATOM 2878 C CA . SER B 1 47 ? -23.578 51.281 20.188 1 97.5 47 SER B CA 1
ATOM 2879 C C . SER B 1 47 ? -24.969 51 19.625 1 97.5 47 SER B C 1
ATOM 2881 O O . SER B 1 47 ? -25.969 51.469 20.156 1 97.5 47 SER B O 1
ATOM 2883 N N . SER B 1 48 ? -25.031 50.188 18.625 1 96 48 SER B N 1
ATOM 2884 C CA . SER B 1 48 ? -26.312 49.781 18.062 1 96 48 SER B CA 1
ATOM 2885 C C . SER B 1 48 ? -27.078 48.906 19.031 1 96 48 SER B C 1
ATOM 2887 O O . SER B 1 48 ? -28.312 48.906 19.062 1 96 48 SER B O 1
ATOM 2889 N N . VAL B 1 49 ? -26.328 48.188 19.812 1 95.75 49 VAL B N 1
ATOM 2890 C CA . VAL B 1 49 ? -26.938 47.281 20.797 1 95.75 49 VAL B CA 1
ATOM 2891 C C . VAL B 1 49 ? -27.609 48.125 21.891 1 95.75 49 VAL B C 1
ATOM 2893 O O . VAL B 1 49 ? -28.781 47.906 22.219 1 95.75 49 VAL B O 1
ATOM 2896 N N . PHE B 1 50 ? -26.922 49.031 22.391 1 94.88 50 PHE B N 1
ATOM 2897 C CA . PHE B 1 50 ? -27.516 49.906 23.406 1 94.88 50 PHE B CA 1
ATOM 2898 C C . PHE B 1 50 ? -28.656 50.75 22.828 1 94.88 50 PHE B C 1
ATOM 2900 O O . PHE B 1 50 ? -29.625 51.031 23.516 1 94.88 50 PHE B O 1
ATOM 2907 N N . LYS B 1 51 ? -28.484 51.094 21.578 1 95.38 51 LYS B N 1
ATOM 2908 C CA . LYS B 1 51 ? -29.594 51.781 20.922 1 95.38 51 LYS B CA 1
ATOM 2909 C C . LYS B 1 51 ? -30.859 50.938 20.922 1 95.38 51 LYS B C 1
ATOM 2911 O O . LYS B 1 51 ? -31.938 51.406 21.266 1 95.38 51 LYS B O 1
ATOM 2916 N N . ARG B 1 52 ? -30.672 49.75 20.625 1 95 52 ARG B N 1
ATOM 2917 C CA . ARG B 1 52 ? -31.828 48.844 20.594 1 95 52 ARG B CA 1
ATOM 2918 C C . ARG B 1 52 ? -32.406 48.625 22 1 95 52 ARG B C 1
ATOM 2920 O O . ARG B 1 52 ? -33.625 48.625 22.172 1 95 52 ARG B O 1
ATOM 2927 N N . ILE B 1 53 ? -31.562 48.5 22.969 1 93.5 53 ILE B N 1
ATOM 2928 C CA . ILE B 1 53 ? -31.984 48.25 24.344 1 93.5 53 ILE B CA 1
ATOM 2929 C C . ILE B 1 53 ? -32.75 49.438 24.875 1 93.5 53 ILE B C 1
ATOM 2931 O O . ILE B 1 53 ? -33.781 49.281 25.547 1 93.5 53 ILE B O 1
ATOM 2935 N N . LEU B 1 54 ? -32.344 50.688 24.516 1 93.56 54 LEU B N 1
ATOM 2936 C CA . LEU B 1 54 ? -32.812 51.875 25.172 1 93.56 54 LEU B CA 1
ATOM 2937 C C . LEU B 1 54 ? -33.906 52.562 24.344 1 93.56 54 LEU B C 1
ATOM 2939 O O . LEU B 1 54 ? -34.625 53.438 24.844 1 93.56 54 LEU B O 1
ATOM 2943 N N . THR B 1 55 ? -33.969 52.188 23.062 1 91.06 55 THR B N 1
ATOM 2944 C CA . THR B 1 55 ? -34.938 52.875 22.219 1 91.06 55 THR B CA 1
ATOM 2945 C C . THR B 1 55 ? -35.844 51.875 21.516 1 91.06 55 THR B C 1
ATOM 2947 O O . THR B 1 55 ? -36.812 52.25 20.859 1 91.06 55 THR B O 1
ATOM 2950 N N . GLY B 1 56 ? -35.688 50.531 21.5 1 86.5 56 GLY B N 1
ATOM 2951 C CA . GLY B 1 56 ? -36.344 49.531 20.688 1 86.5 56 GLY B CA 1
ATOM 2952 C C . GLY B 1 56 ? -37.656 49.062 21.25 1 86.5 56 GLY B C 1
ATOM 2953 O O . GLY B 1 56 ? -38.25 48.094 20.766 1 86.5 56 GLY B O 1
ATOM 2954 N N . GLY B 1 57 ? -38.156 49.625 22.281 1 81.88 57 GLY B N 1
ATOM 2955 C CA . GLY B 1 57 ? -39.469 49.281 22.781 1 81.88 57 GLY B CA 1
ATOM 2956 C C . GLY B 1 57 ? -39.469 48.25 23.906 1 81.88 57 GLY B C 1
ATOM 2957 O O . GLY B 1 57 ? -40.5 47.875 24.406 1 81.88 57 GLY B O 1
ATOM 2958 N N . TRP B 1 58 ? -38.375 47.875 24.25 1 85.12 58 TRP B N 1
ATOM 2959 C CA . TRP B 1 58 ? -38.25 46.938 25.375 1 85.12 58 TRP B CA 1
ATOM 2960 C C . TRP B 1 58 ? -38.594 47.625 26.688 1 85.12 58 TRP B C 1
ATOM 2962 O O . TRP B 1 58 ? -38.781 48.844 26.734 1 85.12 58 TRP B O 1
ATOM 2972 N N . LYS B 1 59 ? -38.625 46.781 27.734 1 86.5 59 LYS B N 1
ATOM 2973 C CA . LYS B 1 59 ? -38.969 47.281 29.062 1 86.5 59 LYS B CA 1
ATOM 2974 C C . LYS B 1 59 ? -38.031 48.438 29.469 1 86.5 59 LYS B C 1
ATOM 2976 O O . LYS B 1 59 ? -38.469 49.406 30.047 1 86.5 59 LYS B O 1
ATOM 2981 N N . GLU B 1 60 ? -36.875 48.219 29.125 1 85.69 60 GLU B N 1
ATOM 2982 C CA . GLU B 1 60 ? -35.906 49.219 29.469 1 85.69 60 GLU B CA 1
ATOM 2983 C C . GLU B 1 60 ? -36.156 50.531 28.75 1 85.69 60 GLU B C 1
ATOM 2985 O O . GLU B 1 60 ? -36.031 51.625 29.328 1 85.69 60 GLU B O 1
ATOM 2990 N N . SER B 1 61 ? -36.531 50.438 27.484 1 87.06 61 SER B N 1
ATOM 2991 C CA . SER B 1 61 ? -36.812 51.625 26.688 1 87.06 61 SER B CA 1
ATOM 2992 C C . SER B 1 61 ? -38 52.375 27.25 1 87.06 61 SER B C 1
ATOM 2994 O O . SER B 1 61 ? -37.969 53.625 27.328 1 87.06 61 SER B O 1
ATOM 2996 N N . ILE B 1 62 ? -38.906 51.688 27.672 1 88.56 62 ILE B N 1
ATOM 2997 C CA . ILE B 1 62 ? -40.125 52.281 28.219 1 88.56 62 ILE B CA 1
ATOM 2998 C C . ILE B 1 62 ? -39.781 53.031 29.516 1 88.56 62 ILE B C 1
ATOM 3000 O O . ILE B 1 62 ? -40.188 54.188 29.703 1 88.56 62 ILE B O 1
ATOM 3004 N N . THR B 1 63 ? -39.094 52.344 30.328 1 89.25 63 THR B N 1
ATOM 3005 C CA . THR B 1 63 ? -38.719 52.938 31.609 1 89.25 63 THR B CA 1
ATOM 3006 C C . THR B 1 63 ? -37.875 54.188 31.391 1 89.25 63 THR B C 1
ATOM 3008 O O . THR B 1 63 ? -38.062 55.188 32.062 1 89.25 63 THR B O 1
ATOM 3011 N N . TYR B 1 64 ? -37.031 54.094 30.469 1 89.12 64 TYR B N 1
ATOM 3012 C CA . TYR B 1 64 ? -36.156 55.219 30.172 1 89.12 64 TYR B CA 1
ATOM 3013 C C . TYR B 1 64 ? -36.969 56.406 29.672 1 89.12 64 TYR B C 1
ATOM 3015 O O . TYR B 1 64 ? -36.719 57.531 30.094 1 89.12 64 TYR B O 1
ATOM 3023 N N . LEU B 1 65 ? -37.844 56.219 28.766 1 87.12 65 LEU B N 1
ATOM 3024 C CA . LEU B 1 65 ? -38.656 57.281 28.219 1 87.12 65 LEU B CA 1
ATOM 3025 C C . LEU B 1 65 ? -39.531 57.938 29.312 1 87.12 65 LEU B C 1
ATOM 3027 O O . LEU B 1 65 ? -39.719 59.156 29.312 1 87.12 65 LEU B O 1
ATOM 3031 N N . GLN B 1 66 ? -39.812 57.156 30.266 1 89.94 66 GLN B N 1
ATOM 3032 C CA . GLN B 1 66 ? -40.719 57.625 31.312 1 89.94 66 GLN B CA 1
ATOM 3033 C C . GLN B 1 66 ? -39.969 58.344 32.438 1 89.94 66 GLN B C 1
ATOM 3035 O O . GLN B 1 66 ? -40.375 59.406 32.906 1 89.94 66 GLN B O 1
ATOM 3040 N N . LYS B 1 67 ? -38.844 57.812 32.781 1 91.81 67 LYS B N 1
ATOM 3041 C CA . LYS B 1 67 ? -38.156 58.25 34 1 91.81 67 LYS B CA 1
ATOM 3042 C C . LYS B 1 67 ? -36.875 59.031 33.688 1 91.81 67 LYS B C 1
ATOM 3044 O O . LYS B 1 67 ? -36.312 59.656 34.531 1 91.81 67 LYS B O 1
ATOM 3049 N N . GLY B 1 68 ? -36.469 58.906 32.5 1 89.94 68 GLY B N 1
ATOM 3050 C CA . GLY B 1 68 ? -35.25 59.562 32.125 1 89.94 68 GLY B CA 1
ATOM 3051 C C . GLY B 1 68 ? -34 58.75 32.469 1 89.94 68 GLY B C 1
ATOM 3052 O O . GLY B 1 68 ? -32.875 59.156 32.156 1 89.94 68 GLY B O 1
ATOM 3053 N N . SER B 1 69 ? -34.188 57.688 33.281 1 91.69 69 SER B N 1
ATOM 3054 C CA . SER B 1 69 ? -33.125 56.781 33.625 1 91.69 69 SER B CA 1
ATOM 3055 C C . SER B 1 69 ? -33.625 55.344 33.719 1 91.69 69 SER B C 1
ATOM 3057 O O . SER B 1 69 ? -34.812 55.094 33.938 1 91.69 69 SER B O 1
ATOM 3059 N N . VAL B 1 70 ? -32.719 54.406 33.406 1 93.12 70 VAL B N 1
ATOM 3060 C CA . VAL B 1 70 ? -33.094 53 33.469 1 93.12 70 VAL B CA 1
ATOM 3061 C C . VAL B 1 70 ? -31.844 52.188 33.844 1 93.12 70 VAL B C 1
ATOM 3063 O O . VAL B 1 70 ? -30.719 52.594 33.594 1 93.12 70 VAL B O 1
ATOM 3066 N N . GLU B 1 71 ? -32.094 51.031 34.5 1 91.81 71 GLU B N 1
ATOM 3067 C CA . GLU B 1 71 ? -31.016 50.125 34.812 1 91.81 71 GLU B CA 1
ATOM 3068 C C . GLU B 1 71 ? -30.922 49 33.812 1 91.81 71 GLU B C 1
ATOM 3070 O O . GLU B 1 71 ? -31.938 48.344 33.469 1 91.81 71 GLU B O 1
ATOM 3075 N N . VAL B 1 72 ? -29.797 48.875 33.281 1 91.5 72 VAL B N 1
ATOM 3076 C CA . VAL B 1 72 ? -29.5 47.781 32.375 1 91.5 72 VAL B CA 1
ATOM 3077 C C . VAL B 1 72 ? -28.516 46.812 33.062 1 91.5 72 VAL B C 1
ATOM 3079 O O . VAL B 1 72 ? -27.422 47.219 33.469 1 91.5 72 VAL B O 1
ATOM 3082 N N . THR B 1 73 ? -28.859 45.562 33.156 1 90.56 73 THR B N 1
ATOM 3083 C CA . THR B 1 73 ? -28.016 44.562 33.844 1 90.56 73 THR B CA 1
ATOM 3084 C C . THR B 1 73 ? -27.062 43.906 32.844 1 90.56 73 THR B C 1
ATOM 3086 O O . THR B 1 73 ? -27.453 43.562 31.719 1 90.56 73 THR B O 1
ATOM 3089 N N . ALA B 1 74 ? -25.844 43.812 33.219 1 89.56 74 ALA B N 1
ATOM 3090 C CA . ALA B 1 74 ? -24.812 43.094 32.469 1 89.56 74 ALA B CA 1
ATOM 3091 C C . ALA B 1 74 ? -24.125 42.062 33.375 1 89.56 74 ALA B C 1
ATOM 3093 O O . ALA B 1 74 ? -23.828 42.344 34.531 1 89.56 74 ALA B O 1
ATOM 3094 N N . GLU B 1 75 ? -24.031 40.844 32.781 1 87.94 75 GLU B N 1
ATOM 3095 C CA . GLU B 1 75 ? -23.422 39.75 33.562 1 87.94 75 GLU B CA 1
ATOM 3096 C C . GLU B 1 75 ? -22.172 39.219 32.844 1 87.94 75 GLU B C 1
ATOM 3098 O O . GLU B 1 75 ? -22.047 39.344 31.625 1 87.94 75 GLU B O 1
ATOM 3103 N N . SER B 1 76 ? -21.203 38.781 33.594 1 87.25 76 SER B N 1
ATOM 3104 C CA . SER B 1 76 ? -20.109 37.938 33.125 1 87.25 76 SER B CA 1
ATOM 3105 C C . SER B 1 76 ? -18.984 38.781 32.531 1 87.25 76 SER B C 1
ATOM 3107 O O . SER B 1 76 ? -17.984 38.219 32.062 1 87.25 76 SER B O 1
ATOM 3109 N N . TRP B 1 77 ? -19.219 40.156 32.594 1 92.88 77 TRP B N 1
ATOM 3110 C CA . TRP B 1 77 ? -18.141 41 32.031 1 92.88 77 TRP B CA 1
ATOM 3111 C C . TRP B 1 77 ? -17.094 41.281 33.094 1 92.88 77 TRP B C 1
ATOM 3113 O O . TRP B 1 77 ? -17.406 41.438 34.281 1 92.88 77 TRP B O 1
ATOM 3123 N N . ASP B 1 78 ? -15.82 41.312 32.688 1 94.31 78 ASP B N 1
ATOM 3124 C CA . ASP B 1 78 ? -14.789 41.938 33.5 1 94.31 78 ASP B CA 1
ATOM 3125 C C . ASP B 1 78 ? -15.078 43.406 33.781 1 94.31 78 ASP B C 1
ATOM 3127 O O . ASP B 1 78 ? -15.188 44.188 32.812 1 94.31 78 ASP B O 1
ATOM 3131 N N . ILE B 1 79 ? -15.156 43.781 35 1 94.94 79 ILE B N 1
ATOM 3132 C CA . ILE B 1 79 ? -15.633 45.125 35.375 1 94.94 79 ILE B CA 1
ATOM 3133 C C . ILE B 1 79 ? -14.633 46.188 34.906 1 94.94 79 ILE B C 1
ATOM 3135 O O . ILE B 1 79 ? -15.031 47.25 34.469 1 94.94 79 ILE B O 1
ATOM 3139 N N . GLU B 1 80 ? -13.438 45.906 35.094 1 96.12 80 GLU B N 1
ATOM 3140 C CA . GLU B 1 80 ? -12.43 46.875 34.656 1 96.12 80 GLU B CA 1
ATOM 3141 C C . GLU B 1 80 ? -12.484 47.094 33.156 1 96.12 80 GLU B C 1
ATOM 3143 O O . GLU B 1 80 ? -12.391 48.219 32.688 1 96.12 80 GLU B O 1
ATOM 3148 N N . ALA B 1 81 ? -12.648 46.062 32.375 1 97.75 81 ALA B N 1
ATOM 3149 C CA . ALA B 1 81 ? -12.75 46.156 30.922 1 97.75 81 ALA B CA 1
ATOM 3150 C C . ALA B 1 81 ? -13.992 46.938 30.5 1 97.75 81 ALA B C 1
ATOM 3152 O O . ALA B 1 81 ? -13.938 47.75 29.594 1 97.75 81 ALA B O 1
ATOM 3153 N N . LEU B 1 82 ? -15.039 46.688 31.203 1 97.25 82 LEU B N 1
ATOM 3154 C CA . LEU B 1 82 ? -16.281 47.375 30.922 1 97.25 82 LEU B CA 1
ATOM 3155 C C . LEU B 1 82 ? -16.125 48.875 31.188 1 97.25 82 LEU B C 1
ATOM 3157 O O . LEU B 1 82 ? -16.578 49.688 30.391 1 97.25 82 LEU B O 1
ATOM 3161 N N . LEU B 1 83 ? -15.484 49.188 32.25 1 97.38 83 LEU B N 1
ATOM 3162 C CA . LEU B 1 83 ? -15.281 50.594 32.625 1 97.38 83 LEU B CA 1
ATOM 3163 C C . LEU B 1 83 ? -14.438 51.312 31.578 1 97.38 83 LEU B C 1
ATOM 3165 O O . LEU B 1 83 ? -14.719 52.469 31.234 1 97.38 83 LEU B O 1
ATOM 3169 N N . ILE B 1 84 ? -13.484 50.656 31.109 1 98 84 ILE B N 1
ATOM 3170 C CA . ILE B 1 84 ? -12.633 51.219 30.078 1 98 84 ILE B CA 1
ATOM 3171 C C . ILE B 1 84 ? -13.477 51.562 28.844 1 98 84 ILE B C 1
ATOM 3173 O O . ILE B 1 84 ? -13.383 52.656 28.281 1 98 84 ILE B O 1
ATOM 3177 N N . LEU B 1 85 ? -14.32 50.625 28.422 1 97.94 85 LEU B N 1
ATOM 3178 C CA . LEU B 1 85 ? -15.164 50.844 27.25 1 97.94 85 LEU B CA 1
ATOM 3179 C C . LEU B 1 85 ? -16.141 52 27.484 1 97.94 85 LEU B C 1
ATOM 3181 O O . LEU B 1 85 ? -16.281 52.844 26.625 1 97.94 85 LEU B O 1
ATOM 3185 N N . LEU B 1 86 ? -16.734 52.031 28.672 1 97.69 86 LEU B N 1
ATOM 3186 C CA . LEU B 1 86 ? -17.703 53.062 28.984 1 97.69 86 LEU B CA 1
ATOM 3187 C C . LEU B 1 86 ? -17.047 54.438 29 1 97.69 86 LEU B C 1
ATOM 3189 O O . LEU B 1 86 ? -17.625 55.406 28.531 1 97.69 86 LEU B O 1
ATOM 3193 N N . ARG B 1 87 ? -15.883 54.469 29.531 1 97.69 87 ARG B N 1
ATOM 3194 C CA . ARG B 1 87 ? -15.141 55.719 29.547 1 97.69 87 ARG B CA 1
ATOM 3195 C C . ARG B 1 87 ? -14.805 56.156 28.125 1 97.69 87 ARG B C 1
ATOM 3197 O O . ARG B 1 87 ? -14.883 57.344 27.797 1 97.69 87 ARG B O 1
ATOM 3204 N N . ALA B 1 88 ? -14.469 55.25 27.266 1 97.62 88 ALA B N 1
ATOM 3205 C CA . ALA B 1 88 ? -14.172 55.562 25.875 1 97.62 88 ALA B CA 1
ATOM 3206 C C . ALA B 1 88 ? -15.414 56.094 25.141 1 97.62 88 ALA B C 1
ATOM 3208 O O . ALA B 1 88 ? -15.336 57.062 24.422 1 97.62 88 ALA B O 1
ATOM 3209 N N . ILE B 1 89 ? -16.516 55.469 25.391 1 97.5 89 ILE B N 1
ATOM 3210 C CA . ILE B 1 89 ? -17.781 55.844 24.781 1 97.5 89 ILE B CA 1
ATOM 3211 C C . ILE B 1 89 ? -18.125 57.281 25.172 1 97.5 89 ILE B C 1
ATOM 3213 O O . ILE B 1 89 ? -18.672 58.062 24.375 1 97.5 89 ILE B O 1
ATOM 3217 N N . HIS B 1 90 ? -17.719 57.688 26.344 1 97.38 90 HIS B N 1
ATOM 3218 C CA . HIS B 1 90 ? -18.062 59 26.875 1 97.38 90 HIS B CA 1
ATOM 3219 C C . HIS B 1 90 ? -16.938 60 26.625 1 97.38 90 HIS B C 1
ATOM 3221 O O . HIS B 1 90 ? -16.969 61.125 27.109 1 97.38 90 HIS B O 1
ATOM 3227 N N . GLY B 1 91 ? -15.898 59.562 25.953 1 95 91 GLY B N 1
ATOM 3228 C CA . GLY B 1 91 ? -14.805 60.438 25.594 1 95 91 GLY B CA 1
ATOM 3229 C C . GLY B 1 91 ? -13.898 60.781 26.766 1 95 91 GLY B C 1
ATOM 3230 O O . GLY B 1 91 ? -13.18 61.781 26.734 1 95 91 GLY B O 1
ATOM 3231 N N . LYS B 1 92 ? -13.961 60 27.797 1 95.56 92 LYS B N 1
ATOM 3232 C CA . LYS B 1 92 ? -13.133 60.219 28.984 1 95.56 92 LYS B CA 1
ATOM 3233 C C . LYS B 1 92 ? -11.789 59.5 28.844 1 95.56 92 LYS B C 1
ATOM 3235 O O . LYS B 1 92 ? -11.398 58.75 29.734 1 95.56 92 LYS B O 1
ATOM 3240 N N . TYR B 1 93 ? -11.031 59.875 27.906 1 93.44 93 TYR B N 1
ATOM 3241 C CA . TYR B 1 93 ? -9.797 59.188 27.547 1 93.44 93 TYR B CA 1
ATOM 3242 C C . TYR B 1 93 ? -8.727 59.406 28.609 1 93.44 93 TYR B C 1
ATOM 3244 O O . TYR B 1 93 ? -7.848 58.562 28.797 1 93.44 93 TYR B O 1
ATOM 3252 N N . TYR B 1 94 ? -8.859 60.5 29.344 1 93.62 94 TYR B N 1
ATOM 3253 C CA . TYR B 1 94 ? -7.879 60.844 30.375 1 93.62 94 TYR B CA 1
ATOM 3254 C C . TYR B 1 94 ? -7.965 59.844 31.531 1 93.62 94 TYR B C 1
ATOM 3256 O O . TYR B 1 94 ? -7.016 59.719 32.312 1 93.62 94 TYR B O 1
ATOM 3264 N N . GLU B 1 95 ? -9.055 59.156 31.625 1 95.44 95 GLU B N 1
ATOM 3265 C CA . GLU B 1 95 ? -9.258 58.188 32.719 1 95.44 95 GLU B CA 1
ATOM 3266 C C . GLU B 1 95 ? -8.945 56.781 32.281 1 95.44 95 GLU B C 1
ATOM 3268 O O . GLU B 1 95 ? -9.016 55.844 33.094 1 95.44 95 GLU B O 1
ATOM 3273 N N . ILE B 1 96 ? -8.594 56.656 31.078 1 96.81 96 ILE B N 1
ATOM 3274 C CA . ILE B 1 96 ? -8.32 55.312 30.531 1 96.81 96 ILE B CA 1
ATOM 3275 C C . ILE B 1 96 ? -6.82 55.031 30.562 1 96.81 96 ILE B C 1
ATOM 3277 O O . ILE B 1 96 ? -6.016 55.875 30.141 1 96.81 96 ILE B O 1
ATOM 3281 N N . PRO B 1 97 ? -6.465 53.875 31.156 1 97.25 97 PRO B N 1
ATOM 3282 C CA . PRO B 1 97 ? -5.043 53.531 31.141 1 97.25 97 PRO B CA 1
ATOM 3283 C C . PRO B 1 97 ? -4.441 53.531 29.75 1 97.25 97 PRO B C 1
ATOM 3285 O O . PRO B 1 97 ? -5.062 53.031 28.812 1 97.25 97 PRO B O 1
ATOM 3288 N N . ARG B 1 98 ? -3.242 54 29.609 1 96.69 98 ARG B N 1
ATOM 3289 C CA . ARG B 1 98 ? -2.564 54.062 28.312 1 96.69 98 ARG B CA 1
ATOM 3290 C C . ARG B 1 98 ? -1.853 52.75 28.016 1 96.69 98 ARG B C 1
ATOM 3292 O O . ARG B 1 98 ? -1.439 52.5 26.875 1 96.69 98 ARG B O 1
ATOM 3299 N N . LYS B 1 99 ? -1.631 52 29.031 1 97.19 99 LYS B N 1
ATOM 3300 C CA . LYS B 1 99 ? -1.038 50.688 28.906 1 97.19 99 LYS B CA 1
ATOM 3301 C C . LYS B 1 99 ? -1.988 49.594 29.422 1 97.19 99 LYS B C 1
ATOM 3303 O O . LYS B 1 99 ? -2.529 49.719 30.531 1 97.19 99 LYS B O 1
ATOM 3308 N N . LEU B 1 100 ? -2.215 48.625 28.531 1 97.88 100 LEU B N 1
ATOM 3309 C CA . LEU B 1 100 ? -3 47.438 28.906 1 97.88 100 LEU B CA 1
ATOM 3310 C C . LEU B 1 100 ? -2.211 46.156 28.672 1 97.88 100 LEU B C 1
ATOM 3312 O O . LEU B 1 100 ? -1.328 46.125 27.812 1 97.88 100 LEU B O 1
ATOM 3316 N N . THR B 1 101 ? -2.469 45.156 29.516 1 97.94 101 THR B N 1
ATOM 3317 C CA . THR B 1 101 ? -1.988 43.844 29.172 1 97.94 101 THR B CA 1
ATOM 3318 C C . THR B 1 101 ? -2.736 43.281 27.969 1 97.94 101 THR B C 1
ATOM 3320 O O . THR B 1 101 ? -3.818 43.781 27.625 1 97.94 101 THR B O 1
ATOM 3323 N N . LEU B 1 102 ? -2.135 42.344 27.359 1 98.31 102 LEU B N 1
ATOM 3324 C CA . LEU B 1 102 ? -2.781 41.688 26.219 1 98.31 102 LEU B CA 1
ATOM 3325 C C . LEU B 1 102 ? -4.137 41.125 26.625 1 98.31 102 LEU B C 1
ATOM 3327 O O . LEU B 1 102 ? -5.117 41.25 25.891 1 98.31 102 LEU B O 1
ATOM 3331 N N . GLU B 1 103 ? -4.246 40.5 27.75 1 98.25 103 GLU B N 1
ATOM 3332 C CA . GLU B 1 103 ? -5.492 39.938 28.234 1 98.25 103 GLU B CA 1
ATOM 3333 C C . GLU B 1 103 ? -6.566 41 28.422 1 98.25 103 GLU B C 1
ATOM 3335 O O . GLU B 1 103 ? -7.711 40.812 28 1 98.25 103 GLU B O 1
ATOM 3340 N N . MET B 1 104 ? -6.18 42.062 29.047 1 98.31 104 MET B N 1
ATOM 3341 C CA . MET B 1 104 ? -7.133 43.156 29.266 1 98.31 104 MET B CA 1
ATOM 3342 C C . MET B 1 104 ? -7.609 43.75 27.953 1 98.31 104 MET B C 1
ATOM 3344 O O . MET B 1 104 ? -8.797 44.031 27.781 1 98.31 104 MET B O 1
ATOM 3348 N N . LEU B 1 105 ? -6.652 43.969 27.125 1 98.44 105 LEU B N 1
ATOM 3349 C CA . LEU B 1 105 ? -6.992 44.469 25.797 1 98.44 105 LEU B CA 1
ATOM 3350 C C . LEU B 1 105 ? -7.98 43.562 25.094 1 98.44 105 LEU B C 1
ATOM 3352 O O . LEU B 1 105 ? -8.945 44.031 24.484 1 98.44 105 LEU B O 1
ATOM 3356 N N . ALA B 1 106 ? -7.75 42.281 25.156 1 98.25 106 ALA B N 1
ATOM 3357 C CA . ALA B 1 106 ? -8.648 41.281 24.562 1 98.25 106 ALA B CA 1
ATOM 3358 C C . ALA B 1 106 ? -10.039 41.344 25.188 1 98.25 106 ALA B C 1
ATOM 3360 O O . ALA B 1 106 ? -11.047 41.281 24.484 1 98.25 106 ALA B O 1
ATOM 3361 N N . LYS B 1 107 ? -10.109 41.5 26.438 1 98.19 107 LYS B N 1
ATOM 3362 C CA . LYS B 1 107 ? -11.383 41.594 27.141 1 98.19 107 LYS B CA 1
ATOM 3363 C C . LYS B 1 107 ? -12.156 42.844 26.688 1 98.19 107 LYS B C 1
ATOM 3365 O O . LYS B 1 107 ? -13.359 42.75 26.438 1 98.19 107 LYS B O 1
ATOM 3370 N N . VAL B 1 108 ? -11.477 43.969 26.625 1 98.38 108 VAL B N 1
ATOM 3371 C CA . VAL B 1 108 ? -12.094 45.188 26.172 1 98.38 108 VAL B CA 1
ATOM 3372 C C . VAL B 1 108 ? -12.656 45 24.766 1 98.38 108 VAL B C 1
ATOM 3374 O O . VAL B 1 108 ? -13.789 45.406 24.484 1 98.38 108 VAL B O 1
ATOM 3377 N N . ALA B 1 109 ? -11.836 44.375 23.953 1 98.06 109 ALA B N 1
ATOM 3378 C CA . ALA B 1 109 ? -12.25 44.125 22.578 1 98.06 109 ALA B CA 1
ATOM 3379 C C . ALA B 1 109 ? -13.492 43.25 22.516 1 98.06 109 ALA B C 1
ATOM 3381 O O . ALA B 1 109 ? -14.383 43.469 21.703 1 98.06 109 ALA B O 1
ATOM 3382 N N . VAL B 1 110 ? -13.609 42.219 23.328 1 98.06 110 VAL B N 1
ATOM 3383 C CA . VAL B 1 110 ? -14.758 41.344 23.359 1 98.06 110 VAL B CA 1
ATOM 3384 C C . VAL B 1 110 ? -16.016 42.125 23.688 1 98.06 110 VAL B C 1
ATOM 3386 O O . VAL B 1 110 ? -17.047 41.969 23.031 1 98.06 110 VAL B O 1
ATOM 3389 N N . ILE B 1 111 ? -15.938 42.906 24.672 1 97.88 111 ILE B N 1
ATOM 3390 C CA . ILE B 1 111 ? -17.094 43.688 25.109 1 97.88 111 ILE B CA 1
ATOM 3391 C C . ILE B 1 111 ? -17.5 44.688 24.016 1 97.88 111 ILE B C 1
ATOM 3393 O O . ILE B 1 111 ? -18.672 44.844 23.703 1 97.88 111 ILE B O 1
ATOM 3397 N N . ALA B 1 112 ? -16.531 45.344 23.5 1 98 112 ALA B N 1
ATOM 3398 C CA . ALA B 1 112 ? -16.812 46.312 22.422 1 98 112 ALA B CA 1
ATOM 3399 C C . ALA B 1 112 ? -17.469 45.625 21.234 1 98 112 ALA B C 1
ATOM 3401 O O . ALA B 1 112 ? -18.375 46.188 20.609 1 98 112 ALA B O 1
ATOM 3402 N N . ASP B 1 113 ? -16.969 44.438 20.906 1 96.94 113 ASP B N 1
ATOM 3403 C CA . ASP B 1 113 ? -17.547 43.656 19.828 1 96.94 113 ASP B CA 1
ATOM 3404 C C . ASP B 1 113 ? -19 43.312 20.125 1 96.94 113 ASP B C 1
ATOM 3406 O O . ASP B 1 113 ? -19.875 43.438 19.266 1 96.94 113 ASP B O 1
ATOM 3410 N N . TYR B 1 114 ? -19.25 42.875 21.297 1 96.62 114 TYR B N 1
ATOM 3411 C CA . TYR B 1 114 ? -20.594 42.5 21.734 1 96.62 114 TYR B CA 1
ATOM 3412 C C . TYR B 1 114 ? -21.562 43.656 21.625 1 96.62 114 TYR B C 1
ATOM 3414 O O . TYR B 1 114 ? -22.688 43.5 21.141 1 96.62 114 TYR B O 1
ATOM 3422 N N . TYR B 1 115 ? -21.109 44.812 22.016 1 96.88 115 TYR B N 1
ATOM 3423 C CA . TYR B 1 115 ? -21.984 45.969 22.047 1 96.88 115 TYR B CA 1
ATOM 3424 C C . TYR B 1 115 ? -21.875 46.75 20.734 1 96.88 115 TYR B C 1
ATOM 3426 O O . TYR B 1 115 ? -22.469 47.844 20.609 1 96.88 115 TYR B O 1
ATOM 3434 N N . GLU B 1 116 ? -21.094 46.281 19.828 1 97.25 116 GLU B N 1
ATOM 3435 C CA . GLU B 1 116 ? -20.953 46.875 18.5 1 97.25 116 GLU B CA 1
ATOM 3436 C C . GLU B 1 116 ? -20.516 48.344 18.578 1 97.25 116 GLU B C 1
ATOM 3438 O O . GLU B 1 116 ? -21.125 49.219 17.953 1 97.25 116 GLU B O 1
ATOM 3443 N N . CYS B 1 117 ? -19.531 48.562 19.281 1 96.62 117 CYS B N 1
ATOM 3444 C CA . CYS B 1 117 ? -19.016 49.938 19.422 1 96.62 117 CYS B CA 1
ATOM 3445 C C . CYS B 1 117 ? -17.516 49.969 19.25 1 96.62 117 CYS B C 1
ATOM 3447 O O . CYS B 1 117 ? -16.812 50.656 20 1 96.62 117 CYS B O 1
ATOM 3449 N N . ASN B 1 118 ? -17.016 49.375 18.266 1 95.31 118 ASN B N 1
ATOM 3450 C CA . ASN B 1 118 ? -15.594 49.25 17.953 1 95.31 118 ASN B CA 1
ATOM 3451 C C . ASN B 1 118 ? -14.977 50.625 17.719 1 95.31 118 ASN B C 1
ATOM 3453 O O . ASN B 1 118 ? -13.812 50.875 18.062 1 95.31 118 ASN B O 1
ATOM 3457 N N . GLU B 1 119 ? -15.75 51.5 17.219 1 94.88 119 GLU B N 1
ATOM 3458 C CA . GLU B 1 119 ? -15.258 52.844 16.859 1 94.88 119 GLU B CA 1
ATOM 3459 C C . GLU B 1 119 ? -14.836 53.625 18.094 1 94.88 119 GLU B C 1
ATOM 3461 O O . GLU B 1 119 ? -13.961 54.5 18.016 1 94.88 119 GLU B O 1
ATOM 3466 N N . ALA B 1 120 ? -15.453 53.281 19.203 1 95.56 120 ALA B N 1
ATOM 3467 C CA . ALA B 1 120 ? -15.148 53.969 20.453 1 95.56 120 ALA B CA 1
ATOM 3468 C C . ALA B 1 120 ? -13.695 53.75 20.875 1 95.56 120 ALA B C 1
ATOM 3470 O O . ALA B 1 120 ? -13.117 54.562 21.609 1 95.56 120 ALA B O 1
ATOM 3471 N N . LEU B 1 121 ? -13.156 52.719 20.344 1 96.5 121 LEU B N 1
ATOM 3472 C CA . LEU B 1 121 ? -11.82 52.344 20.781 1 96.5 121 LEU B CA 1
ATOM 3473 C C . LEU B 1 121 ? -10.773 52.812 19.781 1 96.5 121 LEU B C 1
ATOM 3475 O O . LEU B 1 121 ? -9.57 52.625 19.984 1 96.5 121 LEU B O 1
ATOM 3479 N N . TYR B 1 122 ? -11.133 53.469 18.766 1 94.12 122 TYR B N 1
ATOM 3480 C CA . TYR B 1 122 ? -10.281 53.844 17.641 1 94.12 122 TYR B CA 1
ATOM 3481 C C . TYR B 1 122 ? -9.109 54.719 18.078 1 94.12 122 TYR B C 1
ATOM 3483 O O . TYR B 1 122 ? -7.969 54.5 17.672 1 94.12 122 TYR B O 1
ATOM 3491 N N . ILE B 1 123 ? -9.383 55.625 18.969 1 92.75 123 ILE B N 1
ATOM 3492 C CA . ILE B 1 123 ? -8.398 56.594 19.391 1 92.75 123 ILE B CA 1
ATOM 3493 C C . ILE B 1 123 ? -7.32 55.938 20.234 1 92.75 123 ILE B C 1
ATOM 3495 O O . ILE B 1 123 ? -6.137 56.25 20.125 1 92.75 123 ILE B O 1
ATOM 3499 N N . MET B 1 124 ? -7.75 55 21.016 1 96.38 124 MET B N 1
ATOM 3500 C CA . MET B 1 124 ? -6.832 54.406 21.969 1 96.38 124 MET B CA 1
ATOM 3501 C C . MET B 1 124 ? -6.094 53.219 21.344 1 96.38 124 MET B C 1
ATOM 3503 O O . MET B 1 124 ? -5.059 52.781 21.844 1 96.38 124 MET B O 1
ATOM 3507 N N . LYS B 1 125 ? -6.578 52.719 20.281 1 95.81 125 LYS B N 1
ATOM 3508 C CA . LYS B 1 125 ? -6.082 51.5 19.641 1 95.81 125 LYS B CA 1
ATOM 3509 C C . LYS B 1 125 ? -4.566 51.562 19.469 1 95.81 125 LYS B C 1
ATOM 3511 O O . LYS B 1 125 ? -3.848 50.719 20 1 95.81 125 LYS B O 1
ATOM 3516 N N . ASP B 1 126 ? -4.043 52.562 18.812 1 95.56 126 ASP B N 1
ATOM 3517 C CA . ASP B 1 126 ? -2.623 52.656 18.5 1 95.56 126 ASP B CA 1
ATOM 3518 C C . ASP B 1 126 ? -1.786 52.812 19.766 1 95.56 126 ASP B C 1
ATOM 3520 O O . ASP B 1 126 ? -0.683 52.281 19.859 1 95.56 126 ASP B O 1
ATOM 3524 N N . ILE B 1 127 ? -2.352 53.531 20.703 1 96.75 127 ILE B N 1
ATOM 3525 C CA . ILE B 1 127 ? -1.656 53.75 21.969 1 96.75 127 ILE B CA 1
ATOM 3526 C C . ILE B 1 127 ? -1.479 52.406 22.688 1 96.75 127 ILE B C 1
ATOM 3528 O O . ILE B 1 127 ? -0.375 52.062 23.125 1 96.75 127 ILE B O 1
ATOM 3532 N N . TRP B 1 128 ? -2.564 51.656 22.766 1 97.81 128 TRP B N 1
ATOM 3533 C CA . TRP B 1 128 ? -2.525 50.375 23.453 1 97.81 128 TRP B CA 1
ATOM 3534 C C . TRP B 1 128 ? -1.615 49.375 22.719 1 97.81 128 TRP B C 1
ATOM 3536 O O . TRP B 1 128 ? -0.783 48.719 23.344 1 97.81 128 TRP B O 1
ATOM 3546 N N . ILE B 1 129 ? -1.665 49.344 21.391 1 96.94 129 ILE B N 1
ATOM 3547 C CA . ILE B 1 129 ? -0.911 48.375 20.594 1 96.94 129 ILE B CA 1
ATOM 3548 C C . ILE B 1 129 ? 0.582 48.688 20.688 1 96.94 129 ILE B C 1
ATOM 3550 O O . ILE B 1 129 ? 1.398 47.812 20.875 1 96.94 129 ILE B O 1
ATOM 3554 N N . ASN B 1 130 ? 0.916 49.906 20.609 1 95.75 130 ASN B N 1
ATOM 3555 C CA . ASN B 1 130 ? 2.314 50.344 20.641 1 95.75 130 ASN B CA 1
ATOM 3556 C C . ASN B 1 130 ? 2.928 50.125 22.031 1 95.75 130 ASN B C 1
ATOM 3558 O O . ASN B 1 130 ? 4.145 50 22.156 1 95.75 130 ASN B O 1
ATOM 3562 N N . ASN B 1 131 ? 2.078 50.062 23.031 1 96.38 131 ASN B N 1
ATOM 3563 C CA . ASN B 1 131 ? 2.596 49.938 24.391 1 96.38 131 ASN B CA 1
ATOM 3564 C C . ASN B 1 131 ? 2.441 48.531 24.938 1 96.38 131 ASN B C 1
ATOM 3566 O O . ASN B 1 131 ? 2.74 48.281 26.109 1 96.38 131 ASN B O 1
ATOM 3570 N N . LEU B 1 132 ? 1.953 47.625 24.094 1 96 132 LEU B N 1
ATOM 3571 C CA . LEU B 1 132 ? 1.847 46.25 24.531 1 96 132 LEU B CA 1
ATOM 3572 C C . LEU B 1 132 ? 3.229 45.656 24.766 1 96 132 LEU B C 1
ATOM 3574 O O . LEU B 1 132 ? 4.098 45.719 23.891 1 96 132 LEU B O 1
ATOM 3578 N N . GLU B 1 133 ? 3.414 45.031 25.891 1 94.31 133 GLU B N 1
ATOM 3579 C CA . GLU B 1 133 ? 4.695 44.406 26.219 1 94.31 133 GLU B CA 1
ATOM 3580 C C . GLU B 1 133 ? 4.762 42.969 25.688 1 94.31 133 GLU B C 1
ATOM 3582 O O . GLU B 1 133 ? 5.844 42.469 25.359 1 94.31 133 GLU B O 1
ATOM 3587 N N . GLU B 1 134 ? 3.627 42.281 25.641 1 95.62 134 GLU B N 1
ATOM 3588 C CA . GLU B 1 134 ? 3.57 40.906 25.188 1 95.62 134 GLU B CA 1
ATOM 3589 C C . GLU B 1 134 ? 3.732 40.812 23.672 1 95.62 134 GLU B C 1
ATOM 3591 O O . GLU B 1 134 ? 2.918 41.375 22.922 1 95.62 134 GLU B O 1
ATOM 3596 N N . ASN B 1 135 ? 4.773 40.188 23.281 1 96.25 135 ASN B N 1
ATOM 3597 C CA . ASN B 1 135 ? 4.969 39.938 21.859 1 96.25 135 ASN B CA 1
ATOM 3598 C C . ASN B 1 135 ? 4.184 38.719 21.391 1 96.25 135 ASN B C 1
ATOM 3600 O O . ASN B 1 135 ? 3.658 37.969 22.219 1 96.25 135 ASN B O 1
ATOM 3604 N N . ILE B 1 136 ? 4.066 38.625 20.062 1 97.25 136 ILE B N 1
ATOM 3605 C CA . ILE B 1 136 ? 3.439 37.438 19.516 1 97.25 136 ILE B CA 1
ATOM 3606 C C . ILE B 1 136 ? 4.309 36.219 19.828 1 97.25 136 ILE B C 1
ATOM 3608 O O . ILE B 1 136 ? 5.469 36.156 19.406 1 97.25 136 ILE B O 1
ATOM 3612 N N . PRO B 1 137 ? 3.732 35.25 20.516 1 97.19 137 PRO B N 1
ATOM 3613 C CA . PRO B 1 137 ? 4.547 34.094 20.922 1 97.19 137 PRO B CA 1
ATOM 3614 C C . PRO B 1 137 ? 4.918 33.219 19.734 1 97.19 137 PRO B C 1
ATOM 3616 O O . PRO B 1 137 ? 4.168 33.125 18.766 1 97.19 137 PRO B O 1
ATOM 3619 N N . ALA B 1 138 ? 5.992 32.531 19.922 1 95.06 138 ALA B N 1
ATOM 3620 C CA . ALA B 1 138 ? 6.441 31.547 18.922 1 95.06 138 ALA B CA 1
ATOM 3621 C C . ALA B 1 138 ? 5.922 30.156 19.25 1 95.06 138 ALA B C 1
ATOM 3623 O O . ALA B 1 138 ? 6.254 29.188 18.562 1 95.06 138 ALA B O 1
ATOM 3624 N N . THR B 1 139 ? 5.117 30.062 20.281 1 95.62 139 THR B N 1
ATOM 3625 C CA . THR B 1 139 ? 4.523 28.797 20.703 1 95.62 139 THR B CA 1
ATOM 3626 C C . THR B 1 139 ? 2.998 28.891 20.672 1 95.62 139 THR B C 1
ATOM 3628 O O . THR B 1 139 ? 2.43 29.984 20.719 1 95.62 139 THR B O 1
ATOM 3631 N N . TYR B 1 140 ? 2.461 27.75 20.5 1 95.31 140 TYR B N 1
ATOM 3632 C CA . TYR B 1 140 ? 1.005 27.688 20.562 1 95.31 140 TYR B CA 1
ATOM 3633 C C . TYR B 1 140 ? 0.523 27.844 22 1 95.31 140 TYR B C 1
ATOM 3635 O O . TYR B 1 140 ? 0.655 26.922 22.812 1 95.31 140 TYR B O 1
ATOM 3643 N N . SER B 1 141 ? 0.019 29 22.312 1 95.56 141 SER B N 1
ATOM 3644 C CA . SER B 1 141 ? -0.308 29.359 23.688 1 95.56 141 SER B CA 1
ATOM 3645 C C . SER B 1 141 ? -1.582 30.188 23.75 1 95.56 141 SER B C 1
ATOM 3647 O O . SER B 1 141 ? -2.133 30.578 22.719 1 95.56 141 SER B O 1
ATOM 3649 N N . ARG B 1 142 ? -1.99 30.391 24.969 1 95.19 142 ARG B N 1
ATOM 3650 C CA . ARG B 1 142 ? -3.141 31.25 25.203 1 95.19 142 ARG B CA 1
ATOM 3651 C C . ARG B 1 142 ? -2.895 32.656 24.641 1 95.19 142 ARG B C 1
ATOM 3653 O O . ARG B 1 142 ? -3.768 33.219 24 1 95.19 142 ARG B O 1
ATOM 3660 N N . ASP B 1 143 ? -1.7 33.125 24.891 1 97 143 ASP B N 1
ATOM 3661 C CA . ASP B 1 143 ? -1.354 34.469 24.422 1 97 143 ASP B CA 1
ATOM 3662 C C . ASP B 1 143 ? -1.424 34.562 22.891 1 97 143 ASP B C 1
ATOM 3664 O O . ASP B 1 143 ? -1.78 35.594 22.344 1 97 143 ASP B O 1
ATOM 3668 N N . LEU B 1 144 ? -1.096 33.469 22.25 1 98.06 144 LEU B N 1
ATOM 3669 C CA . LEU B 1 144 ? -1.167 33.469 20.797 1 98.06 144 LEU B CA 1
ATOM 3670 C C . LEU B 1 144 ? -2.604 33.656 20.328 1 98.06 144 LEU B C 1
ATOM 3672 O O . LEU B 1 144 ? -2.861 34.406 19.391 1 98.06 144 LEU B O 1
ATOM 3676 N N . VAL B 1 145 ? -3.508 33.031 20.984 1 97.38 145 VAL B N 1
ATOM 3677 C CA . VAL B 1 145 ? -4.918 33.094 20.625 1 97.38 145 VAL B CA 1
ATOM 3678 C C . VAL B 1 145 ? -5.445 34.5 20.938 1 97.38 145 VAL B C 1
ATOM 3680 O O . VAL B 1 145 ? -6.25 35.062 20.172 1 97.38 145 VAL B O 1
ATOM 3683 N N . LEU B 1 146 ? -5 35.062 22 1 98.12 146 LEU B N 1
ATOM 3684 C CA . LEU B 1 146 ? -5.383 36.438 22.328 1 98.12 146 LEU B CA 1
ATOM 3685 C C . LEU B 1 146 ? -4.906 37.406 21.266 1 98.12 146 LEU B C 1
ATOM 3687 O O . LEU B 1 146 ? -5.645 38.312 20.875 1 98.12 146 LEU B O 1
ATOM 3691 N N . TRP B 1 147 ? -3.73 37.188 20.844 1 98.19 147 TRP B N 1
ATOM 3692 C CA . TRP B 1 147 ? -3.207 38.031 19.781 1 98.19 147 TRP B CA 1
ATOM 3693 C C . TRP B 1 147 ? -4.027 37.875 18.5 1 98.19 147 TRP B C 1
ATOM 3695 O O . TRP B 1 147 ? -4.234 38.812 17.75 1 98.19 147 TRP B O 1
ATOM 3705 N N . LEU B 1 148 ? -4.449 36.625 18.219 1 98.19 148 LEU B N 1
ATOM 3706 C CA . LEU B 1 148 ? -5.301 36.375 17.062 1 98.19 148 LEU B CA 1
ATOM 3707 C C . LEU B 1 148 ? -6.574 37.219 17.141 1 98.19 148 LEU B C 1
ATOM 3709 O O . LEU B 1 148 ? -6.938 37.906 16.172 1 98.19 148 LEU B O 1
ATOM 3713 N N . TRP B 1 149 ? -7.188 37.188 18.25 1 97.88 149 TRP B N 1
ATOM 3714 C CA . TRP B 1 149 ? -8.406 37.969 18.469 1 97.88 149 TRP B CA 1
ATOM 3715 C C . TRP B 1 149 ? -8.133 39.469 18.344 1 97.88 149 TRP B C 1
ATOM 3717 O O . TRP B 1 149 ? -8.82 40.156 17.594 1 97.88 149 TRP B O 1
ATOM 3727 N N . VAL B 1 150 ? -7.133 39.938 19 1 97.88 150 VAL B N 1
ATOM 3728 C CA . VAL B 1 150 ? -6.809 41.375 19.062 1 97.88 150 VAL B CA 1
ATOM 3729 C C . VAL B 1 150 ? -6.449 41.875 17.672 1 97.88 150 VAL B C 1
ATOM 3731 O O . VAL B 1 150 ? -6.914 42.938 17.25 1 97.88 150 VAL B O 1
ATOM 3734 N N . SER B 1 151 ? -5.688 41.094 16.969 1 97.38 151 SER B N 1
ATOM 3735 C CA . SER B 1 151 ? -5.266 41.531 15.648 1 97.38 151 SER B CA 1
ATOM 3736 C C . SER B 1 151 ? -6.43 41.5 14.664 1 97.38 151 SER B C 1
ATOM 3738 O O . SER B 1 151 ? -6.5 42.344 13.75 1 97.38 151 SER B O 1
ATOM 3740 N N . TRP B 1 152 ? -7.344 40.594 14.828 1 97.06 152 TRP B N 1
ATOM 3741 C CA . TRP B 1 152 ? -8.539 40.531 13.992 1 97.06 152 TRP B CA 1
ATOM 3742 C C . TRP B 1 152 ? -9.492 41.688 14.312 1 97.06 152 TRP B C 1
ATOM 3744 O O . TRP B 1 152 ? -9.914 42.406 13.422 1 97.06 152 TRP B O 1
ATOM 3754 N N . PHE B 1 153 ? -9.75 41.875 15.57 1 96.88 153 PHE B N 1
ATOM 3755 C CA . PHE B 1 153 ? -10.695 42.875 16.016 1 96.88 153 PHE B CA 1
ATOM 3756 C C . PHE B 1 153 ? -10.227 44.281 15.633 1 96.88 153 PHE B C 1
ATOM 3758 O O . PHE B 1 153 ? -10.992 45.062 15.07 1 96.88 153 PHE B O 1
ATOM 3765 N N . PHE B 1 154 ? -8.93 44.562 15.914 1 97.12 154 PHE B N 1
ATOM 3766 C CA . PHE B 1 154 ? -8.406 45.906 15.703 1 97.12 154 PHE B CA 1
ATOM 3767 C C . PHE B 1 154 ? -7.875 46.062 14.281 1 97.12 154 PHE B C 1
ATOM 3769 O O . PHE B 1 154 ? -7.363 47.125 13.914 1 97.12 154 PHE B O 1
ATOM 3776 N N . GLN B 1 155 ? -7.883 45 13.477 1 95.5 155 GLN B N 1
ATOM 3777 C CA . GLN B 1 155 ? -7.477 45.031 12.07 1 95.5 155 GLN B CA 1
ATOM 3778 C C . GLN B 1 155 ? -6.008 45.438 11.938 1 95.5 155 GLN B C 1
ATOM 3780 O O . GLN B 1 155 ? -5.684 46.375 11.211 1 95.5 155 GLN B O 1
ATOM 3785 N N . LEU B 1 156 ? -5.195 44.625 12.602 1 96.44 156 LEU B N 1
ATOM 3786 C CA . LEU B 1 156 ? -3.748 44.812 12.547 1 96.44 156 LEU B CA 1
ATOM 3787 C C . LEU B 1 156 ? -3.119 43.875 11.531 1 96.44 156 LEU B C 1
ATOM 3789 O O . LEU B 1 156 ? -2.848 42.719 11.852 1 96.44 156 LEU B O 1
ATOM 3793 N N . PRO B 1 157 ? -2.811 44.344 10.359 1 96.62 157 PRO B N 1
ATOM 3794 C CA . PRO B 1 157 ? -2.467 43.438 9.266 1 96.62 157 PRO B CA 1
ATOM 3795 C C . PRO B 1 157 ? -1.22 42.594 9.555 1 96.62 157 PRO B C 1
ATOM 3797 O O . PRO B 1 157 ? -1.232 41.375 9.383 1 96.62 157 PRO B O 1
ATOM 3800 N N . SER B 1 158 ? -0.107 43.25 9.961 1 96.81 158 SER B N 1
ATOM 3801 C CA . SER B 1 158 ? 1.15 42.531 10.195 1 96.81 158 SER B CA 1
ATOM 3802 C C . SER B 1 158 ? 1.016 41.531 11.32 1 96.81 158 SER B C 1
ATOM 3804 O O . SER B 1 158 ? 1.458 40.375 11.188 1 96.81 158 SER B O 1
ATOM 3806 N N . GLN B 1 159 ? 0.356 41.969 12.422 1 97.56 159 GLN B N 1
ATOM 3807 C CA . GLN B 1 159 ? 0.185 41.062 13.562 1 97.56 159 GLN B CA 1
ATOM 3808 C C . GLN B 1 159 ? -0.758 39.906 13.227 1 97.56 159 GLN B C 1
ATOM 3810 O O . GLN B 1 159 ? -0.549 38.781 13.68 1 97.56 159 GLN B O 1
ATOM 3815 N N . PHE B 1 160 ? -1.743 40.219 12.406 1 98 160 PHE B N 1
ATOM 3816 C CA . PHE B 1 160 ? -2.707 39.188 12.008 1 98 160 PHE B CA 1
ATOM 3817 C C . PHE B 1 160 ? -2.039 38.125 11.141 1 98 160 PHE B C 1
ATOM 3819 O O . PHE B 1 160 ? -2.225 36.938 11.367 1 98 160 PHE B O 1
ATOM 3826 N N . GLU B 1 161 ? -1.291 38.562 10.234 1 98.19 161 GLU B N 1
ATOM 3827 C CA . GLU B 1 161 ? -0.565 37.656 9.359 1 98.19 161 GLU B CA 1
ATOM 3828 C C . GLU B 1 161 ? 0.391 36.781 10.156 1 98.19 161 GLU B C 1
ATOM 3830 O O . GLU B 1 161 ? 0.421 35.562 9.969 1 98.19 161 GLU B O 1
ATOM 3835 N N . ALA B 1 162 ? 1.145 37.406 11.016 1 98.19 162 ALA B N 1
ATOM 3836 C CA . ALA B 1 162 ? 2.113 36.656 11.828 1 98.19 162 ALA B CA 1
ATOM 3837 C C . ALA B 1 162 ? 1.414 35.688 12.75 1 98.19 162 ALA B C 1
ATOM 3839 O O . ALA B 1 162 ? 1.85 34.531 12.883 1 98.19 162 ALA B O 1
ATOM 3840 N N . THR B 1 163 ? 0.335 36.094 13.367 1 98.44 163 THR B N 1
ATOM 3841 C CA . THR B 1 163 ? -0.365 35.25 14.336 1 98.44 163 THR B CA 1
ATOM 3842 C C . THR B 1 163 ? -1.052 34.094 13.648 1 98.44 163 THR B C 1
ATOM 3844 O O . THR B 1 163 ? -0.96 32.938 14.109 1 98.44 163 THR B O 1
ATOM 3847 N N . THR B 1 164 ? -1.7 34.344 12.508 1 98.38 164 THR B N 1
ATOM 3848 C CA . THR B 1 164 ? -2.359 33.25 11.789 1 98.38 164 THR B CA 1
ATOM 3849 C C . THR B 1 164 ? -1.335 32.25 11.273 1 98.38 164 THR B C 1
ATOM 3851 O O . THR B 1 164 ? -1.578 31.031 11.305 1 98.38 164 THR B O 1
ATOM 3854 N N . SER B 1 165 ? -0.232 32.719 10.82 1 98.69 165 SER B N 1
ATOM 3855 C CA . SER B 1 165 ? 0.843 31.828 10.391 1 98.69 165 SER B CA 1
ATOM 3856 C C . SER B 1 165 ? 1.257 30.891 11.516 1 98.69 165 SER B C 1
ATOM 3858 O O . SER B 1 165 ? 1.316 29.672 11.32 1 98.69 165 SER B O 1
ATOM 3860 N N . THR B 1 166 ? 1.505 31.469 12.648 1 98.69 166 THR B N 1
ATOM 3861 C CA . THR B 1 166 ? 1.968 30.688 13.789 1 98.69 166 THR B CA 1
ATOM 3862 C C . THR B 1 166 ? 0.891 29.703 14.25 1 98.69 166 THR B C 1
ATOM 3864 O O . THR B 1 166 ? 1.176 28.531 14.5 1 98.69 166 THR B O 1
ATOM 3867 N N . VAL B 1 167 ? -0.349 30.125 14.305 1 98.56 167 VAL B N 1
ATOM 3868 C CA . VAL B 1 167 ? -1.45 29.266 14.734 1 98.56 167 VAL B CA 1
ATOM 3869 C C . VAL B 1 167 ? -1.596 28.094 13.781 1 98.56 167 VAL B C 1
ATOM 3871 O O . VAL B 1 167 ? -1.65 26.938 14.211 1 98.56 167 VAL B O 1
ATOM 3874 N N . MET B 1 168 ? -1.579 28.344 12.453 1 98.69 168 MET B N 1
ATOM 3875 C CA . MET B 1 168 ? -1.77 27.312 11.445 1 98.69 168 MET B CA 1
ATOM 3876 C C . MET B 1 168 ? -0.616 26.312 11.469 1 98.69 168 MET B C 1
ATOM 3878 O O . MET B 1 168 ? -0.821 25.109 11.266 1 98.69 168 MET B O 1
ATOM 3882 N N . SER B 1 169 ? 0.57 26.812 11.734 1 98.81 169 SER B N 1
ATOM 3883 C CA . SER B 1 169 ? 1.77 25.984 11.656 1 98.81 169 SER B CA 1
ATOM 3884 C C . SER B 1 169 ? 1.933 25.125 12.898 1 98.81 169 SER B C 1
ATOM 3886 O O . SER B 1 169 ? 2.475 24.016 12.836 1 98.81 169 SER B O 1
ATOM 3888 N N . LEU B 1 170 ? 1.394 25.641 14.062 1 98.5 170 LEU B N 1
ATOM 3889 C CA . LEU B 1 170 ? 1.748 25 15.32 1 98.5 170 LEU B CA 1
ATOM 3890 C C . LEU B 1 170 ? 0.553 24.25 15.906 1 98.5 170 LEU B C 1
ATOM 3892 O O . LEU B 1 170 ? 0.713 23.422 16.797 1 98.5 170 LEU B O 1
ATOM 3896 N N . SER B 1 171 ? -0.647 24.547 15.422 1 97.94 171 SER B N 1
ATOM 3897 C CA . SER B 1 171 ? -1.797 23.828 15.969 1 97.94 171 SER B CA 1
ATOM 3898 C C . SER B 1 171 ? -1.706 22.328 15.672 1 97.94 171 SER B C 1
ATOM 3900 O O . SER B 1 171 ? -1.433 21.922 14.539 1 97.94 171 SER B O 1
ATOM 3902 N N . GLU B 1 172 ? -1.963 21.484 16.672 1 97 172 GLU B N 1
ATOM 3903 C CA . GLU B 1 172 ? -1.875 20.031 16.516 1 97 172 GLU B CA 1
ATOM 3904 C C . GLU B 1 172 ? -3.225 19.438 16.125 1 97 172 GLU B C 1
ATOM 3906 O O . GLU B 1 172 ? -3.295 18.297 15.68 1 97 172 GLU B O 1
ATOM 3911 N N . ASN B 1 173 ? -4.207 20.234 16.344 1 97.5 173 ASN B N 1
ATOM 3912 C CA . ASN B 1 173 ? -5.574 19.812 16.062 1 97.5 173 ASN B CA 1
ATOM 3913 C C . ASN B 1 173 ? -6.359 20.922 15.352 1 97.5 173 ASN B C 1
ATOM 3915 O O . ASN B 1 173 ? -5.797 21.969 15.008 1 97.5 173 ASN B O 1
ATOM 3919 N N . VAL B 1 174 ? -7.613 20.594 15.125 1 97.75 174 VAL B N 1
ATOM 3920 C CA . VAL B 1 174 ? -8.492 21.578 14.5 1 97.75 174 VAL B CA 1
ATOM 3921 C C . VAL B 1 174 ? -8.461 22.875 15.305 1 97.75 174 VAL B C 1
ATOM 3923 O O . VAL B 1 174 ? -8.523 22.859 16.531 1 97.75 174 VAL B O 1
ATOM 3926 N N . ILE B 1 175 ? -8.359 23.969 14.594 1 97.88 175 ILE B N 1
ATOM 3927 C CA . ILE B 1 175 ? -8.281 25.297 15.211 1 97.88 175 ILE B CA 1
ATOM 3928 C C . ILE B 1 175 ? -9.68 25.734 15.633 1 97.88 175 ILE B C 1
ATOM 3930 O O . ILE B 1 175 ? -10.641 25.625 14.867 1 97.88 175 ILE B O 1
ATOM 3934 N N . HIS B 1 176 ? -9.711 26.219 16.844 1 95.25 176 HIS B N 1
ATOM 3935 C CA . HIS B 1 176 ? -10.961 26.75 17.391 1 95.25 176 HIS B CA 1
ATOM 3936 C C . HIS B 1 176 ? -10.766 28.141 17.969 1 95.25 176 HIS B C 1
ATOM 3938 O O . HIS B 1 176 ? -9.633 28.594 18.141 1 95.25 176 HIS B O 1
ATOM 3944 N N . ALA B 1 177 ? -11.852 28.828 18.172 1 92.44 177 ALA B N 1
ATOM 3945 C CA . ALA B 1 177 ? -11.812 30.219 18.625 1 92.44 177 ALA B CA 1
ATOM 3946 C C . ALA B 1 177 ? -11.695 30.297 20.141 1 92.44 177 ALA B C 1
ATOM 3948 O O . ALA B 1 177 ? -11.5 31.391 20.703 1 92.44 177 ALA B O 1
ATOM 3949 N N . TRP B 1 178 ? -11.789 29.219 20.906 1 91.38 178 TRP B N 1
ATOM 3950 C CA . TRP B 1 178 ? -11.633 29.094 22.344 1 91.38 178 TRP B CA 1
ATOM 3951 C C . TRP B 1 178 ? -12.508 30.109 23.078 1 91.38 178 TRP B C 1
ATOM 3953 O O . TRP B 1 178 ? -12.047 30.812 23.984 1 91.38 178 TRP B O 1
ATOM 3963 N N . GLY B 1 179 ? -13.688 30.375 22.609 1 91.81 179 GLY B N 1
ATOM 3964 C CA . GLY B 1 179 ? -14.641 31.25 23.281 1 91.81 179 GLY B CA 1
ATOM 3965 C C . GLY B 1 179 ? -14.531 32.688 22.844 1 91.81 179 GLY B C 1
ATOM 3966 O O . GLY B 1 179 ? -15.359 33.531 23.219 1 91.81 179 GLY B O 1
ATOM 3967 N N . LEU B 1 180 ? -13.555 33.062 22.125 1 96.25 180 LEU B N 1
ATOM 3968 C CA . LEU B 1 180 ? -13.406 34.438 21.609 1 96.25 180 LEU B CA 1
ATOM 3969 C C . LEU B 1 180 ? -14.242 34.625 20.344 1 96.25 180 LEU B C 1
ATOM 3971 O O . LEU B 1 180 ? -14.469 33.656 19.594 1 96.25 180 LEU B O 1
ATOM 3975 N N . PRO B 1 181 ? -14.703 35.844 20.125 1 96.38 181 PRO B N 1
ATOM 3976 C CA . PRO B 1 181 ? -15.578 36.062 18.984 1 96.38 181 PRO B CA 1
ATOM 3977 C C . PRO B 1 181 ? -14.805 36.25 17.672 1 96.38 181 PRO B C 1
ATOM 3979 O O . PRO B 1 181 ? -15.031 37.219 16.953 1 96.38 181 PRO B O 1
ATOM 3982 N N . ILE B 1 182 ? -14.023 35.344 17.391 1 95.56 182 ILE B N 1
ATOM 3983 C CA . ILE B 1 182 ? -13.352 35.344 16.094 1 95.56 182 ILE B CA 1
ATOM 3984 C C . ILE B 1 182 ? -14.305 34.812 15.031 1 95.56 182 ILE B C 1
ATOM 3986 O O . ILE B 1 182 ? -15.023 33.812 15.266 1 95.56 182 ILE B O 1
ATOM 3990 N N . SER B 1 183 ? -14.273 35.469 13.93 1 93.81 183 SER B N 1
ATOM 3991 C CA . SER B 1 183 ? -15.203 35.125 12.859 1 93.81 183 SER B CA 1
ATOM 3992 C C . SER B 1 183 ? -15.039 33.656 12.445 1 93.81 183 SER B C 1
ATOM 3994 O O . SER B 1 183 ? -13.922 33.156 12.352 1 93.81 183 SER B O 1
ATOM 3996 N N . ASP B 1 184 ? -16.172 32.969 12.078 1 94.75 184 ASP B N 1
ATOM 3997 C CA . ASP B 1 184 ? -16.141 31.594 11.57 1 94.75 184 ASP B CA 1
ATOM 3998 C C . ASP B 1 184 ? -15.398 31.516 10.242 1 94.75 184 ASP B C 1
ATOM 4000 O O . ASP B 1 184 ? -14.789 30.484 9.93 1 94.75 184 ASP B O 1
ATOM 4004 N N . LYS B 1 185 ? -15.477 32.531 9.562 1 95.31 185 LYS B N 1
ATOM 4005 C CA . LYS B 1 185 ? -14.781 32.594 8.281 1 95.31 185 LYS B CA 1
ATOM 4006 C C . LYS B 1 185 ? -13.273 32.5 8.469 1 95.31 185 LYS B C 1
ATOM 4008 O O . LYS B 1 185 ? -12.594 31.75 7.758 1 95.31 185 LYS B O 1
ATOM 4013 N N . VAL B 1 186 ? -12.773 33.25 9.43 1 97.06 186 VAL B N 1
ATOM 4014 C CA . VAL B 1 186 ? -11.344 33.25 9.719 1 97.06 186 VAL B CA 1
ATOM 4015 C C . VAL B 1 186 ? -10.906 31.859 10.211 1 97.06 186 VAL B C 1
ATOM 4017 O O . VAL B 1 186 ? -9.93 31.312 9.711 1 97.06 186 VAL B O 1
ATOM 4020 N N . ILE B 1 187 ? -11.68 31.312 11.117 1 97.56 187 ILE B N 1
ATOM 4021 C CA . ILE B 1 187 ? -11.367 30 11.688 1 97.56 187 ILE B CA 1
ATOM 4022 C C . ILE B 1 187 ? -11.414 28.938 10.586 1 97.56 187 ILE B C 1
ATOM 4024 O O . ILE B 1 187 ? -10.516 28.094 10.5 1 97.56 187 ILE B O 1
ATOM 4028 N N . GLY B 1 188 ? -12.43 29.016 9.789 1 97.25 188 GLY B N 1
ATOM 4029 C CA . GLY B 1 188 ? -12.562 28.078 8.688 1 97.25 188 GLY B CA 1
ATOM 4030 C C . GLY B 1 188 ? -11.414 28.156 7.699 1 97.25 188 GLY B C 1
ATOM 4031 O O . GLY B 1 188 ? -10.898 27.125 7.266 1 97.25 188 GLY B O 1
ATOM 4032 N N . LEU B 1 189 ? -11.039 29.328 7.359 1 97.75 189 LEU B N 1
ATOM 4033 C CA . LEU B 1 189 ? -9.945 29.531 6.418 1 97.75 189 LEU B CA 1
ATOM 4034 C C . LEU B 1 189 ? -8.633 29.016 6.992 1 97.75 189 LEU B C 1
ATOM 4036 O O . LEU B 1 189 ? -7.828 28.422 6.273 1 97.75 189 LEU B O 1
ATOM 4040 N N . MET B 1 190 ? -8.375 29.266 8.211 1 98.25 190 MET B N 1
ATOM 4041 C CA . MET B 1 190 ? -7.152 28.766 8.852 1 98.25 190 MET B CA 1
ATOM 4042 C C . MET B 1 190 ? -7.098 27.25 8.812 1 98.25 190 MET B C 1
ATOM 4044 O O . MET B 1 190 ? -6.055 26.672 8.492 1 98.25 190 MET B O 1
ATOM 4048 N N . ASN B 1 191 ? -8.211 26.656 9.141 1 98.56 191 ASN B N 1
ATOM 4049 C CA . ASN B 1 191 ? -8.242 25.188 9.117 1 98.56 191 ASN B CA 1
ATOM 4050 C C . ASN B 1 191 ? -8.039 24.656 7.707 1 98.56 191 ASN B C 1
ATOM 4052 O O . ASN B 1 191 ? -7.328 23.656 7.516 1 98.56 191 ASN B O 1
ATOM 4056 N N . LYS B 1 192 ? -8.648 25.266 6.758 1 98.31 192 LYS B N 1
ATOM 4057 C CA . LYS B 1 192 ? -8.461 24.859 5.371 1 98.31 192 LYS B CA 1
ATOM 4058 C C . LYS B 1 192 ? -6.996 24.938 4.961 1 98.31 192 LYS B C 1
ATOM 4060 O O . LYS B 1 192 ? -6.453 24 4.375 1 98.31 192 LYS B O 1
ATOM 4065 N N . ARG B 1 193 ? -6.344 26.047 5.301 1 98.5 193 ARG B N 1
ATOM 4066 C CA . ARG B 1 193 ? -4.941 26.266 4.945 1 98.5 193 ARG B CA 1
ATOM 4067 C C . ARG B 1 193 ? -4.039 25.266 5.672 1 98.5 193 ARG B C 1
ATOM 4069 O O . ARG B 1 193 ? -3.1 24.734 5.082 1 98.5 193 ARG B O 1
ATOM 4076 N N . ARG B 1 194 ? -4.289 25.094 6.887 1 98.69 194 ARG B N 1
ATOM 4077 C CA . ARG B 1 194 ? -3.537 24.125 7.672 1 98.69 194 ARG B CA 1
ATOM 4078 C C . ARG B 1 194 ? -3.629 22.734 7.051 1 98.69 194 ARG B C 1
ATOM 4080 O O . ARG B 1 194 ? -2.607 22.078 6.832 1 98.69 194 ARG B O 1
ATOM 4087 N N . GLU B 1 195 ? -4.828 22.312 6.777 1 98.69 195 GLU B N 1
ATOM 4088 C CA . GLU B 1 195 ? -5.051 20.984 6.211 1 98.69 195 GLU B CA 1
ATOM 4089 C C . GLU B 1 195 ? -4.387 20.844 4.844 1 98.69 195 GLU B C 1
ATOM 4091 O O . GLU B 1 195 ? -3.773 19.828 4.543 1 98.69 195 GLU B O 1
ATOM 4096 N N . GLU B 1 196 ? -4.539 21.891 4.051 1 98.56 196 GLU B N 1
ATOM 4097 C CA . GLU B 1 196 ? -3.932 21.875 2.721 1 98.56 196 GLU B CA 1
ATOM 4098 C C . GLU B 1 196 ? -2.412 21.766 2.811 1 98.56 196 GLU B C 1
ATOM 4100 O O . GLU B 1 196 ? -1.791 21.016 2.059 1 98.56 196 GLU B O 1
ATOM 4105 N N . ALA B 1 197 ? -1.848 22.531 3.684 1 98.69 197 ALA B N 1
ATOM 4106 C CA . ALA B 1 197 ? -0.394 22.531 3.83 1 98.69 197 ALA B CA 1
ATOM 4107 C C . ALA B 1 197 ? 0.121 21.172 4.258 1 98.69 197 ALA B C 1
ATOM 4109 O O . ALA B 1 197 ? 1.077 20.641 3.676 1 98.69 197 ALA B O 1
ATOM 4110 N N . ILE B 1 198 ? -0.454 20.578 5.223 1 98.56 198 ILE B N 1
ATOM 4111 C CA . ILE B 1 198 ? -0.043 19.266 5.711 1 98.56 198 ILE B CA 1
ATOM 4112 C C . ILE B 1 198 ? -0.27 18.219 4.629 1 98.56 198 ILE B C 1
ATOM 4114 O O . ILE B 1 198 ? 0.609 17.391 4.359 1 98.56 198 ILE B O 1
ATOM 4118 N N . ASN B 1 199 ? -1.456 18.266 4.039 1 98.38 199 ASN B N 1
ATOM 4119 C CA . ASN B 1 199 ? -1.773 17.328 2.965 1 98.38 199 ASN B CA 1
ATOM 4120 C C . ASN B 1 199 ? -0.743 17.391 1.84 1 98.38 199 ASN B C 1
ATOM 4122 O O . ASN B 1 199 ? -0.304 16.359 1.33 1 98.38 199 ASN B O 1
ATOM 4126 N N . ASN B 1 200 ? -0.422 18.609 1.446 1 98.25 200 ASN B N 1
ATOM 4127 C CA . ASN B 1 200 ? 0.549 18.797 0.373 1 98.25 200 ASN B CA 1
ATOM 4128 C C . ASN B 1 200 ? 1.899 18.172 0.725 1 98.25 200 ASN B C 1
ATOM 4130 O O . ASN B 1 200 ? 2.561 17.594 -0.133 1 98.25 200 ASN B O 1
ATOM 4134 N N . LEU B 1 201 ? 2.305 18.359 1.937 1 98.25 201 LEU B N 1
ATOM 4135 C CA . LEU B 1 201 ? 3.574 17.781 2.377 1 98.25 201 LEU B CA 1
ATOM 4136 C C . LEU B 1 201 ? 3.523 16.266 2.354 1 98.25 201 LEU B C 1
ATOM 4138 O O . LEU B 1 201 ? 4.461 15.609 1.883 1 98.25 201 LEU B O 1
ATOM 4142 N N . VAL B 1 202 ? 2.477 15.672 2.828 1 98.19 202 VAL B N 1
ATOM 4143 C CA . VAL B 1 202 ? 2.295 14.227 2.834 1 98.19 202 VAL B CA 1
ATOM 4144 C C . VAL B 1 202 ? 2.293 13.703 1.4 1 98.19 202 VAL B C 1
ATOM 4146 O O . VAL B 1 202 ? 2.961 12.711 1.095 1 98.19 202 VAL B O 1
ATOM 4149 N N . ILE B 1 203 ? 1.588 14.375 0.552 1 98 203 ILE B N 1
ATOM 4150 C CA . ILE B 1 203 ? 1.512 14 -0.856 1 98 203 ILE B CA 1
ATOM 4151 C C . ILE B 1 203 ? 2.902 14.07 -1.483 1 98 203 ILE B C 1
ATOM 4153 O O . ILE B 1 203 ? 3.293 13.18 -2.242 1 98 203 ILE B O 1
ATOM 4157 N N . LEU B 1 204 ? 3.602 15.125 -1.173 1 98.19 204 LEU B N 1
ATOM 4158 C CA . LEU B 1 204 ? 4.953 15.297 -1.695 1 98.19 204 LEU B CA 1
ATOM 4159 C C . LEU B 1 204 ? 5.824 14.094 -1.354 1 98.19 204 LEU B C 1
ATOM 4161 O O . LEU B 1 204 ? 6.547 13.578 -2.215 1 98.19 204 LEU B O 1
ATOM 4165 N N . LEU B 1 205 ? 5.812 13.633 -0.155 1 98.31 205 LEU B N 1
ATOM 4166 C CA . LEU B 1 205 ? 6.605 12.484 0.285 1 98.31 205 LEU B CA 1
ATOM 4167 C C . LEU B 1 205 ? 6.223 11.234 -0.49 1 98.31 205 LEU B C 1
ATOM 4169 O O . LEU B 1 205 ? 7.094 10.516 -0.995 1 98.31 205 LEU B O 1
ATOM 4173 N N . HIS B 1 206 ? 4.969 10.992 -0.578 1 98 206 HIS B N 1
ATOM 4174 C CA . HIS B 1 206 ? 4.492 9.797 -1.273 1 98 206 HIS B CA 1
ATOM 4175 C C . HIS B 1 206 ? 4.805 9.867 -2.764 1 98 206 HIS B C 1
ATOM 4177 O O . HIS B 1 206 ? 5.164 8.859 -3.375 1 98 206 HIS B O 1
ATOM 4183 N N . GLN B 1 207 ? 4.645 11.039 -3.352 1 97.94 207 GLN B N 1
ATOM 4184 C CA . GLN B 1 207 ? 4.961 11.219 -4.766 1 97.94 207 GLN B CA 1
ATOM 4185 C C . GLN B 1 207 ? 6.453 11.023 -5.023 1 97.94 207 GLN B C 1
ATOM 4187 O O . GLN B 1 207 ? 6.848 10.484 -6.059 1 97.94 207 GLN B O 1
ATOM 4192 N N . THR B 1 208 ? 7.215 11.539 -4.133 1 98 208 THR B N 1
ATOM 4193 C CA . THR B 1 208 ? 8.656 11.352 -4.246 1 98 208 THR B CA 1
ATOM 4194 C C . THR B 1 208 ? 9.016 9.867 -4.184 1 98 208 THR B C 1
ATOM 4196 O O . THR B 1 208 ? 9.828 9.391 -4.977 1 98 208 THR B O 1
ATOM 4199 N N . ARG B 1 209 ? 8.461 9.133 -3.285 1 97.19 209 ARG B N 1
ATOM 4200 C CA . ARG B 1 209 ? 8.641 7.684 -3.197 1 97.19 209 ARG B CA 1
ATOM 4201 C C . ARG B 1 209 ? 8.281 7.004 -4.516 1 97.19 209 ARG B C 1
ATOM 4203 O O . ARG B 1 209 ? 9.031 6.16 -5.008 1 97.19 209 ARG B O 1
ATOM 4210 N N . GLU B 1 210 ? 7.125 7.391 -5.047 1 96.88 210 GLU B N 1
ATOM 4211 C CA . GLU B 1 210 ? 6.645 6.809 -6.297 1 96.88 210 GLU B CA 1
ATOM 4212 C C . GLU B 1 210 ? 7.602 7.109 -7.445 1 96.88 210 GLU B C 1
ATOM 4214 O O . GLU B 1 210 ? 7.793 6.273 -8.336 1 96.88 210 GLU B O 1
ATOM 4219 N N . ALA B 1 211 ? 8.133 8.25 -7.418 1 97.44 211 ALA B N 1
ATOM 4220 C CA . ALA B 1 211 ? 9.07 8.641 -8.469 1 97.44 211 ALA B CA 1
ATOM 4221 C C . ALA B 1 211 ? 10.328 7.766 -8.43 1 97.44 211 ALA B C 1
ATOM 4223 O O . ALA B 1 211 ? 10.891 7.434 -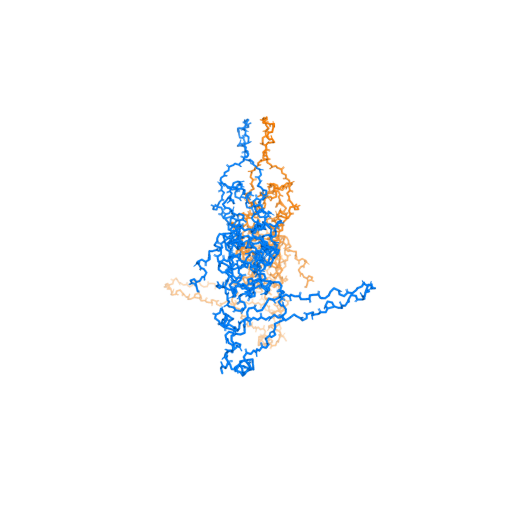9.477 1 97.44 211 ALA B O 1
ATOM 4224 N N . PHE B 1 212 ? 10.781 7.402 -7.277 1 97.38 212 PHE B N 1
ATOM 4225 C CA . PHE B 1 212 ? 11.953 6.551 -7.148 1 97.38 212 PHE B CA 1
ATOM 4226 C C . PHE B 1 212 ? 11.656 5.137 -7.633 1 97.38 212 PHE B C 1
ATOM 4228 O O . PHE B 1 212 ? 12.453 4.539 -8.352 1 97.38 212 PHE B O 1
ATOM 4235 N N . ILE B 1 213 ? 10.539 4.562 -7.238 1 95.25 213 ILE B N 1
ATOM 4236 C CA . ILE B 1 213 ? 10.227 3.184 -7.594 1 95.25 213 ILE B CA 1
ATOM 4237 C C . ILE B 1 213 ? 9.992 3.084 -9.102 1 95.25 213 ILE B C 1
ATOM 4239 O O . ILE B 1 213 ? 10.305 2.062 -9.719 1 95.25 213 ILE B O 1
ATOM 4243 N N . SER B 1 214 ? 9.453 4.113 -9.75 1 94.94 214 SER B N 1
ATOM 4244 C CA . SER B 1 214 ? 9.219 4.125 -11.188 1 94.94 214 SER B CA 1
ATOM 4245 C C . SER B 1 214 ? 10.492 4.453 -11.953 1 94.94 214 SER B C 1
ATOM 4247 O O . SER B 1 214 ? 10.516 4.398 -13.188 1 94.94 214 SER B O 1
ATOM 4249 N N . ARG B 1 215 ? 11.453 4.883 -11.273 1 93.5 215 ARG B N 1
ATOM 4250 C CA . ARG B 1 215 ? 12.766 5.203 -11.805 1 93.5 215 ARG B CA 1
ATOM 4251 C C . ARG B 1 215 ? 12.734 6.5 -12.609 1 93.5 215 ARG B C 1
ATOM 4253 O O . ARG B 1 215 ? 13.57 6.715 -13.492 1 93.5 215 ARG B O 1
ATOM 4260 N N . SER B 1 216 ? 11.742 7.316 -12.367 1 95.31 216 SER B N 1
ATOM 4261 C CA . SER B 1 216 ? 11.727 8.656 -12.945 1 95.31 216 SER B CA 1
ATOM 4262 C C . SER B 1 216 ? 12.617 9.609 -12.148 1 95.31 216 SER B C 1
ATOM 4264 O O . SER B 1 216 ? 12.945 10.695 -12.617 1 95.31 216 SER B O 1
ATOM 4266 N N . ARG B 1 217 ? 13.016 9.172 -10.945 1 94.62 217 ARG B N 1
ATOM 4267 C CA . ARG B 1 217 ? 13.984 9.867 -10.102 1 94.62 217 ARG B CA 1
ATOM 4268 C C . ARG B 1 217 ? 15.125 8.938 -9.703 1 94.62 217 ARG B C 1
ATOM 4270 O O . ARG B 1 217 ? 14.953 7.723 -9.625 1 94.62 217 ARG B O 1
ATOM 4277 N N . GLY B 1 218 ? 16.234 9.531 -9.461 1 93.5 218 GLY B N 1
ATOM 4278 C CA . GLY B 1 218 ? 17.438 8.758 -9.234 1 93.5 218 GLY B CA 1
ATOM 4279 C C . GLY B 1 218 ? 18.312 8.633 -10.469 1 93.5 218 GLY B C 1
ATOM 4280 O O . GLY B 1 218 ? 17.812 8.531 -11.586 1 93.5 218 GLY B O 1
ATOM 4281 N N . CYS B 1 219 ? 19.562 8.547 -10.352 1 94.31 219 CYS B N 1
ATOM 4282 C CA . CYS B 1 219 ? 20.469 8.594 -11.5 1 94.31 219 CYS B CA 1
ATOM 4283 C C . CYS B 1 219 ? 20.797 7.195 -12 1 94.31 219 CYS B C 1
ATOM 4285 O O . CYS B 1 219 ? 21.203 7.02 -13.156 1 94.31 219 CYS B O 1
ATOM 4287 N N . ASN B 1 220 ? 20.703 6.164 -11.242 1 94.75 220 ASN B N 1
ATOM 4288 C CA . ASN B 1 220 ? 20.875 4.766 -11.617 1 94.75 220 ASN B CA 1
ATOM 4289 C C . ASN B 1 220 ? 20.031 3.844 -10.742 1 94.75 220 ASN B C 1
ATOM 4291 O O . ASN B 1 220 ? 19.266 4.312 -9.891 1 94.75 220 ASN B O 1
ATOM 4295 N N . PHE B 1 221 ? 20.172 2.615 -10.969 1 96.25 221 PHE B N 1
ATOM 4296 C CA . PHE B 1 221 ? 19.359 1.623 -10.273 1 96.25 221 PHE B CA 1
ATOM 4297 C C . PHE B 1 221 ? 19.625 1.665 -8.773 1 96.25 221 PHE B C 1
ATOM 4299 O O . PHE B 1 221 ? 18.672 1.663 -7.973 1 96.25 221 PHE B O 1
ATOM 4306 N N . GLU B 1 222 ? 20.844 1.72 -8.336 1 96.12 222 GLU B N 1
ATOM 4307 C CA . GLU B 1 222 ? 21.219 1.729 -6.922 1 96.12 222 GLU B CA 1
ATOM 4308 C C . GLU B 1 222 ? 20.734 2.996 -6.23 1 96.12 222 GLU B C 1
ATOM 4310 O O . GLU B 1 222 ? 20.25 2.943 -5.094 1 96.12 222 GLU B O 1
ATOM 4315 N N . CYS B 1 223 ? 20.859 4.066 -6.953 1 96.69 223 CYS B N 1
ATOM 4316 C CA . CYS B 1 223 ? 20.422 5.336 -6.391 1 96.69 223 CYS B CA 1
ATOM 4317 C C . CYS B 1 223 ? 18.922 5.32 -6.121 1 96.69 223 CYS B C 1
ATOM 4319 O O . CYS B 1 223 ? 18.484 5.645 -5.016 1 96.69 223 CYS B O 1
ATOM 4321 N N . SER B 1 224 ? 18.109 4.926 -7.145 1 97.44 224 SER B N 1
ATOM 4322 C CA . SER B 1 224 ? 16.672 4.848 -6.988 1 97.44 224 SER B CA 1
ATOM 4323 C C . SER B 1 224 ? 16.281 3.869 -5.879 1 97.44 224 SER B C 1
ATOM 4325 O O . SER B 1 224 ? 15.422 4.164 -5.055 1 97.44 224 SER B O 1
ATOM 4327 N N . SER B 1 225 ? 16.953 2.756 -5.875 1 97.69 225 SER B N 1
ATOM 4328 C CA . SER B 1 225 ? 16.688 1.732 -4.871 1 97.69 225 SER B CA 1
ATOM 4329 C C . SER B 1 225 ? 16.969 2.246 -3.463 1 97.69 225 SER B C 1
ATOM 4331 O O . SER B 1 225 ? 16.125 2.139 -2.57 1 97.69 225 SER B O 1
ATOM 4333 N N . MET B 1 226 ? 18.141 2.842 -3.289 1 97.69 226 MET B N 1
ATOM 4334 C CA . MET B 1 226 ? 18.609 3.312 -1.989 1 97.69 226 MET B CA 1
ATOM 4335 C C . MET B 1 226 ? 17.688 4.398 -1.44 1 97.69 226 MET B C 1
ATOM 4337 O O . MET B 1 226 ? 17.266 4.336 -0.285 1 97.69 226 MET B O 1
ATOM 4341 N N . MET B 1 227 ? 17.359 5.309 -2.312 1 98.19 227 MET B N 1
ATOM 4342 C CA . MET B 1 227 ? 16.594 6.465 -1.859 1 98.19 227 MET B CA 1
ATOM 4343 C C . MET B 1 227 ? 15.133 6.082 -1.606 1 98.19 227 MET B C 1
ATOM 4345 O O . MET B 1 227 ? 14.516 6.578 -0.664 1 98.19 227 MET B O 1
ATOM 4349 N N . TYR B 1 228 ? 14.594 5.238 -2.445 1 98.25 228 TYR B N 1
ATOM 4350 C CA . TYR B 1 228 ? 13.258 4.715 -2.182 1 98.25 228 TYR B CA 1
ATOM 4351 C C . TYR B 1 228 ? 13.203 4.02 -0.826 1 98.25 228 TYR B C 1
ATOM 4353 O O . TYR B 1 228 ? 12.305 4.285 -0.023 1 98.25 228 TYR B O 1
ATOM 4361 N N . GLY B 1 229 ? 14.102 3.16 -0.654 1 98.19 229 GLY B N 1
ATOM 4362 C CA . GLY B 1 229 ? 14.125 2.414 0.594 1 98.19 229 GLY B CA 1
ATOM 4363 C C . GLY B 1 229 ? 14.312 3.297 1.813 1 98.19 229 GLY B C 1
ATOM 4364 O O . GLY B 1 229 ? 13.562 3.182 2.789 1 98.19 229 GLY B O 1
ATOM 4365 N N . ALA B 1 230 ? 15.258 4.152 1.776 1 98.25 230 ALA B N 1
ATOM 4366 C CA . ALA B 1 230 ? 15.562 5.035 2.9 1 98.25 230 ALA B CA 1
ATOM 4367 C C . ALA B 1 230 ? 14.367 5.926 3.232 1 98.25 230 ALA B C 1
ATOM 4369 O O . ALA B 1 230 ? 14 6.07 4.402 1 98.25 230 ALA B O 1
ATOM 4370 N N . LEU B 1 231 ? 13.828 6.504 2.168 1 98.38 231 LEU B N 1
ATOM 4371 C CA . LEU B 1 231 ? 12.672 7.371 2.385 1 98.38 231 LEU B CA 1
ATOM 4372 C C . LEU B 1 231 ? 11.523 6.598 3.012 1 98.38 231 LEU B C 1
ATOM 4374 O O . LEU B 1 231 ? 10.875 7.082 3.945 1 98.38 231 LEU B O 1
ATOM 4378 N N . THR B 1 232 ? 11.289 5.43 2.51 1 98.06 232 THR B N 1
ATOM 4379 C CA . THR B 1 232 ? 10.203 4.594 3.014 1 98.06 232 THR B CA 1
ATOM 4380 C C . THR B 1 232 ? 10.43 4.246 4.484 1 98.06 232 THR B C 1
ATOM 4382 O O . THR B 1 232 ? 9.5 4.328 5.293 1 98.06 232 THR B O 1
ATOM 4385 N N . ILE B 1 233 ? 11.602 3.885 4.832 1 97.75 233 ILE B N 1
ATOM 4386 C CA . ILE B 1 233 ? 11.93 3.523 6.203 1 97.75 233 ILE B CA 1
ATOM 4387 C C . ILE B 1 233 ? 11.727 4.73 7.117 1 97.75 233 ILE B C 1
ATOM 4389 O O . ILE B 1 233 ? 11.133 4.609 8.195 1 97.75 233 ILE B O 1
ATOM 4393 N N . GLN B 1 234 ? 12.172 5.895 6.715 1 97.88 234 GLN B N 1
ATOM 4394 C CA . GLN B 1 234 ? 12.008 7.117 7.496 1 97.88 234 GLN B CA 1
ATOM 4395 C C . GLN B 1 234 ? 10.531 7.469 7.668 1 97.88 234 GLN B C 1
ATOM 4397 O O . GLN B 1 234 ? 10.102 7.824 8.766 1 97.88 234 GLN B O 1
ATOM 4402 N N . MET B 1 235 ? 9.805 7.348 6.598 1 97.69 235 MET B N 1
ATOM 4403 C CA . MET B 1 235 ? 8.367 7.629 6.652 1 97.69 235 MET B CA 1
ATOM 4404 C C . MET B 1 235 ? 7.656 6.66 7.586 1 97.69 235 MET B C 1
ATOM 4406 O O . MET B 1 235 ? 6.75 7.051 8.32 1 97.69 235 MET B O 1
ATOM 4410 N N . GLN B 1 236 ? 8.047 5.43 7.496 1 96 236 GLN B N 1
ATOM 4411 C CA . GLN B 1 236 ? 7.453 4.43 8.375 1 96 236 GLN B CA 1
ATOM 4412 C C . GLN B 1 236 ? 7.734 4.742 9.844 1 96 236 GLN B C 1
ATOM 4414 O O . GLN B 1 236 ? 6.828 4.699 10.68 1 96 236 GLN B O 1
ATOM 4419 N N . SER B 1 237 ? 8.898 5.055 10.172 1 95.06 237 SER B N 1
ATOM 4420 C CA . SER B 1 237 ? 9.312 5.348 11.539 1 95.06 237 SER B CA 1
ATOM 4421 C C . SER B 1 237 ? 8.625 6.605 12.062 1 95.06 237 SER B C 1
ATOM 4423 O O . SER B 1 237 ? 8.492 6.785 13.273 1 95.06 237 SER B O 1
ATOM 4425 N N . SER B 1 238 ? 8.164 7.461 11.172 1 96 238 SER B N 1
ATOM 4426 C CA . SER B 1 238 ? 7.547 8.727 11.547 1 96 238 SER B CA 1
ATOM 4427 C C . SER B 1 238 ? 6.031 8.672 11.398 1 96 238 SER B C 1
ATOM 4429 O O . SER B 1 238 ? 5.359 9.703 11.414 1 96 238 SER B O 1
ATOM 4431 N N . ASP B 1 239 ? 5.469 7.469 11.102 1 95.44 239 ASP B N 1
ATOM 4432 C CA . ASP B 1 239 ? 4.035 7.227 10.977 1 95.44 239 ASP B CA 1
ATOM 4433 C C . ASP B 1 239 ? 3.439 8.055 9.836 1 95.44 239 ASP B C 1
ATOM 4435 O O . ASP B 1 239 ? 2.355 8.625 9.977 1 95.44 239 ASP B O 1
ATOM 4439 N N . LEU B 1 240 ? 4.215 8.156 8.773 1 97.12 240 LEU B N 1
ATOM 4440 C CA . LEU B 1 240 ? 3.777 8.938 7.625 1 97.12 240 LEU B CA 1
ATOM 4441 C C . LEU B 1 240 ? 3.492 8.039 6.43 1 97.12 240 LEU B C 1
ATOM 4443 O O . LEU B 1 240 ? 2.988 8.5 5.402 1 97.12 240 LEU B O 1
ATOM 4447 N N . LEU B 1 241 ? 3.832 6.742 6.586 1 96 241 LEU B N 1
ATOM 4448 C CA . LEU B 1 241 ? 3.738 5.812 5.465 1 96 241 LEU B CA 1
ATOM 4449 C C . LEU B 1 241 ? 2.371 5.141 5.43 1 96 241 LEU B C 1
ATOM 4451 O O . LEU B 1 241 ? 1.606 5.328 4.48 1 96 241 LEU B O 1
ATOM 4455 N N . SER B 1 242 ? 2.057 4.316 6.41 1 92.56 242 SER B N 1
ATOM 4456 C CA . SER B 1 242 ? 0.792 3.596 6.508 1 92.56 242 SER B CA 1
ATOM 4457 C C . SER B 1 242 ? 0.339 3.467 7.961 1 92.56 242 SER B C 1
ATOM 4459 O O . SER B 1 242 ? 1.095 2.998 8.812 1 92.56 242 SER B O 1
ATOM 4461 N N . PRO B 1 243 ? -0.862 3.992 8.25 1 94.25 243 PRO B N 1
ATOM 4462 C CA . PRO B 1 243 ? -1.778 4.656 7.32 1 94.25 243 PRO B CA 1
ATOM 4463 C C . PRO B 1 243 ? -1.328 6.066 6.953 1 94.25 243 PRO B C 1
ATOM 4465 O O . PRO B 1 243 ? -0.695 6.746 7.766 1 94.25 243 PRO B O 1
ATOM 4468 N N . LYS B 1 244 ? -1.594 6.391 5.715 1 95.88 244 LYS B N 1
ATOM 4469 C CA . LYS B 1 244 ? -1.359 7.762 5.277 1 95.88 244 LYS B CA 1
ATOM 4470 C C . LYS B 1 244 ? -2.172 8.75 6.109 1 95.88 244 LYS B C 1
ATOM 4472 O O . LYS B 1 244 ? -3.371 8.555 6.316 1 95.88 244 LYS B O 1
ATOM 4477 N N . PRO B 1 245 ? -1.53 9.758 6.633 1 96.75 245 PRO B N 1
ATOM 4478 C CA . PRO B 1 245 ? -2.303 10.758 7.383 1 96.75 245 PRO B CA 1
ATOM 4479 C C . PRO B 1 245 ? -3.422 11.383 6.551 1 96.75 245 PRO B C 1
ATOM 4481 O O . PRO B 1 245 ? -3.242 11.633 5.359 1 96.75 245 PRO B O 1
ATOM 4484 N N . GLU B 1 246 ? -4.543 11.602 7.285 1 97.06 246 GLU B N 1
ATOM 4485 C CA . GLU B 1 246 ? -5.699 12.172 6.605 1 97.06 246 GLU B CA 1
ATOM 4486 C C . GLU B 1 246 ? -6.25 13.375 7.371 1 97.06 246 GLU B C 1
ATOM 4488 O O . GLU B 1 246 ? -6.09 13.469 8.586 1 97.06 246 GLU B O 1
ATOM 4493 N N . ALA B 1 247 ? -6.891 14.258 6.594 1 96.94 247 ALA B N 1
ATOM 4494 C CA . ALA B 1 247 ? -7.555 15.398 7.219 1 96.94 247 ALA B CA 1
ATOM 4495 C C . ALA B 1 247 ? -8.57 14.945 8.266 1 96.94 247 ALA B C 1
ATOM 4497 O O . ALA B 1 247 ? -9.227 13.914 8.094 1 96.94 247 ALA B O 1
ATOM 4498 N N . PRO B 1 248 ? -8.734 15.695 9.477 1 97.56 248 PRO B N 1
ATOM 4499 C CA . PRO B 1 248 ? -8.203 17.031 9.719 1 97.56 248 PRO B CA 1
ATOM 4500 C C . PRO B 1 248 ? -6.832 17.016 10.391 1 97.56 248 PRO B C 1
ATOM 4502 O O . PRO B 1 248 ? -6.418 18.016 10.984 1 97.56 248 PRO B O 1
ATOM 4505 N N . PHE B 1 249 ? -6.109 15.805 10.359 1 97.88 249 PHE B N 1
ATOM 4506 C CA . PHE B 1 249 ? -4.73 15.602 10.797 1 97.88 249 PHE B CA 1
ATOM 4507 C C . PHE B 1 249 ? -4.602 15.82 12.297 1 97.88 249 PHE B C 1
ATOM 4509 O O . PHE B 1 249 ? -3.828 16.672 12.742 1 97.88 249 PHE B O 1
ATOM 4516 N N . PRO B 1 250 ? -5.316 14.945 13.039 1 96.94 250 PRO B N 1
ATOM 4517 C CA . PRO B 1 250 ? -5.219 15.047 14.492 1 96.94 250 PRO B CA 1
ATOM 4518 C C . PRO B 1 250 ? -3.814 14.742 15.016 1 96.94 250 PRO B C 1
ATOM 4520 O O . PRO B 1 250 ? -3.15 13.828 14.508 1 96.94 250 PRO B O 1
ATOM 4523 N N . ASN B 1 251 ? -3.361 15.555 15.984 1 96.25 251 ASN B N 1
ATOM 4524 C CA . ASN B 1 251 ? -2.088 15.367 16.672 1 96.25 251 ASN B CA 1
ATOM 4525 C C . ASN B 1 251 ? -0.908 15.547 15.719 1 96.25 251 ASN B C 1
ATOM 4527 O O . ASN B 1 251 ? 0.109 14.859 15.852 1 96.25 251 ASN B O 1
ATOM 4531 N N . LEU B 1 252 ? -1.141 16.328 14.703 1 97.19 252 LEU B N 1
ATOM 4532 C CA . LEU B 1 252 ? -0.103 16.625 13.719 1 97.19 252 LEU B CA 1
ATOM 4533 C C . LEU B 1 252 ? -0.036 18.109 13.438 1 97.19 252 LEU B C 1
ATOM 4535 O O . LEU B 1 252 ? -1.06 18.75 13.172 1 97.19 252 LEU B O 1
ATOM 4539 N N . ASN B 1 253 ? 1.07 18.719 13.578 1 96.94 253 ASN B N 1
ATOM 4540 C CA . ASN B 1 253 ? 1.207 20.125 13.18 1 96.94 253 ASN B CA 1
ATOM 4541 C C . ASN B 1 253 ? 2.256 20.297 12.086 1 96.94 253 ASN B C 1
ATOM 4543 O O . ASN B 1 253 ? 3.16 19.469 11.953 1 96.94 253 ASN B O 1
ATOM 4547 N N . TYR B 1 254 ? 2.146 21.328 11.352 1 98.5 254 TYR B N 1
ATOM 4548 C CA . TYR B 1 254 ? 2.906 21.516 10.125 1 98.5 254 TYR B CA 1
ATOM 4549 C C . TYR B 1 254 ? 4.383 21.75 10.43 1 98.5 254 TYR B C 1
ATOM 4551 O O . TYR B 1 254 ? 5.254 21.172 9.773 1 98.5 254 TYR B O 1
ATOM 4559 N N . LYS B 1 255 ? 4.668 22.547 11.359 1 98.25 255 LYS B N 1
ATOM 4560 C CA . LYS B 1 255 ? 6.047 22.906 11.656 1 98.25 255 LYS B CA 1
ATOM 4561 C C . LYS B 1 255 ? 6.859 21.688 12.07 1 98.25 255 LYS B C 1
ATOM 4563 O O . LYS B 1 255 ? 7.934 21.422 11.523 1 98.25 255 LYS B O 1
ATOM 4568 N N . TYR B 1 256 ? 6.355 20.953 12.992 1 96.38 256 TYR B N 1
ATOM 4569 C CA . TYR B 1 256 ? 7.086 19.797 13.477 1 96.38 256 TYR B CA 1
ATOM 4570 C C . TYR B 1 256 ? 7.203 18.734 12.398 1 96.38 256 TYR B C 1
ATOM 4572 O O . TYR B 1 256 ? 8.219 18.031 12.305 1 96.38 256 TYR B O 1
ATOM 4580 N N . LEU B 1 257 ? 6.137 18.547 11.656 1 97.81 257 LEU B N 1
ATOM 4581 C CA . LEU B 1 257 ? 6.184 17.625 10.523 1 97.81 257 LEU B CA 1
ATOM 4582 C C . LEU B 1 257 ? 7.316 17.984 9.57 1 97.81 257 LEU B C 1
ATOM 4584 O O . LEU B 1 257 ? 8.094 17.125 9.156 1 97.81 257 LEU B O 1
ATOM 4588 N N . THR B 1 258 ? 7.391 19.25 9.219 1 97.88 258 THR B N 1
ATOM 4589 C CA . THR B 1 258 ? 8.438 19.734 8.32 1 97.88 258 THR B CA 1
ATOM 4590 C C . THR B 1 258 ? 9.82 19.484 8.922 1 97.88 258 THR B C 1
ATOM 4592 O O . THR B 1 258 ? 10.719 19 8.234 1 97.88 258 THR B O 1
ATOM 4595 N N . GLN B 1 259 ? 9.945 19.797 10.125 1 96.75 259 GLN B N 1
ATOM 4596 C CA . GLN B 1 259 ? 11.219 19.594 10.805 1 96.75 259 GLN B CA 1
ATOM 4597 C C . GLN B 1 259 ? 11.602 18.125 10.844 1 96.75 259 GLN B C 1
ATOM 4599 O O . GLN B 1 259 ? 12.773 17.766 10.664 1 96.75 259 GLN B O 1
ATOM 4604 N N . ASN B 1 260 ? 10.641 17.328 11.164 1 97 260 ASN B N 1
ATOM 4605 C CA . ASN B 1 260 ? 10.867 15.891 11.148 1 97 260 ASN B CA 1
ATOM 4606 C C . ASN B 1 260 ? 11.375 15.414 9.797 1 97 260 ASN B C 1
ATOM 4608 O O . ASN B 1 260 ? 12.383 14.703 9.719 1 97 260 ASN B O 1
ATOM 4612 N N . VAL B 1 261 ? 10.734 15.82 8.703 1 97.69 261 VAL B N 1
ATOM 4613 C CA . VAL B 1 261 ? 11.078 15.422 7.348 1 97.69 261 VAL B CA 1
ATOM 4614 C C . VAL B 1 261 ? 12.492 15.906 7.012 1 97.69 261 VAL B C 1
ATOM 4616 O O . VAL B 1 261 ? 13.289 15.164 6.441 1 97.69 261 VAL B O 1
ATOM 4619 N N . LEU B 1 262 ? 12.773 17.094 7.418 1 96.31 262 LEU B N 1
ATOM 4620 C CA . LEU B 1 262 ? 14.086 17.672 7.141 1 96.31 262 LEU B CA 1
ATOM 4621 C C . LEU B 1 262 ? 15.172 16.969 7.953 1 96.31 262 LEU B C 1
ATOM 4623 O O . LEU B 1 262 ? 16.359 17.078 7.637 1 96.31 262 LEU B O 1
ATOM 4627 N N . SER B 1 263 ? 14.781 16.266 8.953 1 96.06 263 SER B N 1
ATOM 4628 C CA . SER B 1 263 ? 15.734 15.555 9.812 1 96.06 263 SER B CA 1
ATOM 4629 C C . SER B 1 263 ? 15.891 14.102 9.375 1 96.06 263 SER B C 1
ATOM 4631 O O . SER B 1 263 ? 16.609 13.336 10.023 1 96.06 263 SER B O 1
ATOM 4633 N N . PHE B 1 264 ? 15.188 13.68 8.367 1 97.38 264 PHE B N 1
ATOM 4634 C CA . PHE B 1 264 ? 15.359 12.328 7.852 1 97.38 264 PHE B CA 1
ATOM 4635 C C . PHE B 1 264 ? 16.828 12.016 7.602 1 97.38 264 PHE B C 1
ATOM 4637 O O . PHE B 1 264 ? 17.562 12.867 7.098 1 97.38 264 PHE B O 1
ATOM 4644 N N . THR B 1 265 ? 17.219 10.852 7.926 1 96.56 265 THR B N 1
ATOM 4645 C CA . THR B 1 265 ? 18.594 10.398 7.676 1 96.56 265 THR B CA 1
ATOM 4646 C C . THR B 1 265 ? 18.766 10.008 6.211 1 96.56 265 THR B C 1
ATOM 4648 O O . THR B 1 265 ? 18.094 9.109 5.715 1 96.56 265 THR B O 1
ATOM 4651 N N . SER B 1 266 ? 19.656 10.742 5.562 1 96.38 266 SER B N 1
ATOM 4652 C CA . SER B 1 266 ? 20.031 10.352 4.207 1 96.38 266 SER B CA 1
ATOM 4653 C C . SER B 1 266 ? 21.047 9.219 4.219 1 96.38 266 SER B C 1
ATOM 4655 O O . SER B 1 266 ? 22 9.242 5.008 1 96.38 266 SER B O 1
ATOM 4657 N N . PRO B 1 267 ? 20.844 8.258 3.344 1 96 267 PRO B N 1
ATOM 4658 C CA . PRO B 1 267 ? 21.797 7.148 3.316 1 96 267 PRO B CA 1
ATOM 4659 C C . PRO B 1 267 ? 23.141 7.543 2.713 1 96 267 PRO B C 1
ATOM 4661 O O . PRO B 1 267 ? 23.203 8.406 1.831 1 96 267 PRO B O 1
ATOM 4664 N N . ARG B 1 268 ? 24.203 6.906 3.223 1 94.12 268 ARG B N 1
ATOM 4665 C CA . ARG B 1 268 ? 25.562 7.105 2.707 1 94.12 268 ARG B CA 1
ATOM 4666 C C . ARG B 1 268 ? 26.094 5.836 2.051 1 94.12 268 ARG B C 1
ATOM 4668 O O . ARG B 1 268 ? 26.125 4.777 2.68 1 94.12 268 ARG B O 1
ATOM 4675 N N . TRP B 1 269 ? 26.469 5.926 0.753 1 92.25 269 TRP B N 1
ATOM 4676 C CA . TRP B 1 269 ? 26.984 4.773 0.015 1 92.25 269 TRP B CA 1
ATOM 4677 C C . TRP B 1 269 ? 27.844 5.219 -1.166 1 92.25 269 TRP B C 1
ATOM 4679 O O . TRP B 1 269 ? 27.891 6.406 -1.485 1 92.25 269 TRP B O 1
ATOM 4689 N N . SER B 1 270 ? 28.578 4.27 -1.673 1 90.75 270 SER B N 1
ATOM 4690 C CA . SER B 1 270 ? 29.453 4.547 -2.812 1 90.75 270 SER B CA 1
ATOM 4691 C C . SER B 1 270 ? 29.281 3.5 -3.908 1 90.75 270 SER B C 1
ATOM 4693 O O . SER B 1 270 ? 28.781 2.4 -3.648 1 90.75 270 SER B O 1
ATOM 4695 N N . VAL B 1 271 ? 29.531 3.951 -5.141 1 83.69 271 VAL B N 1
ATOM 4696 C CA . VAL B 1 271 ? 29.578 3.023 -6.266 1 83.69 271 VAL B CA 1
ATOM 4697 C C . VAL B 1 271 ? 30.875 2.232 -6.238 1 83.69 271 VAL B C 1
ATOM 4699 O O . VAL B 1 271 ? 31.969 2.814 -6.148 1 83.69 271 VAL B O 1
ATOM 4702 N N . PRO B 1 272 ? 30.719 0.94 -6.219 1 80 272 PRO B N 1
ATOM 4703 C CA . PRO B 1 272 ? 31.969 0.167 -6.188 1 80 272 PRO B CA 1
ATOM 4704 C C . PRO B 1 272 ? 32.781 0.33 -7.461 1 80 272 PRO B C 1
ATOM 4706 O O . PRO B 1 272 ? 32.25 0.598 -8.531 1 80 272 PRO B O 1
ATOM 4709 N N . PRO B 1 273 ? 34.156 0.323 -7.238 1 69.19 273 PRO B N 1
ATOM 4710 C CA . PRO B 1 273 ? 35.031 0.413 -8.422 1 69.19 273 PRO B CA 1
ATOM 4711 C C . PRO B 1 273 ? 34.844 -0.765 -9.375 1 69.19 273 PRO B C 1
ATOM 4713 O O . PRO B 1 273 ? 34.406 -1.841 -8.953 1 69.19 273 PRO B O 1
ATOM 4716 N N . ILE B 1 274 ? 34.844 -0.507 -10.68 1 61.06 274 ILE B N 1
ATOM 4717 C CA . ILE B 1 274 ? 34.812 -1.585 -11.664 1 61.06 274 ILE B CA 1
ATOM 4718 C C . ILE B 1 274 ? 36 -2.525 -11.43 1 61.06 274 ILE B C 1
ATOM 4720 O O . ILE B 1 274 ? 37.062 -2.09 -11.031 1 61.06 274 ILE B O 1
ATOM 4724 N N . GLU B 1 275 ? 35.75 -3.795 -11.203 1 57.69 275 GLU B N 1
ATOM 4725 C CA . GLU B 1 275 ? 36.688 -4.84 -10.875 1 57.69 275 GLU B CA 1
ATOM 4726 C C . GLU B 1 275 ? 38.094 -4.516 -11.438 1 57.69 275 GLU B C 1
ATOM 4728 O O . GLU B 1 275 ? 39.094 -4.789 -10.805 1 57.69 275 GLU B O 1
ATOM 4733 N N . HIS B 1 276 ? 38.125 -4.344 -12.727 1 53 276 HIS B N 1
ATOM 4734 C CA . HIS B 1 276 ? 39.469 -4.449 -13.289 1 53 276 HIS B CA 1
ATOM 4735 C C . HIS B 1 276 ? 40.375 -3.338 -12.773 1 53 276 HIS B C 1
ATOM 4737 O O . HIS B 1 276 ? 41.594 -3.402 -12.93 1 53 276 HIS B O 1
ATOM 4743 N N . PHE B 1 277 ? 39.875 -2.246 -12.492 1 50.53 277 PHE B N 1
ATOM 4744 C CA . PHE B 1 277 ? 40.875 -1.256 -12.102 1 50.53 277 PHE B CA 1
ATOM 4745 C C . PHE B 1 277 ? 40.938 -1.127 -10.586 1 50.53 277 PHE B C 1
ATOM 4747 O O . PHE B 1 277 ? 40.156 -0.411 -9.984 1 50.53 277 PHE B O 1
ATOM 4754 N N . ARG B 1 278 ? 41.281 -2.193 -9.977 1 48 278 ARG B N 1
ATOM 4755 C CA . ARG B 1 278 ? 41.562 -2.232 -8.547 1 48 278 ARG B CA 1
ATOM 4756 C C . ARG B 1 278 ? 42.281 -0.96 -8.086 1 48 278 ARG B C 1
ATOM 4758 O O . ARG B 1 278 ? 42.812 -0.915 -6.988 1 48 278 ARG B O 1
ATOM 4765 N N . GLY B 1 279 ? 42.625 -0.165 -8.992 1 43.75 279 GLY B N 1
ATOM 4766 C CA . GLY B 1 279 ? 43.438 0.903 -8.422 1 43.75 279 GLY B CA 1
ATOM 4767 C C . GLY B 1 279 ? 42.688 1.705 -7.359 1 43.75 279 GLY B C 1
ATOM 4768 O O . GLY B 1 279 ? 41.5 1.524 -7.156 1 43.75 279 GLY B O 1
ATOM 4769 N N . TYR B 1 280 ? 43.438 2.512 -6.602 1 47.12 280 TYR B N 1
ATOM 4770 C CA . TYR B 1 280 ? 43.125 3.498 -5.566 1 47.12 280 TYR B CA 1
ATOM 4771 C C . TYR B 1 280 ? 41.875 4.305 -5.926 1 47.12 280 TYR B C 1
ATOM 4773 O O . TYR B 1 280 ? 41.969 5.34 -6.59 1 47.12 280 TYR B O 1
ATOM 4781 N N . ALA B 1 281 ? 40.906 3.582 -6.512 1 48.69 281 ALA B N 1
ATOM 4782 C CA . ALA B 1 281 ? 39.844 4.539 -6.84 1 48.69 281 ALA B CA 1
ATOM 4783 C C . ALA B 1 281 ? 39.281 5.18 -5.578 1 48.69 281 ALA B C 1
ATOM 4785 O O . ALA B 1 281 ? 39.031 4.492 -4.59 1 48.69 281 ALA B O 1
ATOM 4786 N N . THR B 1 282 ? 39.625 6.312 -5.262 1 51.97 282 THR B N 1
ATOM 4787 C CA . THR B 1 282 ? 39.031 7.16 -4.234 1 51.97 282 THR B CA 1
ATOM 4788 C C . THR B 1 282 ? 37.5 7.004 -4.219 1 51.97 282 THR B C 1
ATOM 4790 O O . THR B 1 282 ? 36.844 7.23 -5.23 1 51.97 282 THR B O 1
ATOM 4793 N N . THR B 1 283 ? 36.938 6.016 -3.447 1 60.06 283 THR B N 1
ATOM 4794 C CA . THR B 1 283 ? 35.5 5.824 -3.422 1 60.06 283 THR B CA 1
ATOM 4795 C C . THR B 1 283 ? 34.812 6.98 -2.705 1 60.06 283 THR B C 1
ATOM 4797 O O . THR B 1 283 ? 35.188 7.32 -1.577 1 60.06 283 THR B O 1
ATOM 4800 N N . TYR B 1 284 ? 34.312 7.887 -3.441 1 74.56 284 TYR B N 1
ATOM 4801 C CA . TYR B 1 284 ? 33.5 9 -2.916 1 74.56 284 TYR B CA 1
ATOM 4802 C C . TYR B 1 284 ? 32.062 8.586 -2.697 1 74.56 284 TYR B C 1
ATOM 4804 O O . TYR B 1 284 ? 31.562 7.66 -3.346 1 74.56 284 TYR B O 1
ATOM 4812 N N . THR B 1 285 ? 31.609 9.094 -1.529 1 86.12 285 THR B N 1
ATOM 4813 C CA . THR B 1 285 ? 30.172 8.953 -1.292 1 86.12 285 THR B CA 1
ATOM 4814 C C . THR B 1 285 ? 29.375 9.367 -2.523 1 86.12 285 THR B C 1
ATOM 4816 O O . THR B 1 285 ? 29.703 10.367 -3.172 1 86.12 285 THR B O 1
ATOM 4819 N N . HIS B 1 286 ? 28.5 8.539 -2.922 1 90 286 HIS B N 1
ATOM 4820 C CA . HIS B 1 286 ? 27.641 8.875 -4.043 1 90 286 HIS B CA 1
ATOM 4821 C C . HIS B 1 286 ? 26.891 10.18 -3.793 1 90 286 HIS B C 1
ATOM 4823 O O . HIS B 1 286 ? 26.25 10.344 -2.748 1 90 286 HIS B O 1
ATOM 4829 N N . GLU B 1 287 ? 27.109 11.094 -4.711 1 90.38 287 GLU B N 1
ATOM 4830 C CA . GLU B 1 287 ? 26.422 12.375 -4.609 1 90.38 287 GLU B CA 1
ATOM 4831 C C . GLU B 1 287 ? 25.766 12.75 -5.938 1 90.38 287 GLU B C 1
ATOM 4833 O O . GLU B 1 287 ? 26.406 12.703 -6.988 1 90.38 287 GLU B O 1
ATOM 4838 N N . CYS B 1 288 ? 24.469 12.867 -5.957 1 92.69 288 CYS B N 1
ATOM 4839 C CA . CYS B 1 288 ? 23.688 13.414 -7.055 1 92.69 288 CYS B CA 1
ATOM 4840 C C . CYS B 1 288 ? 22.562 14.305 -6.531 1 92.69 288 CYS B C 1
ATOM 4842 O O . CYS B 1 288 ? 22.484 14.578 -5.332 1 92.69 288 CYS B O 1
ATOM 4844 N N . SER B 1 289 ? 21.734 14.836 -7.383 1 91.5 289 SER B N 1
ATOM 4845 C CA . SER B 1 289 ? 20.688 15.766 -6.98 1 91.5 289 SER B CA 1
ATOM 4846 C C . SER B 1 289 ? 19.625 15.062 -6.133 1 91.5 289 SER B C 1
ATOM 4848 O O . SER B 1 289 ? 18.844 15.719 -5.449 1 91.5 289 SER B O 1
ATOM 4850 N N . ASN B 1 290 ? 19.656 13.734 -6.105 1 94.06 290 ASN B N 1
ATOM 4851 C CA . ASN B 1 290 ? 18.625 12.977 -5.41 1 94.06 290 ASN B CA 1
ATOM 4852 C C . ASN B 1 290 ? 19.188 12.227 -4.211 1 94.06 290 ASN B C 1
ATOM 4854 O O . ASN B 1 290 ? 18.469 11.492 -3.527 1 94.06 290 ASN B O 1
ATOM 4858 N N . SER B 1 291 ? 20.422 12.367 -3.908 1 91.56 291 SER B N 1
ATOM 4859 C CA . SER B 1 291 ? 21.109 11.461 -2.982 1 91.56 291 SER B CA 1
ATOM 4860 C C . SER B 1 291 ? 20.906 11.906 -1.536 1 91.56 291 SER B C 1
ATOM 4862 O O . SER B 1 291 ? 21.328 11.211 -0.608 1 91.56 291 SER B O 1
ATOM 4864 N N . SER B 1 292 ? 20.219 13.078 -1.328 1 94.25 292 SER B N 1
ATOM 4865 C CA . SER B 1 292 ? 20.031 13.594 0.023 1 94.25 292 SER B CA 1
ATOM 4866 C C . SER B 1 292 ? 18.625 14.133 0.224 1 94.25 292 SER B C 1
ATOM 4868 O O . SER B 1 292 ? 18.109 14.883 -0.61 1 94.25 292 SER B O 1
ATOM 4870 N N . PHE B 1 293 ? 18.062 13.805 1.425 1 96.31 293 PHE B N 1
ATOM 4871 C CA . PHE B 1 293 ? 16.719 14.281 1.729 1 96.31 293 PHE B CA 1
ATOM 4872 C C . PHE B 1 293 ? 16.719 15.781 2.01 1 96.31 293 PHE B C 1
ATOM 4874 O O . PHE B 1 293 ? 15.742 16.469 1.715 1 96.31 293 PHE B O 1
ATOM 4881 N N . THR B 1 294 ? 17.859 16.234 2.523 1 92.88 294 THR B N 1
ATOM 4882 C CA . THR B 1 294 ? 17.984 17.672 2.773 1 92.88 294 THR B CA 1
ATOM 4883 C C . THR B 1 294 ? 17.875 18.453 1.472 1 92.88 294 THR B C 1
ATOM 4885 O O . THR B 1 294 ? 17.25 19.516 1.436 1 92.88 294 THR B O 1
ATOM 4888 N N . SER B 1 295 ? 18.453 17.906 0.44 1 92.88 295 SER B N 1
ATOM 4889 C CA . SER B 1 295 ? 18.391 18.562 -0.861 1 92.88 295 SER B CA 1
ATOM 4890 C C . SER B 1 295 ? 17.016 18.375 -1.508 1 92.88 295 SER B C 1
ATOM 4892 O O . SER B 1 295 ? 16.453 19.312 -2.066 1 92.88 295 SER B O 1
ATOM 4894 N N . LEU B 1 296 ? 16.438 17.25 -1.414 1 95.62 296 LEU B N 1
ATOM 4895 C CA . LEU B 1 296 ? 15.18 16.922 -2.051 1 95.62 296 LEU B CA 1
ATOM 4896 C C . LEU B 1 296 ? 14.039 17.75 -1.47 1 95.62 296 LEU B C 1
ATOM 4898 O O . LEU B 1 296 ? 13.109 18.125 -2.189 1 95.62 296 LEU B O 1
ATOM 4902 N N . PHE B 1 297 ? 14.141 18.031 -0.156 1 96.75 297 PHE B N 1
ATOM 4903 C CA . PHE B 1 297 ? 13.047 18.703 0.522 1 96.75 297 PHE B CA 1
ATOM 4904 C C . PHE B 1 297 ? 13.477 20.078 1.012 1 96.75 297 PHE B C 1
ATOM 4906 O O . 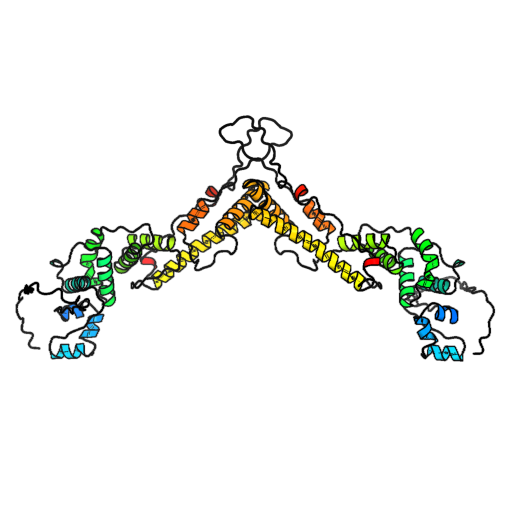PHE B 1 297 ? 12.93 20.609 1.982 1 96.75 297 PHE B O 1
ATOM 4913 N N . ALA B 1 298 ? 14.438 20.625 0.278 1 93.69 298 ALA B N 1
ATOM 4914 C CA . ALA B 1 298 ? 15.07 21.875 0.674 1 93.69 298 ALA B CA 1
ATOM 4915 C C . ALA B 1 298 ? 14.078 23.031 0.616 1 93.69 298 ALA B C 1
ATOM 4917 O O . ALA B 1 298 ? 14.227 24.031 1.34 1 93.69 298 ALA B O 1
ATOM 4918 N N . ASP B 1 299 ? 13.016 22.984 -0.144 1 94.69 299 ASP B N 1
ATOM 4919 C CA . ASP B 1 299 ? 12.086 24.078 -0.377 1 94.69 299 ASP B CA 1
ATOM 4920 C C . ASP B 1 299 ? 11.008 24.125 0.697 1 94.69 299 ASP B C 1
ATOM 4922 O O . ASP B 1 299 ? 10.195 25.062 0.736 1 94.69 299 ASP B O 1
ATOM 4926 N N . LEU B 1 300 ? 10.977 23.188 1.574 1 96.5 300 LEU B N 1
ATOM 4927 C CA . LEU B 1 300 ? 9.969 23.172 2.627 1 96.5 300 LEU B CA 1
ATOM 4928 C C . LEU B 1 300 ? 10.219 24.297 3.633 1 96.5 300 LEU B C 1
ATOM 4930 O O . LEU B 1 300 ? 11.352 24.5 4.066 1 96.5 300 LEU B O 1
ATOM 4934 N N . LYS B 1 301 ? 9.125 24.984 3.9 1 96 301 LYS B N 1
ATOM 4935 C CA . LYS B 1 301 ? 9.188 26.062 4.895 1 96 301 LYS B CA 1
ATOM 4936 C C . LYS B 1 301 ? 8.609 25.594 6.23 1 96 301 LYS B C 1
ATOM 4938 O O . LYS B 1 301 ? 7.645 24.828 6.266 1 96 301 LYS B O 1
ATOM 4943 N N . ASP B 1 302 ? 9.102 26.156 7.258 1 95.62 302 ASP B N 1
ATOM 4944 C CA . ASP B 1 302 ? 8.688 25.766 8.594 1 95.62 302 ASP B CA 1
ATOM 4945 C C . ASP B 1 302 ? 7.277 26.266 8.906 1 95.62 302 ASP B C 1
ATOM 4947 O O . ASP B 1 302 ? 6.562 25.672 9.711 1 95.62 302 ASP B O 1
ATOM 4951 N N . TYR B 1 303 ? 6.973 27.391 8.219 1 97.94 303 TYR B N 1
ATOM 4952 C CA . TYR B 1 303 ? 5.711 28.016 8.594 1 97.94 303 TYR B CA 1
ATOM 4953 C C . TYR B 1 303 ? 4.793 28.172 7.387 1 97.94 303 TYR B C 1
ATOM 4955 O O . TYR B 1 303 ? 5.258 28.438 6.277 1 97.94 303 TYR B O 1
ATOM 4963 N N . ILE B 1 304 ? 3.551 28 7.668 1 98.38 304 ILE B N 1
ATOM 4964 C CA . ILE B 1 304 ? 2.512 28.328 6.699 1 98.38 304 ILE B CA 1
ATOM 4965 C C . ILE B 1 304 ? 2.395 29.844 6.562 1 98.38 304 ILE B C 1
ATOM 4967 O O . ILE B 1 304 ? 2.482 30.562 7.555 1 98.38 304 ILE B O 1
ATOM 4971 N N . GLY B 1 305 ? 2.189 30.312 5.371 1 98.06 305 GLY B N 1
ATOM 4972 C CA . GLY B 1 305 ? 1.965 31.734 5.188 1 98.06 305 GLY B CA 1
ATOM 4973 C C . GLY B 1 305 ? 0.718 32.219 5.891 1 98.06 305 GLY B C 1
ATOM 4974 O O . GLY B 1 305 ? -0.33 31.594 5.844 1 98.06 305 GLY B O 1
ATOM 4975 N N . GLY B 1 306 ? 0.84 33.344 6.574 1 98.19 306 GLY B N 1
ATOM 4976 C CA . GLY B 1 306 ? -0.278 33.906 7.312 1 98.19 306 GLY B CA 1
ATOM 4977 C C . GLY B 1 306 ? -1.385 34.438 6.414 1 98.19 306 GLY B C 1
ATOM 4978 O O . GLY B 1 306 ? -1.166 34.656 5.223 1 98.19 306 GLY B O 1
ATOM 4979 N N . LEU B 1 307 ? -2.539 34.562 7.008 1 97.81 307 LEU B N 1
ATOM 4980 C CA . LEU B 1 307 ? -3.68 35.125 6.277 1 97.81 307 LEU B CA 1
ATOM 4981 C C . LEU B 1 307 ? -3.561 36.625 6.133 1 97.81 307 LEU B C 1
ATOM 4983 O O . LEU B 1 307 ? -3.082 37.312 7.043 1 97.81 307 LEU B O 1
ATOM 4987 N N . GLU B 1 308 ? -4.039 37.125 5.031 1 96.69 308 GLU B N 1
ATOM 4988 C CA . GLU B 1 308 ? -4.129 38.562 4.812 1 96.69 308 GLU B CA 1
ATOM 4989 C C . GLU B 1 308 ? -5.52 39.094 5.156 1 96.69 308 GLU B C 1
ATOM 4991 O O . GLU B 1 308 ? -6.523 38.594 4.637 1 96.69 308 GLU B O 1
ATOM 4996 N N . LEU B 1 309 ? -5.562 40.125 5.98 1 93.38 309 LEU B N 1
ATOM 4997 C CA . LEU B 1 309 ? -6.82 40.688 6.477 1 93.38 309 LEU B CA 1
ATOM 4998 C C . LEU B 1 309 ? -7.723 41.094 5.32 1 93.38 309 LEU B C 1
ATOM 5000 O O . LEU B 1 309 ? -8.922 40.812 5.336 1 93.38 309 LEU B O 1
ATOM 5004 N N . ASN B 1 310 ? -7.137 41.75 4.297 1 86.25 310 ASN B N 1
ATOM 5005 C CA . ASN B 1 310 ? -7.898 42.312 3.186 1 86.25 310 ASN B CA 1
ATOM 5006 C C . ASN B 1 310 ? -8.477 41.219 2.295 1 86.25 310 ASN B C 1
ATOM 5008 O O . ASN B 1 310 ? -9.391 41.469 1.511 1 86.25 310 ASN B O 1
ATOM 5012 N N . SER B 1 311 ? -7.918 40.062 2.436 1 80.94 311 SER B N 1
ATOM 5013 C CA . SER B 1 311 ? -8.359 38.969 1.576 1 80.94 311 SER B CA 1
ATOM 5014 C C . SER B 1 311 ? -9.539 38.219 2.188 1 80.94 311 SER B C 1
ATOM 5016 O O . SER B 1 311 ? -10.164 37.375 1.528 1 80.94 311 SER B O 1
ATOM 5018 N N . ILE B 1 312 ? -9.82 38.406 3.367 1 80.25 312 ILE B N 1
ATOM 5019 C CA . ILE B 1 312 ? -10.883 37.656 4.047 1 80.25 312 ILE B CA 1
ATOM 5020 C C . ILE B 1 312 ? -12.227 38.344 3.758 1 80.25 312 ILE B C 1
ATOM 5022 O O . ILE B 1 312 ? -13.25 37.656 3.639 1 80.25 312 ILE B O 1
ATOM 5026 N N . ASP B 1 313 ? -12.484 39.656 3.795 1 62.56 313 ASP B N 1
ATOM 5027 C CA . ASP B 1 313 ? -13.75 40.375 3.586 1 62.56 313 ASP B CA 1
ATOM 5028 C C . ASP B 1 313 ? -14.297 40.094 2.189 1 62.56 313 ASP B C 1
ATOM 5030 O O . ASP B 1 313 ? -15.5 40.25 1.95 1 62.56 313 ASP B O 1
ATOM 5034 N N . SER B 1 314 ? -13.445 39.75 1.138 1 44.06 314 SER B N 1
ATOM 5035 C CA . SER B 1 314 ? -14.008 39.625 -0.201 1 44.06 314 SER B CA 1
ATOM 5036 C C . SER B 1 314 ? -14.852 38.344 -0.325 1 44.06 314 SER B C 1
ATOM 5038 O O . SER B 1 314 ? -15.359 38.031 -1.405 1 44.06 314 SER B O 1
ATOM 5040 N N . PHE B 1 315 ? -14.883 37.5 0.631 1 35.38 315 PHE B N 1
ATOM 5041 C CA . PHE B 1 315 ? -15.883 36.438 0.439 1 35.38 315 PHE B CA 1
ATOM 5042 C C . PHE B 1 315 ? -17.172 36.781 1.18 1 35.38 315 PHE B C 1
ATOM 5044 O O . PHE B 1 315 ? -17.141 37.438 2.227 1 35.38 315 PHE B O 1
#

Sequence (630 aa):
MKVPLIPEALLEPVVAEEPAAEEPAAKPLDESCFYIQVSAKHLIFASSVFKRILTGGWKESITYLQKGSVEVTAESWDIEALLILLRAIHGKYYEIPRKLTLEMLAKVAVIADYYECNEALYIMKDIWINNLEENIPATYSRDLVLWLWVSWFFQLPSQFEATTSTVMSLSENVIHAWGLPISDKVIGLMNKRREEAINNLVILLHQTREAFISRSRGCNFECSSMMYGALTIQMQSSDLLSPKPEAPFPNLNYKYLTQNVLSFTSPRWSVPPIEHFRGYATTYTHECSNSSFTSLFADLKDYIGGLELNSIDSFMKVPLIPEALLEPVVAEEPAAEEPAAKPLDESCFYIQVSAKHLIFASSVFKRILTGGWKESITYLQKGSVEVTAESWDIEALLILLRAIHGKYYEIPRKLTLEMLAKVAVIADYYECNEALYIMKDIWINNLEENIPATYSRDLVLWLWVSWFFQLPSQFEATTSTVMSLSENVIHAWGLPISDKVIGLMNKRREEAINNLVILLHQTREAFISRSRGCNFECSSMMYGALTIQMQSSDLLSPKPEAPFPNLNYKYLTQNVLSFTSPRWSVPPIEHFRGYATTYTHECSNSSFTSLFADLKDYIGGLELNSIDSF

Secondary structure (DSSP, 8-state):
---------------------------------------HHHHHHH-HHHHHHHHSSSHHHHHHHHHS-------S--HHHHHHHHHHHTT-GGGS-S---HHHHHHHHHHHHHTT-GGGGHHHHHHHHHT--PPPPSSSSHHHHHHHHHHHHTT-HHHHHHHHHHHHHH-SS----TTS---HHHHHHHHHHHHHHHHHHHHHHHHHHHHHHTTSSSSSHHHHHHHHHHHHHHHHHTT-SSSPP-TT-TT--HHHHHHHHHTPPPP--BPPPPTT--S----PBP--TTS-HHHHTTT--SSPPPPPHHHHTT-/---------------------S-----------------HHHHHHH-HHHHHHHHSSSHHHHHHHHHS-------S--HHHHHHHHHHHTT-GGGS-S---HHHHHHHHHHHHHTT-GGGGHHHHHHHHHT--PPPPSSSSHHHHHHHHHHHHTT-HHHHHHHHHHHHHH-SS----TTS---HHHHHHHHHHHHHHHHHHHHHHHHHHHHHHTTSSSSSHHHHHHHHHHHHHHHHHTT-SSSPP-TT-TT--HHHHHHHHHTPPPP--BPPPPTT--S----PBP--TTS-HHHHTTT--SSPPPPPHHHHTT-

Organism: Penicillium expansum (NCBI:txid27334)

InterPro domains:
  IPR011333 SKP1/BTB/POZ domain superfamily [G3DSA:3.30.710.10] (29-165)
  IPR011333 SKP1/BTB/POZ domain superfamily [SSF54695] (37-124)

Radius of gyration: 48.52 Å; Cα contacts (8 Å, |Δi|>4): 793; chains: 2; bounding box: 84×145×124 Å

pLDDT: mean 86.88, std 21.33, range [16.28, 98.81]

Solvent-accessible surface area (backbone atoms only — not comparable to full-atom values): 36538 Å² total; per-residue (Å²): 118,88,74,75,85,74,77,89,73,80,86,67,79,79,75,78,83,72,88,90,80,76,82,62,73,75,62,64,85,63,82,69,82,80,86,79,91,77,61,64,65,46,40,38,72,49,11,64,49,45,27,42,48,52,65,61,70,38,74,49,12,51,41,24,66,72,67,74,54,67,86,80,88,83,79,96,66,60,63,70,35,49,50,46,52,55,32,34,52,66,66,40,58,88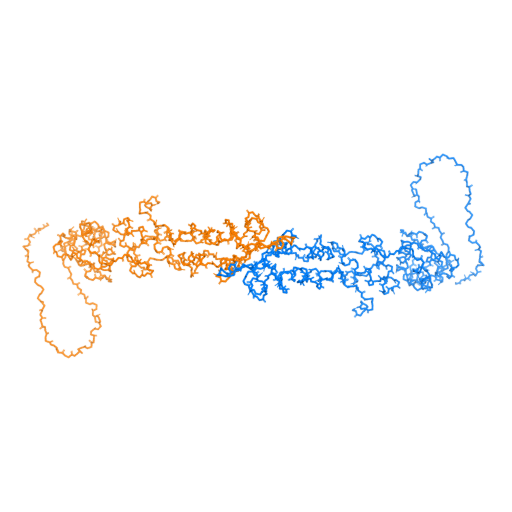,77,39,77,64,62,46,54,68,67,51,48,36,49,32,49,52,52,27,56,72,36,51,26,61,73,48,43,56,79,51,43,62,49,34,60,74,50,41,79,77,69,88,55,95,52,87,45,71,66,33,54,43,45,38,45,43,18,58,74,71,63,35,55,71,57,28,18,54,36,43,12,51,48,40,12,51,36,33,45,80,68,74,59,86,86,47,93,56,54,66,66,60,45,49,50,44,43,51,51,35,41,49,53,44,50,50,52,53,49,49,55,54,51,51,41,51,30,17,59,70,55,80,33,52,90,47,71,51,48,12,12,30,45,29,16,35,50,50,37,50,29,47,77,65,60,53,50,76,68,60,79,53,84,79,33,75,82,43,28,42,27,62,52,42,52,52,58,59,60,46,76,54,65,71,35,12,64,46,66,62,75,88,58,72,56,78,55,81,59,53,59,59,78,59,84,63,48,33,48,54,64,67,53,57,84,67,62,58,58,48,82,41,56,56,65,80,65,56,73,77,104,127,88,79,73,86,76,80,89,76,78,87,70,81,80,77,76,82,73,81,86,71,73,87,62,70,77,62,62,86,62,80,71,79,80,87,80,91,75,62,65,66,45,40,38,72,51,11,64,48,46,27,42,48,51,66,63,68,38,74,47,11,50,42,23,75,72,65,74,53,67,84,79,90,82,78,95,67,60,63,69,35,50,48,47,52,54,31,33,51,68,67,39,58,90,78,42,78,63,62,46,53,69,66,53,48,37,49,31,49,51,52,27,57,73,36,52,25,60,72,47,44,57,81,50,44,62,51,31,61,74,50,42,79,77,69,87,54,97,52,88,46,71,68,32,53,43,45,40,46,43,17,58,76,72,63,34,55,70,57,28,18,53,35,43,12,50,49,39,12,51,38,34,46,80,69,75,59,86,88,47,92,56,56,65,66,59,44,50,50,44,43,52,51,33,43,50,53,44,49,51,52,54,49,48,54,54,50,51,42,51,30,16,59,71,55,80,32,51,91,46,71,52,49,12,13,30,44,28,16,33,50,49,35,49,28,47,77,65,59,52,51,76,68,60,78,54,86,78,33,76,80,44,29,42,26,61,52,43,50,50,58,58,60,48,76,55,66,74,34,13,65,45,67,64,75,84,57,71,56,79,56,80,59,52,58,60,77,60,84,62,49,34,47,55,64,67,52,56,84,68,62,59,59,49,83,40,54,56,65,82,67,56,73,80,106